Protein 4GIU (pdb70)

Secondary structure (DSSP, 8-state):
---HHHHHHHHHTT-PPPTTHHHHHHHHHHTT-S-HHHHHHHHHHHHHH---HHHHHHHHHHHHHHSPPPPTT-S-TT-EEEEE----SS-B--HHHHHHHHHHHTT--EEEEE---SSSSS-HHHHHHHTT------HHHHHHHHHHHSEEEEEHHHH-GGGGGGHHHHHHH-S--GGGGSGGG--TT--SEEEEE-S-GGGHHHHHHHHHHTT-EEEEEEETTS-SS--SSS-EEEEEEETTEEEEEEE-GGGGTPPP--GGGGB--SHHHHHHHHHHHHTT--SHHHHHHHHHHHHHHHHHHTTSTT--HHHHHHHHHHHHHHHHHTSHHHHHHHHHHHHHH-/---HHHHHHHHHTT-PPPTTHHHHHHHHHHTT-S-HHHHHHHHHHHHHH---HHHHHHHHHHHHHHSPPPPTT-S-TT-EEEEE----SS-B--HHHHHHHHHHHTT--EEEEE---SSSSS-HHHHHHHHT------HHHHHHHHHHHSEEEEEHHHH-GGGHHHHHHHHHH-S--GGGGSGGG--TT--SEEEEE-S-GGGHHHHHHHHHHTT-EEEEEEETTS-SS--SSS-EEEEEEETTEEEEEEE-GGGGTPPP--GGGGB--SHHHHHHHHHHHHTT--SHHHHHHHHHHHHHHHHHHTTSTT--HHHHHHHHHHHHHHHHHTSHHHHHHHHHHHHHH-

Structure (mmCIF, N/CA/C/O backbone):
data_4GIU
#
_entry.id   4GIU
#
_cell.length_a   111.442
_cell.length_b   80.752
_cell.length_c   78.723
_cell.angle_alpha   90.00
_cell.angle_beta   90.00
_cell.angle_gamma   90.00
#
_symmetry.space_group_name_H-M   'P 21 21 2'
#
loop_
_entity.id
_entity.type
_entity.pdbx_description
1 polymer 'Anthranilate phosphoribosyltransferase'
2 non-polymer 1-O-pyrophosphono-5-O-phosphono-alpha-D-ribofuranose
3 non-polymer 'MAGNESIUM ION'
4 non-polymer '2-[(2-carboxy-5-methylphenyl)amino]-3-methylbenzoic acid'
5 non-polymer GLYCEROL
6 non-polymer 'DIMETHYL SULFOXIDE'
7 water water
#
loop_
_atom_site.group_PDB
_atom_site.id
_atom_site.type_symbol
_atom_site.label_atom_id
_atom_site.label_alt_id
_atom_site.label_comp_id
_atom_site.label_asym_id
_atom_site.label_entity_id
_atom_site.label_seq_id
_atom_site.pdbx_PDB_ins_code
_atom_site.Cartn_x
_atom_site.Cartn_y
_atom_site.Cartn_z
_atom_site.occupancy
_atom_site.B_iso_or_equiv
_atom_site.auth_seq_id
_atom_site.auth_comp_id
_atom_site.auth_asym_id
_atom_site.auth_atom_id
_atom_site.pdbx_PDB_model_num
ATOM 1 N N . VAL A 1 24 ? 0.086 -23.972 3.199 1.00 50.80 24 VAL A N 1
ATOM 2 C CA . VAL A 1 24 ? 0.176 -25.191 4.000 1.00 50.54 24 VAL A CA 1
ATOM 3 C C . VAL A 1 24 ? 1.299 -25.070 5.021 1.00 43.21 24 VAL A C 1
ATOM 4 O O . VAL A 1 24 ? 2.463 -24.897 4.651 1.00 44.11 24 VAL A O 1
ATOM 6 N N . PRO A 1 25 ? 0.956 -25.159 6.314 1.00 40.95 25 PRO A N 1
ATOM 7 C CA . PRO A 1 25 ? 1.974 -24.971 7.353 1.00 27.07 25 PRO A CA 1
ATOM 8 C C . PRO A 1 25 ? 3.035 -26.059 7.323 1.00 30.13 25 PRO A C 1
ATOM 9 O O . PRO A 1 25 ? 2.764 -27.204 6.950 1.00 28.67 25 PRO A O 1
ATOM 13 N N . SER A 1 26 ? 4.247 -25.685 7.713 1.00 26.51 26 SER A N 1
ATOM 14 C CA . SER A 1 26 ? 5.339 -26.634 7.858 1.00 22.55 26 SER A CA 1
ATOM 15 C C . SER A 1 26 ? 6.255 -26.092 8.935 1.00 16.24 26 SER A C 1
ATOM 16 O O . SER A 1 26 ? 6.213 -24.900 9.246 1.00 19.30 26 SER A O 1
ATOM 19 N N . TRP A 1 27 ? 7.081 -26.949 9.517 1.00 17.91 27 TRP A N 1
ATOM 20 C CA . TRP A 1 27 ? 8.039 -26.456 10.505 1.00 17.02 27 TRP A CA 1
ATOM 21 C C . TRP A 1 27 ? 8.988 -25.396 9.933 1.00 17.69 27 TRP A C 1
ATOM 22 O O . TRP A 1 27 ? 9.211 -24.362 10.570 1.00 18.48 27 TRP A O 1
ATOM 33 N N . PRO A 1 28 ? 9.526 -25.615 8.713 1.00 22.21 28 PRO A N 1
ATOM 34 C CA . PRO A 1 28 ? 10.406 -24.556 8.210 1.00 18.03 28 PRO A CA 1
ATOM 35 C C . PRO A 1 28 ? 9.708 -23.212 8.017 1.00 17.53 28 PRO A C 1
ATOM 36 O O . PRO A 1 28 ? 10.318 -22.171 8.261 1.00 17.90 28 PRO A O 1
ATOM 40 N N . GLN A 1 29 ? 8.446 -23.225 7.602 1.00 17.88 29 GLN A N 1
ATOM 41 C CA . GLN A 1 29 ? 7.722 -21.970 7.414 1.00 18.81 29 GLN A CA 1
ATOM 42 C C . GLN A 1 29 ? 7.540 -21.230 8.745 1.00 17.80 29 GLN A C 1
ATOM 43 O O . GLN A 1 29 ? 7.790 -20.022 8.862 1.00 17.44 29 GLN A O 1
ATOM 49 N N . ILE A 1 30 ? 7.123 -21.975 9.754 1.00 18.37 30 ILE A N 1
ATOM 50 C CA . ILE A 1 30 ? 6.844 -21.387 11.053 1.00 14.42 30 ILE A CA 1
ATOM 51 C C . ILE A 1 30 ? 8.122 -21.000 11.801 1.00 17.29 30 ILE A C 1
ATOM 52 O O . ILE A 1 30 ? 8.212 -19.901 12.357 1.00 14.21 30 ILE A O 1
ATOM 57 N N . LEU A 1 31 ? 9.117 -21.883 11.785 1.00 15.96 31 LEU A N 1
ATOM 58 C CA . LEU A 1 31 ? 10.366 -21.598 12.485 1.00 17.30 31 LEU A CA 1
ATOM 59 C C . LEU A 1 31 ? 11.094 -20.453 11.783 1.00 17.25 31 LEU A C 1
ATOM 60 O O . LEU A 1 31 ? 11.727 -19.618 12.427 1.00 18.72 31 LEU A O 1
ATOM 65 N N . GLY A 1 32 ? 10.970 -20.399 10.457 1.00 16.14 32 GLY A N 1
ATOM 66 C CA . GLY A 1 32 ? 11.587 -19.336 9.689 1.00 18.55 32 GLY A CA 1
ATOM 67 C C . GLY A 1 32 ? 10.967 -17.997 10.014 1.00 18.28 32 GLY A C 1
ATOM 68 O O . GLY A 1 32 ? 11.653 -16.986 10.143 1.00 18.26 32 GLY A O 1
ATOM 69 N N . ARG A 1 33 ? 9.648 -17.988 10.149 1.00 17.46 33 ARG A N 1
ATOM 70 C CA . ARG A 1 33 ? 8.937 -16.763 10.475 1.00 16.15 33 ARG A CA 1
ATOM 71 C C . ARG A 1 33 ? 9.326 -16.237 11.859 1.00 17.02 33 ARG A C 1
ATOM 72 O O . ARG A 1 33 ? 9.555 -15.034 12.043 1.00 20.14 33 ARG A O 1
ATOM 80 N N . LEU A 1 34 ? 9.399 -17.143 12.829 1.00 15.43 34 LEU A N 1
ATOM 81 C CA . LEU A 1 34 ? 9.789 -16.763 14.180 1.00 17.35 34 LEU A CA 1
ATOM 82 C C . LEU A 1 34 ? 11.234 -16.279 14.255 1.00 18.91 34 LEU A C 1
ATOM 83 O O . LEU A 1 34 ? 11.509 -15.268 14.900 1.00 19.27 34 LEU A O 1
ATOM 88 N N . THR A 1 35 ? 12.156 -16.994 13.611 1.00 19.83 35 THR A N 1
ATOM 89 C CA . THR A 1 35 ? 13.569 -16.616 13.705 1.00 20.23 35 THR A CA 1
ATOM 90 C C . THR A 1 35 ? 13.807 -15.301 12.970 1.00 22.07 35 THR A C 1
ATOM 91 O O . THR A 1 35 ? 14.829 -14.646 13.169 1.00 26.48 35 THR A O 1
ATOM 95 N N A ASP A 1 36 ? 12.850 -14.917 12.128 0.50 21.87 36 ASP A N 1
ATOM 96 N N B ASP A 1 36 ? 12.847 -14.922 12.130 0.50 21.87 36 ASP A N 1
ATOM 97 C CA A ASP A 1 36 ? 12.858 -13.605 11.486 0.50 22.11 36 ASP A CA 1
ATOM 98 C CA B ASP A 1 36 ? 12.860 -13.629 11.455 0.50 22.11 36 ASP A CA 1
ATOM 99 C C A ASP A 1 36 ? 12.240 -12.520 12.371 0.50 24.02 36 ASP A C 1
ATOM 100 C C B ASP A 1 36 ? 12.224 -12.540 12.322 0.50 24.00 36 ASP A C 1
ATOM 101 O O A ASP A 1 36 ? 12.027 -11.393 11.917 0.50 23.93 36 ASP A O 1
ATOM 102 O O B ASP A 1 36 ? 11.999 -11.420 11.854 0.50 23.95 36 ASP A O 1
ATOM 111 N N A ASN A 1 37 ? 11.960 -12.863 13.628 0.50 20.49 37 ASN A N 1
ATOM 112 N N B ASN A 1 37 ? 11.935 -12.874 13.580 0.50 20.51 37 ASN A N 1
ATOM 113 C CA A ASN A 1 37 ? 11.331 -11.941 14.578 0.50 22.04 37 ASN A CA 1
ATOM 114 C CA B ASN A 1 37 ? 11.364 -11.922 14.539 0.50 22.04 37 ASN A CA 1
ATOM 115 C C A ASN A 1 37 ? 9.975 -11.413 14.124 0.50 22.77 37 ASN A C 1
ATOM 116 C C B ASN A 1 37 ? 9.983 -11.412 14.122 0.50 22.77 37 ASN A C 1
ATOM 117 O O A ASN A 1 37 ? 9.644 -10.246 14.341 0.50 23.21 37 ASN A O 1
ATOM 118 O O B ASN A 1 37 ? 9.639 -10.254 14.365 0.50 23.21 37 ASN A O 1
ATOM 127 N N . ARG A 1 38 ? 9.194 -12.281 13.494 1.00 17.77 38 ARG A N 1
ATOM 128 C CA . ARG A 1 38 ? 7.852 -11.917 13.044 1.00 20.73 38 ARG A CA 1
ATOM 129 C C . ARG A 1 38 ? 6.796 -12.647 13.860 1.00 19.41 38 ARG A C 1
ATOM 130 O O . ARG A 1 38 ? 6.965 -13.825 14.194 1.00 16.33 38 ARG A O 1
ATOM 138 N N . ASP A 1 39 ? 5.699 -11.956 14.156 1.00 18.01 39 ASP A N 1
ATOM 139 C CA . ASP A 1 39 ? 4.529 -12.615 14.730 1.00 21.26 39 ASP A CA 1
ATOM 140 C C . ASP A 1 39 ? 4.015 -13.635 13.736 1.00 15.92 39 ASP A C 1
ATOM 141 O O . ASP A 1 39 ? 4.113 -13.427 12.527 1.00 18.95 39 ASP A O 1
ATOM 146 N N . LEU A 1 40 ? 3.470 -14.738 14.236 1.00 18.51 40 LEU A N 1
ATOM 147 C CA . LEU A 1 40 ? 2.921 -15.772 13.362 1.00 15.17 40 LEU A CA 1
ATOM 148 C C . LEU A 1 40 ? 1.608 -15.324 12.730 1.00 18.78 40 LEU A C 1
ATOM 149 O O . LEU A 1 40 ? 0.944 -14.433 13.248 1.00 23.02 40 LEU A O 1
ATOM 154 N N . ALA A 1 41 ? 1.247 -15.942 11.608 1.00 20.44 41 ALA A N 1
ATOM 155 C CA . ALA A 1 41 ? -0.090 -15.770 11.036 1.00 19.07 41 ALA A CA 1
ATOM 156 C C . ALA A 1 41 ? -1.069 -16.514 11.931 1.00 19.71 41 ALA A C 1
ATOM 157 O O . ALA A 1 41 ? -0.680 -17.476 12.609 1.00 16.46 41 ALA A O 1
ATOM 159 N N A ARG A 1 42 ? -2.338 -16.100 11.909 0.50 17.54 42 ARG A N 1
ATOM 160 N N B ARG A 1 42 ? -2.323 -16.078 11.985 0.50 17.56 42 ARG A N 1
ATOM 161 C CA A ARG A 1 42 ? -3.390 -16.783 12.668 0.50 16.90 42 ARG A CA 1
ATOM 162 C CA B ARG A 1 42 ? -3.243 -16.807 12.847 0.50 16.89 42 ARG A CA 1
ATOM 163 C C A ARG A 1 42 ? -3.411 -18.272 12.312 0.50 17.71 42 ARG A C 1
ATOM 164 C C B ARG A 1 42 ? -3.393 -18.237 12.358 0.50 17.70 42 ARG A C 1
ATOM 165 O O A ARG A 1 42 ? -3.289 -18.631 11.136 0.50 16.55 42 ARG A O 1
ATOM 166 O O B ARG A 1 42 ? -3.329 -18.516 11.156 0.50 16.57 42 ARG A O 1
ATOM 181 N N . GLY A 1 43 ? -3.523 -19.137 13.321 1.00 17.09 43 GLY A N 1
ATOM 182 C CA . GLY A 1 43 ? -3.588 -20.567 13.081 1.00 18.82 43 GLY A CA 1
ATOM 183 C C . GLY A 1 43 ? -2.248 -21.286 13.128 1.00 16.30 43 GLY A C 1
ATOM 184 O O . GLY A 1 43 ? -2.217 -22.497 13.355 1.00 16.80 43 GLY A O 1
ATOM 185 N N . GLN A 1 44 ? -1.148 -20.560 12.916 1.00 16.50 44 GLN A N 1
ATOM 186 C CA . GLN A 1 44 ? 0.174 -21.202 12.831 1.00 16.02 44 GLN A CA 1
ATOM 187 C C . GLN A 1 44 ? 0.647 -21.762 14.171 1.00 15.05 44 GLN A C 1
ATOM 188 O O . GLN A 1 44 ? 1.124 -22.902 14.245 1.00 13.87 44 GLN A O 1
ATOM 194 N N . ALA A 1 45 ? 0.527 -20.967 15.227 1.00 15.69 45 ALA A N 1
ATOM 195 C CA . ALA A 1 45 ? 0.850 -21.473 16.556 1.00 15.07 45 ALA A CA 1
ATOM 196 C C . ALA A 1 45 ? -0.005 -22.702 16.882 1.00 13.23 45 ALA A C 1
ATOM 197 O O . ALA A 1 45 ? 0.494 -23.688 17.410 1.00 16.64 45 ALA A O 1
ATOM 199 N N . ALA A 1 46 ? -1.295 -22.645 16.545 1.00 14.10 46 ALA A N 1
ATOM 200 C CA . ALA A 1 46 ? -2.186 -23.773 16.786 1.00 13.71 46 ALA A CA 1
ATOM 201 C C . ALA A 1 46 ? -1.739 -25.007 16.005 1.00 12.86 46 ALA A C 1
ATOM 202 O O . ALA A 1 46 ? -1.755 -26.126 16.524 1.00 15.40 46 ALA A O 1
ATOM 204 N N . TRP A 1 47 ? -1.338 -24.801 14.754 1.00 15.96 47 TRP A N 1
ATOM 205 C CA . TRP A 1 47 ? -0.872 -25.922 13.935 1.00 14.97 47 TRP A CA 1
ATOM 206 C C . TRP A 1 47 ? 0.330 -26.565 14.600 1.00 15.96 47 TRP A C 1
ATOM 207 O O . TRP A 1 47 ? 0.399 -27.792 14.743 1.00 14.52 47 TRP A O 1
ATOM 218 N N . ALA A 1 48 ? 1.278 -25.724 15.002 1.00 12.76 48 ALA A N 1
ATOM 219 C CA . ALA A 1 48 ? 2.484 -26.201 15.683 1.00 14.75 48 ALA A CA 1
ATOM 220 C C . ALA A 1 48 ? 2.146 -26.996 16.952 1.00 16.08 48 ALA A C 1
ATOM 221 O O . ALA A 1 48 ? 2.649 -28.101 17.171 1.00 13.58 48 ALA A O 1
ATOM 223 N N . MET A 1 49 ? 1.287 -26.437 17.796 1.00 13.89 49 MET A N 1
ATOM 224 C CA . MET A 1 49 ? 0.942 -27.113 19.040 1.00 14.62 49 MET A CA 1
ATOM 225 C C . MET A 1 49 ? 0.215 -28.432 18.777 1.00 11.46 49 MET A C 1
ATOM 226 O O . MET A 1 49 ? 0.427 -29.429 19.477 1.00 14.27 49 MET A O 1
ATOM 231 N N . ASP A 1 50 ? -0.625 -28.457 17.753 1.00 13.95 50 ASP A N 1
ATOM 232 C CA . ASP A 1 50 ? -1.325 -29.695 17.438 1.00 15.75 50 ASP A CA 1
ATOM 233 C C . ASP A 1 50 ? -0.365 -30.786 16.941 1.00 16.16 50 ASP A C 1
ATOM 234 O O . ASP A 1 50 ? -0.529 -31.965 17.275 1.00 16.01 50 ASP A O 1
ATOM 239 N N . GLN A 1 51 ? 0.649 -30.391 16.173 1.00 15.33 51 GLN A N 1
ATOM 240 C CA . GLN A 1 51 ? 1.670 -31.345 15.737 1.00 16.88 51 GLN A CA 1
ATOM 241 C C . GLN A 1 51 ? 2.380 -31.924 16.947 1.00 17.63 51 GLN A C 1
ATOM 242 O O . GLN A 1 51 ? 2.657 -33.118 17.011 1.00 18.03 51 GLN A O 1
ATOM 248 N N . ILE A 1 52 ? 2.683 -31.065 17.913 1.00 14.66 52 ILE A N 1
ATOM 249 C CA . ILE A 1 52 ? 3.333 -31.523 19.137 1.00 17.86 52 ILE A CA 1
ATOM 250 C C . ILE A 1 52 ? 2.449 -32.501 19.916 1.00 17.88 52 ILE A C 1
ATOM 251 O O . ILE A 1 52 ? 2.911 -33.563 20.336 1.00 19.96 52 ILE A O 1
ATOM 256 N N . MET A 1 53 ? 1.173 -32.154 20.084 1.00 16.76 53 MET A N 1
ATOM 257 C CA . MET A 1 53 ? 0.268 -32.938 20.928 1.00 20.52 53 MET A CA 1
ATOM 258 C C . MET A 1 53 ? -0.106 -34.300 20.328 1.00 19.95 53 MET A C 1
ATOM 259 O O . MET A 1 53 ? -0.550 -35.195 21.043 1.00 20.76 53 MET A O 1
ATOM 264 N N . THR A 1 54 ? 0.038 -34.447 19.015 1.00 16.33 54 THR A N 1
ATOM 265 C CA . THR A 1 54 ? -0.334 -35.698 18.357 1.00 19.94 54 THR A CA 1
ATOM 266 C C . THR A 1 54 ? 0.862 -36.630 18.215 1.00 23.35 54 THR A C 1
ATOM 267 O O . THR A 1 54 ? 0.759 -37.709 17.628 1.00 25.18 54 THR A O 1
ATOM 271 N N . GLY A 1 55 ? 1.997 -36.212 18.759 1.00 18.16 55 GLY A N 1
ATOM 272 C CA . GLY A 1 55 ? 3.205 -37.015 18.708 1.00 19.23 55 GLY A CA 1
ATOM 273 C C . GLY A 1 55 ? 3.927 -36.948 17.372 1.00 22.26 55 GLY A C 1
ATOM 274 O O . GLY A 1 55 ? 4.802 -37.774 17.091 1.00 27.32 55 GLY A O 1
ATOM 275 N N . ASN A 1 56 ? 3.573 -35.958 16.555 1.00 18.58 56 ASN A N 1
ATOM 276 C CA . ASN A 1 56 ? 4.120 -35.826 15.205 1.00 24.39 56 ASN A CA 1
A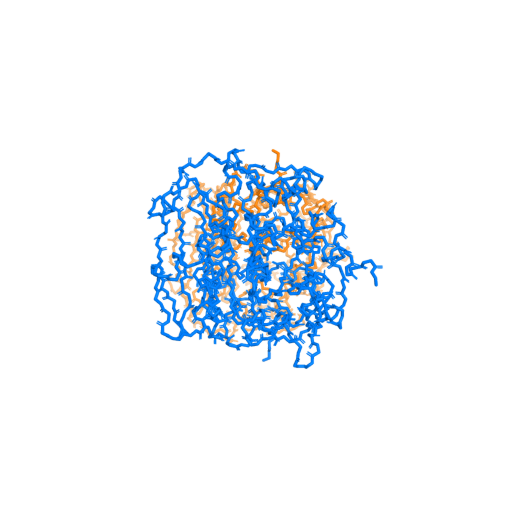TOM 277 C C . ASN A 1 56 ? 5.348 -34.926 15.055 1.00 19.51 56 ASN A C 1
ATOM 278 O O . ASN A 1 56 ? 5.895 -34.811 13.960 1.00 22.47 56 ASN A O 1
ATOM 283 N N . ALA A 1 57 ? 5.770 -34.277 16.133 1.00 17.19 57 ALA A N 1
ATOM 284 C CA . ALA A 1 57 ? 6.898 -33.358 16.047 1.00 17.23 57 ALA A CA 1
ATOM 285 C C . ALA A 1 57 ? 8.160 -34.025 16.566 1.00 20.04 57 ALA A C 1
ATOM 286 O O . ALA A 1 57 ? 8.115 -34.780 17.538 1.00 21.11 57 ALA A O 1
ATOM 288 N N . ARG A 1 58 ? 9.283 -33.749 15.903 1.00 17.98 58 ARG A N 1
ATOM 289 C CA . ARG A 1 58 ? 10.582 -34.206 16.367 1.00 19.53 58 ARG A CA 1
ATOM 290 C C . ARG A 1 58 ? 10.960 -33.377 17.575 1.00 18.61 58 ARG A C 1
ATOM 291 O O . ARG A 1 58 ? 10.599 -32.201 17.651 1.00 17.22 58 ARG A O 1
ATOM 299 N N . PRO A 1 59 ? 11.689 -33.978 18.524 1.00 18.54 59 PRO A N 1
ATOM 300 C CA . PRO A 1 59 ? 12.171 -33.238 19.694 1.00 19.81 59 PRO A CA 1
ATOM 301 C C . PRO A 1 59 ? 12.846 -31.928 19.295 1.00 18.16 59 PRO A C 1
ATOM 302 O O . PRO A 1 59 ? 12.613 -30.917 19.955 1.00 16.08 59 PRO A O 1
ATOM 306 N N . ALA A 1 60 ? 13.638 -31.948 18.224 1.00 17.82 60 ALA A N 1
ATOM 307 C CA . ALA A 1 60 ? 14.308 -30.745 17.724 1.00 17.90 60 ALA A CA 1
ATOM 308 C C . ALA A 1 60 ? 13.326 -29.655 17.311 1.00 16.12 60 ALA A C 1
ATOM 309 O O . ALA A 1 60 ? 13.584 -28.463 17.512 1.00 14.80 60 ALA A O 1
ATOM 311 N N . GLN A 1 61 ? 12.215 -30.055 16.697 1.00 14.28 61 GLN A N 1
ATOM 312 C CA . GLN A 1 61 ? 11.216 -29.086 16.260 1.00 13.21 61 GLN A CA 1
ATOM 313 C C . GLN A 1 61 ? 10.475 -28.492 17.455 1.00 11.66 61 GLN A C 1
ATOM 314 O O . GLN A 1 61 ? 10.166 -27.290 17.484 1.00 13.33 61 GLN A O 1
ATOM 320 N N . ILE A 1 62 ? 10.185 -29.338 18.440 1.00 12.52 62 ILE A N 1
ATOM 321 C CA . ILE A 1 62 ? 9.537 -28.872 19.663 1.00 12.27 62 ILE A CA 1
ATOM 322 C C . ILE A 1 62 ? 10.421 -27.826 20.340 1.00 16.53 62 ILE A C 1
ATOM 323 O O . ILE A 1 62 ? 9.947 -26.747 20.717 1.00 14.37 62 ILE A O 1
ATOM 328 N N . ALA A 1 63 ? 11.712 -28.143 20.465 1.00 15.24 63 ALA A N 1
ATOM 329 C CA . ALA A 1 63 ? 12.659 -27.265 21.158 1.00 15.63 63 ALA A CA 1
ATOM 330 C C . ALA A 1 63 ? 12.859 -25.966 20.394 1.00 12.12 63 ALA A C 1
ATOM 331 O O . ALA A 1 63 ? 12.911 -24.891 20.987 1.00 12.66 63 ALA A O 1
ATOM 333 N N . ALA A 1 64 ? 12.991 -26.074 19.074 1.00 10.90 64 ALA A N 1
ATOM 334 C CA . ALA A 1 64 ? 13.201 -24.899 18.241 1.00 12.13 64 ALA A CA 1
ATOM 335 C C . ALA A 1 64 ? 12.005 -23.957 18.324 1.00 12.65 64 ALA A C 1
ATOM 336 O O . ALA A 1 64 ? 12.159 -22.732 18.353 1.00 13.11 64 ALA A O 1
ATOM 338 N N . PHE A 1 65 ? 10.809 -24.534 18.333 1.00 13.55 65 PHE A N 1
ATOM 339 C CA . PHE A 1 65 ? 9.592 -23.746 18.386 1.00 13.73 65 PHE A CA 1
ATOM 340 C C . PHE A 1 65 ? 9.485 -23.058 19.744 1.00 12.07 65 PHE A C 1
ATOM 341 O O . PHE A 1 65 ? 9.205 -21.862 19.829 1.00 13.28 65 PHE A O 1
ATOM 349 N N . ALA A 1 66 ? 9.730 -23.814 20.805 1.00 12.31 66 ALA A N 1
ATOM 350 C CA . ALA A 1 66 ? 9.661 -23.257 22.151 1.00 15.90 66 ALA A CA 1
ATOM 351 C C . ALA A 1 66 ? 10.613 -22.073 22.290 1.00 15.21 66 ALA A C 1
ATOM 352 O O . ALA A 1 66 ? 10.214 -21.018 22.769 1.00 13.03 66 ALA A O 1
ATOM 354 N N . VAL A 1 67 ? 11.857 -22.242 21.840 1.00 13.43 67 VAL A N 1
ATOM 355 C CA . VAL A 1 67 ? 12.868 -21.203 22.008 1.00 13.57 67 VAL A CA 1
ATOM 356 C C . VAL A 1 67 ? 12.595 -19.998 21.114 1.00 15.50 67 VAL A C 1
ATOM 357 O O . VAL A 1 67 ? 12.672 -18.849 21.564 1.00 13.92 67 VAL A O 1
ATOM 361 N N . ALA A 1 68 ? 12.279 -20.258 19.847 1.00 12.91 68 ALA A N 1
ATOM 362 C CA . ALA A 1 68 ? 12.040 -19.176 18.893 1.00 11.95 68 ALA A CA 1
ATOM 363 C C . ALA A 1 68 ? 10.861 -18.310 19.302 1.00 14.66 68 ALA A C 1
ATOM 364 O O . ALA A 1 68 ? 10.931 -17.076 19.247 1.00 17.06 68 ALA A O 1
ATOM 366 N N . MET A 1 69 ? 9.778 -18.954 19.721 1.00 15.72 69 MET A N 1
ATOM 367 C CA . MET A 1 69 ? 8.607 -18.228 20.203 1.00 17.73 69 MET A CA 1
ATOM 368 C C . MET A 1 69 ? 8.971 -17.359 21.417 1.00 17.10 69 MET A C 1
ATOM 369 O O . MET A 1 69 ? 8.570 -16.194 21.517 1.00 21.01 69 MET A O 1
ATOM 374 N N . THR A 1 70 ? 9.752 -17.919 22.333 1.00 13.87 70 THR A N 1
ATOM 375 C CA . THR A 1 70 ? 10.173 -17.178 23.516 1.00 13.33 70 THR A CA 1
ATOM 376 C C . THR A 1 70 ? 10.968 -15.919 23.168 1.00 18.61 70 THR A C 1
ATOM 377 O O . THR A 1 70 ? 10.731 -14.841 23.723 1.00 17.31 70 THR A O 1
ATOM 381 N N . MET A 1 71 ? 11.916 -16.049 22.247 1.00 13.94 71 MET A N 1
ATOM 382 C CA . MET A 1 71 ? 12.791 -14.919 21.950 1.00 14.72 71 MET A CA 1
ATOM 383 C C . MET A 1 71 ? 12.150 -13.892 21.028 1.00 16.01 71 MET A C 1
ATOM 384 O O . MET A 1 71 ? 12.484 -12.708 21.080 1.00 17.95 71 MET A O 1
ATOM 389 N N . LYS A 1 72 ? 11.220 -14.339 20.195 1.00 14.87 72 LYS A N 1
ATOM 390 C CA . LYS A 1 72 ? 10.455 -13.410 19.372 1.00 17.40 72 LYS A CA 1
ATOM 391 C C . LYS A 1 72 ? 9.618 -12.467 20.245 1.00 24.16 72 LYS A C 1
ATOM 392 O O . LYS A 1 72 ? 9.415 -11.310 19.879 1.00 33.02 72 LYS A O 1
ATOM 398 N N . ALA A 1 73 ? 9.190 -12.977 21.402 1.00 25.22 73 ALA A N 1
ATOM 399 C CA . ALA A 1 73 ? 8.189 -12.374 22.305 1.00 24.84 73 ALA A CA 1
ATOM 400 C C . ALA A 1 73 ? 6.792 -12.772 21.854 1.00 19.24 73 ALA A C 1
ATOM 401 O O . ALA A 1 73 ? 6.262 -12.217 20.892 1.00 18.34 73 ALA A O 1
ATOM 403 N N . PRO A 1 74 ? 6.201 -13.755 22.547 1.00 19.21 74 PRO A N 1
ATOM 404 C CA . PRO A 1 74 ? 4.894 -14.288 22.142 1.00 18.23 74 PRO A CA 1
ATOM 405 C C . PRO A 1 74 ? 3.789 -13.270 22.361 1.00 17.49 74 PRO A C 1
ATOM 406 O O . PRO A 1 74 ? 3.891 -12.453 23.270 1.00 18.84 74 PRO A O 1
ATOM 410 N N . THR A 1 75 ? 2.761 -13.308 21.519 1.00 13.51 75 THR A N 1
ATOM 411 C CA . THR A 1 75 ? 1.617 -12.423 21.681 1.00 13.23 75 THR A CA 1
ATOM 412 C C . THR A 1 75 ? 0.507 -13.176 22.394 1.00 14.19 75 THR A C 1
ATOM 413 O O . THR A 1 75 ? 0.528 -14.404 22.473 1.00 13.13 75 THR A O 1
ATOM 417 N N . ALA A 1 76 ? -0.467 -12.437 22.908 1.00 14.45 76 ALA A N 1
ATOM 418 C CA . ALA A 1 76 ? -1.617 -13.071 23.544 1.00 14.40 76 ALA A CA 1
ATOM 419 C C . ALA A 1 76 ? -2.385 -13.975 22.567 1.00 12.99 76 ALA A C 1
ATOM 420 O O . ALA A 1 76 ? -2.864 -15.043 22.965 1.00 15.53 76 ALA A O 1
ATOM 422 N N . ASP A 1 77 ? -2.519 -13.550 21.309 1.00 13.87 77 ASP A N 1
ATOM 423 C CA . ASP A 1 77 ? -3.145 -14.388 20.281 1.00 15.39 77 ASP A CA 1
ATOM 424 C C . ASP A 1 77 ? -2.423 -15.732 20.177 1.00 16.09 77 ASP A C 1
ATOM 425 O O . ASP A 1 77 ? -3.064 -16.791 20.153 1.00 15.67 77 ASP A O 1
ATOM 430 N N . GLU A 1 78 ? -1.089 -15.680 20.122 1.00 13.55 78 GLU A N 1
ATOM 431 C CA . GLU A 1 78 ? -0.270 -16.891 19.987 1.00 13.01 78 GLU A CA 1
ATOM 432 C C . GLU A 1 78 ? -0.376 -17.829 21.185 1.00 14.11 78 GLU A C 1
ATOM 433 O O . GLU A 1 78 ? -0.600 -19.048 21.037 1.00 13.69 78 GLU A O 1
ATOM 439 N N . VAL A 1 79 ? -0.225 -17.270 22.378 1.00 11.04 79 VAL A N 1
ATOM 440 C CA . VAL A 1 79 ? -0.297 -18.089 23.574 1.00 11.76 79 VAL A CA 1
ATOM 441 C C . VAL A 1 79 ? -1.699 -18.683 23.702 1.00 12.74 79 VAL A C 1
ATOM 442 O O . VAL A 1 79 ? -1.859 -19.846 24.093 1.00 13.43 79 VAL A O 1
ATOM 446 N N . GLY A 1 80 ? -2.706 -17.902 23.316 1.00 12.71 80 GLY A N 1
ATOM 447 C CA . GLY A 1 80 ? -4.079 -18.378 23.340 1.00 15.03 80 GLY A CA 1
ATOM 448 C C . GLY A 1 80 ? -4.286 -19.557 22.393 1.00 13.27 80 GLY A C 1
ATOM 449 O O . GLY A 1 80 ? -5.050 -20.483 22.702 1.00 13.32 80 GLY A O 1
ATOM 450 N N . GLU A 1 81 ? -3.610 -19.530 21.242 1.00 13.01 81 GLU A N 1
ATOM 451 C CA . GLU A 1 81 ? -3.687 -20.660 20.314 1.00 13.57 81 GLU A CA 1
ATOM 452 C C . GLU A 1 81 ? -3.077 -21.912 20.917 1.00 14.58 81 GLU A C 1
ATOM 453 O O . GLU A 1 81 ? -3.646 -23.005 20.783 1.00 12.96 81 GLU A O 1
ATOM 459 N N . LEU A 1 82 ? -1.929 -21.757 21.577 1.00 13.56 82 LEU A N 1
ATOM 460 C CA . LEU A 1 82 ? -1.269 -22.907 22.185 1.00 10.56 82 LEU A CA 1
ATOM 461 C C . LEU A 1 82 ? -2.175 -23.513 23.248 1.00 12.82 82 LEU A C 1
ATOM 462 O O . LEU A 1 82 ? -2.372 -24.729 23.297 1.00 12.68 82 LEU A O 1
ATOM 467 N N . ALA A 1 83 ? -2.716 -22.664 24.115 1.00 11.82 83 ALA A N 1
ATOM 468 C CA . ALA A 1 83 ? -3.534 -23.155 25.220 1.00 11.42 83 ALA A CA 1
ATOM 469 C C . ALA A 1 83 ? -4.823 -23.762 24.675 1.00 14.04 83 ALA A C 1
ATOM 470 O O . ALA A 1 83 ? -5.313 -24.767 25.193 1.00 13.66 83 ALA A O 1
ATOM 472 N N . GLY A 1 84 ? -5.362 -23.151 23.624 1.00 9.88 84 GLY A N 1
ATOM 473 C CA . GLY A 1 84 ? -6.562 -23.662 22.969 1.00 12.23 84 GLY A CA 1
ATOM 474 C C . GLY A 1 84 ? -6.394 -25.082 22.451 1.00 15.17 84 GLY A C 1
ATOM 475 O O . GLY A 1 84 ? -7.288 -25.921 22.602 1.00 13.38 84 GLY A O 1
ATOM 476 N N . VAL A 1 85 ? -5.250 -25.359 21.834 1.00 14.77 85 VAL A N 1
ATOM 477 C CA . VAL A 1 85 ? -4.983 -26.697 21.331 1.00 13.93 85 VAL A CA 1
ATOM 478 C C . VAL A 1 85 ? -4.866 -27.698 22.482 1.00 14.31 85 VAL A C 1
ATOM 479 O O . VAL A 1 85 ? -5.407 -28.806 22.411 1.00 14.39 85 VAL A O 1
ATOM 483 N N . MET A 1 86 ? -4.163 -27.326 23.549 1.00 12.25 86 MET A N 1
ATOM 484 C CA . MET A 1 86 ? -4.077 -28.221 24.702 1.00 15.64 86 MET A CA 1
ATOM 485 C C . MET A 1 86 ? -5.458 -28.574 25.244 1.00 12.94 86 MET A C 1
ATOM 486 O O . MET A 1 86 ? -5.749 -29.740 25.539 1.00 15.60 86 MET A O 1
ATOM 491 N N . LEU A 1 87 ? -6.314 -27.568 25.360 1.00 15.17 87 LEU A N 1
ATOM 492 C CA . LEU A 1 87 ? -7.658 -27.798 25.876 1.00 15.69 87 LEU A CA 1
ATOM 493 C C . LEU A 1 87 ? -8.476 -28.678 24.928 1.00 17.19 87 LEU A C 1
ATOM 494 O O . LEU A 1 87 ? -9.345 -29.431 25.376 1.00 19.21 87 LEU A O 1
ATOM 499 N N . SER A 1 88 ? -8.187 -28.617 23.628 1.00 16.73 88 SER A N 1
ATOM 500 C CA . SER A 1 88 ? -8.897 -29.482 22.679 1.00 15.81 88 SER A CA 1
ATOM 501 C C . SER A 1 88 ? -8.551 -30.934 22.922 1.00 17.21 88 SER A C 1
ATOM 502 O O . SER A 1 88 ? -9.391 -31.820 22.739 1.00 20.99 88 SER A O 1
ATOM 505 N N . HIS A 1 89 ? -7.308 -31.175 23.329 1.00 13.23 89 HIS A N 1
ATOM 506 C CA . HIS A 1 89 ? -6.803 -32.529 23.504 1.00 16.49 89 HIS A CA 1
ATOM 507 C C . HIS A 1 89 ? -6.975 -33.051 24.927 1.00 16.61 89 HIS A C 1
ATOM 508 O O . HIS A 1 89 ? -6.725 -34.223 25.185 1.00 18.33 89 HIS A O 1
ATOM 515 N N . ALA A 1 90 ? -7.368 -32.176 25.852 1.00 17.43 90 ALA A N 1
ATOM 516 C CA . ALA A 1 90 ? -7.492 -32.548 27.261 1.00 16.83 90 ALA A CA 1
ATOM 517 C C . ALA A 1 90 ? -8.736 -33.387 27.516 1.00 14.45 90 ALA A C 1
ATOM 518 O O . ALA A 1 90 ? -9.729 -33.275 26.796 1.00 18.63 90 ALA A O 1
ATOM 520 N N . HIS A 1 91 ? -8.692 -34.210 28.559 1.00 17.27 91 HIS A N 1
ATOM 521 C CA . HIS A 1 91 ? -9.907 -34.857 29.047 1.00 15.13 91 HIS A CA 1
ATOM 522 C C . HIS A 1 91 ? -10.792 -33.776 29.655 1.00 16.56 91 HIS A C 1
ATOM 523 O O . HIS A 1 91 ? -10.345 -33.039 30.534 1.00 16.65 91 HIS A O 1
ATOM 530 N N . PRO A 1 92 ? -12.047 -33.666 29.199 1.00 17.50 92 PRO A N 1
ATOM 531 C CA . PRO A 1 92 ? -12.937 -32.650 29.780 1.00 20.90 92 PRO A CA 1
ATOM 532 C C . PRO A 1 92 ? -13.692 -33.191 30.991 1.00 21.96 92 PRO A C 1
ATOM 533 O O . PRO A 1 92 ? -13.769 -34.405 31.172 1.00 17.33 92 PRO A O 1
ATOM 537 N N . LEU A 1 93 ? -14.244 -32.310 31.818 1.00 19.31 93 LEU A N 1
ATOM 538 C CA . LEU A 1 93 ? -15.143 -32.770 32.872 1.00 19.93 93 LEU A CA 1
ATOM 539 C C . LEU A 1 93 ? -16.501 -33.068 32.231 1.00 20.70 93 LEU A C 1
ATOM 540 O O . LEU A 1 93 ? -16.813 -32.530 31.169 1.00 20.82 93 LEU A O 1
ATOM 545 N N . PRO A 1 94 ? -17.310 -33.936 32.862 1.00 20.38 94 PRO A N 1
ATOM 546 C CA . PRO A 1 94 ? -18.619 -34.260 32.274 1.00 26.16 94 PRO A CA 1
ATOM 547 C C . PRO A 1 94 ? -19.501 -33.021 32.122 1.00 24.13 94 PRO A C 1
ATOM 548 O O . PRO A 1 94 ? -19.304 -32.033 32.832 1.00 23.30 94 PRO A O 1
ATOM 552 N N . ALA A 1 95 ? -20.464 -33.072 31.210 1.00 23.44 95 ALA A N 1
ATOM 553 C CA . ALA A 1 95 ? -21.373 -31.942 30.994 1.00 24.77 95 ALA A CA 1
ATOM 554 C C . ALA A 1 95 ? -22.103 -31.502 32.270 1.00 25.14 95 ALA A C 1
ATOM 555 O O . ALA A 1 95 ? -22.479 -32.331 33.096 1.00 24.80 95 ALA A O 1
ATOM 557 N N . ASP A 1 96 ? -22.283 -30.191 32.422 1.00 25.99 96 ASP A N 1
ATOM 558 C CA . ASP A 1 96 ? -23.017 -29.622 33.550 1.00 31.10 96 ASP A CA 1
ATOM 559 C C . ASP A 1 96 ? -22.530 -30.086 34.930 1.00 30.01 96 ASP A C 1
ATOM 560 O O . ASP A 1 96 ? -23.340 -30.348 35.815 1.00 31.84 96 ASP A O 1
ATOM 565 N N . THR A 1 97 ? -21.216 -30.190 35.111 1.00 21.89 97 THR A N 1
ATOM 566 C CA . THR A 1 97 ? -20.659 -30.562 36.413 1.00 19.24 97 THR A CA 1
ATOM 567 C C . THR A 1 97 ? -19.781 -29.474 37.041 1.00 19.00 97 THR A C 1
ATOM 568 O O . THR A 1 97 ? -19.420 -29.563 38.220 1.00 22.47 97 THR A O 1
ATOM 572 N N . VAL A 1 98 ? -19.435 -28.462 36.256 1.00 19.04 98 VAL A N 1
ATOM 573 C CA . VAL A 1 98 ? -18.669 -27.326 36.764 1.00 18.58 98 VAL A CA 1
ATOM 574 C C . VAL A 1 98 ? -19.573 -26.107 36.888 1.00 18.77 98 VAL A C 1
ATOM 575 O O . VAL A 1 98 ? -20.172 -25.676 35.904 1.00 22.55 98 VAL A O 1
ATOM 579 N N . PRO A 1 99 ? -19.698 -25.558 38.109 1.00 21.71 99 PRO A N 1
ATOM 580 C CA . PRO A 1 99 ? -20.520 -24.364 38.331 1.00 24.07 99 PRO A CA 1
ATOM 581 C C . PRO A 1 99 ? -20.010 -23.208 37.487 1.00 24.10 99 PRO A C 1
ATOM 582 O O . PRO A 1 99 ? -18.799 -23.101 37.284 1.00 21.02 99 PRO A O 1
ATOM 586 N N . ASP A 1 100 ? -20.913 -22.356 37.014 1.00 19.55 100 ASP A N 1
ATOM 587 C CA . ASP A 1 100 ? -20.548 -21.229 36.161 1.00 20.78 100 ASP A CA 1
ATOM 588 C C . ASP A 1 100 ? -19.560 -20.278 36.840 1.00 20.83 100 ASP A C 1
ATOM 589 O O . ASP A 1 100 ? -18.863 -19.511 36.164 1.00 24.34 100 ASP A O 1
ATOM 591 N N . ASP A 1 101 ? -19.508 -20.325 38.168 1.00 22.16 101 ASP A N 1
ATOM 592 C CA . ASP A 1 101 ? -18.675 -19.400 38.933 1.00 19.46 101 ASP A CA 1
ATOM 593 C C . ASP A 1 101 ? -17.501 -20.089 39.631 1.00 16.95 101 ASP A C 1
ATOM 594 O O . ASP A 1 101 ? -16.964 -19.571 40.608 1.00 17.78 101 ASP A O 1
ATOM 599 N N . ALA A 1 102 ? -17.100 -21.255 39.137 1.00 17.09 102 ALA A N 1
ATOM 600 C CA . ALA A 1 102 ? -15.948 -21.938 39.721 1.00 17.27 102 ALA A CA 1
ATOM 601 C C . ALA A 1 102 ? -14.668 -21.130 39.501 1.00 15.77 102 ALA A C 1
ATOM 602 O O . ALA A 1 102 ? -14.513 -20.438 38.476 1.00 15.63 102 ALA A O 1
ATOM 604 N N . VAL A 1 103 ? -13.740 -21.246 40.445 1.00 13.35 103 VAL A N 1
ATOM 605 C CA . VAL A 1 103 ? -12.489 -20.495 40.371 1.00 12.52 103 VAL A CA 1
ATOM 606 C C . VAL A 1 103 ? -11.293 -21.426 40.434 1.00 13.64 103 VAL A C 1
ATOM 607 O O . VAL A 1 103 ? -11.375 -22.514 41.022 1.00 14.31 103 VAL A O 1
ATOM 611 N N . ASP A 1 104 ? -10.190 -20.976 39.833 1.00 10.73 104 ASP A N 1
ATOM 612 C CA . ASP A 1 104 ? -8.894 -21.646 39.926 1.00 10.01 104 ASP A CA 1
ATOM 613 C C . ASP A 1 104 ? -7.960 -20.793 40.780 1.00 11.44 104 ASP A C 1
ATOM 614 O O . ASP A 1 104 ? -8.115 -19.567 40.860 1.00 13.71 104 ASP A O 1
ATOM 619 N N . VAL A 1 105 ? -7.019 -21.443 41.458 1.00 10.48 105 VAL A N 1
ATOM 620 C CA . VAL A 1 105 ? -5.945 -20.736 42.153 1.00 9.24 105 VAL A CA 1
ATOM 621 C C . VAL A 1 105 ? -4.677 -21.509 41.808 1.00 12.20 105 VAL A C 1
ATOM 622 O O . VAL A 1 105 ? -4.466 -22.616 42.324 1.00 11.03 105 VAL A O 1
ATOM 626 N N . VAL A 1 106 ? -3.851 -20.954 40.917 1.00 9.13 106 VAL A N 1
ATOM 627 C CA . VAL A 1 106 ? -2.673 -21.675 40.432 1.00 12.70 106 VAL A CA 1
ATOM 628 C C . VAL A 1 106 ? -1.704 -20.697 39.783 1.00 9.51 106 VAL A C 1
ATOM 629 O O . VAL A 1 106 ? -2.119 -19.649 39.278 1.00 12.54 106 VAL A O 1
ATOM 633 N N . GLY A 1 107 ? -0.417 -21.028 39.801 1.00 10.58 107 GLY A N 1
ATOM 634 C CA . GLY A 1 107 ? 0.586 -20.192 39.169 1.00 9.32 107 GLY A CA 1
ATOM 635 C C . GLY A 1 107 ? 1.455 -20.995 38.215 1.00 12.12 107 GLY A C 1
ATOM 636 O O . GLY A 1 107 ? 1.373 -22.233 38.161 1.00 11.60 107 GLY A O 1
ATOM 637 N N . THR A 1 108 ? 2.296 -20.287 37.475 1.00 10.35 108 THR A N 1
ATOM 638 C CA . THR A 1 108 ? 3.255 -20.904 36.563 1.00 11.50 108 THR A CA 1
ATOM 639 C C . THR A 1 108 ? 4.333 -21.690 37.299 1.00 13.40 108 THR A C 1
ATOM 640 O O . THR A 1 108 ? 4.969 -22.572 36.729 1.00 13.20 108 THR A O 1
ATOM 644 N N . GLY A 1 109 ? 4.558 -21.359 38.560 1.00 12.70 109 GLY A N 1
ATOM 645 C CA . GLY A 1 109 ? 5.749 -21.829 39.244 1.00 12.99 109 GLY A CA 1
ATOM 646 C C . GLY A 1 109 ? 6.954 -21.172 38.602 1.00 15.93 109 GLY A C 1
ATOM 647 O O . GLY A 1 109 ? 6.816 -20.213 37.839 1.00 13.95 109 GLY A O 1
ATOM 648 N N . GLY A 1 110 ? 8.143 -21.668 38.925 1.00 17.30 110 GLY A N 1
ATOM 649 C CA . GLY A 1 110 ? 9.361 -21.135 38.350 1.00 17.81 110 GLY A CA 1
ATOM 650 C C . GLY A 1 110 ? 9.860 -19.834 38.950 1.00 17.71 110 GLY A C 1
ATOM 651 O O . GLY A 1 110 ? 10.670 -19.148 38.319 1.00 20.09 110 GLY A O 1
ATOM 652 N N . ASP A 1 111 ? 9.407 -19.477 40.151 1.00 15.97 111 ASP A N 1
ATOM 653 C CA . ASP A 1 111 ? 9.881 -18.228 40.756 1.00 19.28 111 ASP A CA 1
ATOM 654 C C . ASP A 1 111 ? 11.224 -18.406 41.478 1.00 22.25 111 ASP A C 1
ATOM 655 O O . ASP A 1 111 ? 11.846 -17.432 41.915 1.00 25.14 111 ASP A O 1
ATOM 660 N N . GLY A 1 112 ? 11.665 -19.657 41.585 1.00 21.71 112 GLY A N 1
ATOM 661 C CA . GLY A 1 112 ? 12.956 -19.984 42.179 1.00 25.37 112 GLY A CA 1
ATOM 662 C C . GLY A 1 112 ? 13.145 -19.622 43.646 1.00 26.82 112 GLY A C 1
ATOM 663 O O . GLY A 1 112 ? 14.278 -19.545 44.121 1.00 27.26 112 GLY A O 1
ATOM 664 N N . VAL A 1 113 ? 12.047 -19.403 44.367 1.00 24.79 113 VAL A N 1
ATOM 665 C CA . VAL A 1 113 ? 12.123 -18.972 45.767 1.00 26.79 113 VAL A CA 1
ATOM 666 C C . VAL A 1 113 ? 11.842 -20.121 46.742 1.00 30.32 113 VAL A C 1
ATOM 667 O O . VAL A 1 113 ? 12.268 -20.091 47.902 1.00 37.31 113 VAL A O 1
ATOM 671 N N . ASN A 1 114 ? 11.135 -21.143 46.269 1.00 26.85 114 ASN A N 1
ATOM 672 C CA . ASN A 1 114 ? 10.809 -22.290 47.121 1.00 33.61 114 ASN A CA 1
ATOM 673 C C . ASN A 1 114 ? 10.044 -21.889 48.398 1.00 28.85 114 ASN A C 1
ATOM 674 O O . ASN A 1 114 ? 10.574 -21.940 49.508 1.00 28.94 114 ASN A O 1
ATOM 679 N N . THR A 1 115 ? 8.796 -21.480 48.222 1.00 20.16 115 THR A N 1
ATOM 680 C CA . THR A 1 115 ? 7.941 -21.080 49.334 1.00 19.62 115 THR A CA 1
ATOM 681 C C . THR A 1 115 ? 7.051 -22.232 49.796 1.00 19.90 115 THR A C 1
ATOM 682 O O . THR A 1 115 ? 6.989 -23.273 49.149 1.00 17.79 115 THR A O 1
ATOM 686 N N . VAL A 1 116 ? 6.353 -22.032 50.914 1.00 14.71 116 VAL A N 1
ATOM 687 C CA . VAL A 1 116 ? 5.214 -22.889 51.265 1.00 15.94 116 VAL A CA 1
ATOM 688 C C . VAL A 1 116 ? 4.194 -22.815 50.124 1.00 16.20 116 VAL A C 1
ATOM 689 O O . VAL A 1 116 ? 4.289 -21.940 49.256 1.00 13.85 116 VAL A O 1
ATOM 693 N N . ASN A 1 117 ? 3.214 -23.716 50.118 1.00 12.63 117 ASN A N 1
ATOM 694 C CA . ASN A 1 117 ? 2.322 -23.816 48.961 1.00 11.14 117 ASN A CA 1
ATOM 695 C C . ASN A 1 117 ? 1.133 -22.873 49.078 1.00 11.64 117 ASN A C 1
ATOM 696 O O . ASN A 1 117 ? 0.038 -23.254 49.485 1.00 12.77 117 ASN A O 1
ATOM 701 N N . LEU A 1 118 ? 1.377 -21.619 48.737 1.00 10.79 118 LEU A N 1
ATOM 702 C CA . LEU A 1 118 ? 0.380 -20.583 48.965 1.00 11.08 118 LEU A CA 1
ATOM 703 C C . LEU A 1 118 ? -0.899 -20.742 48.137 1.00 8.50 118 LEU A C 1
ATOM 704 O O . LEU A 1 118 ? -1.991 -20.498 48.647 1.00 11.15 118 LEU A O 1
ATOM 709 N N . SER A 1 119 ? -0.782 -21.122 46.866 1.00 10.23 119 SER A N 1
ATOM 710 C CA . SER A 1 119 ? -1.984 -21.285 46.042 1.00 10.62 119 SER A CA 1
ATOM 711 C C . SER A 1 119 ? -2.858 -22.412 46.574 1.00 11.68 119 SER A C 1
ATOM 712 O O . SER A 1 119 ? -4.088 -22.285 46.641 1.00 12.12 119 SER A O 1
ATOM 715 N N . THR A 1 120 ? -2.218 -23.526 46.911 1.00 12.89 120 THR A N 1
ATOM 716 C CA . THR A 1 120 ? -2.938 -24.691 47.410 1.00 10.78 120 THR A CA 1
ATOM 717 C C . THR A 1 120 ? -3.645 -24.392 48.734 1.00 9.77 120 THR A C 1
ATOM 718 O O . THR A 1 120 ? -4.812 -24.750 48.919 1.00 11.02 120 THR A O 1
ATOM 722 N N . MET A 1 121 ? -2.939 -23.742 49.655 1.00 10.45 121 MET A N 1
ATOM 723 C CA . MET A 1 121 ? -3.543 -23.345 50.926 1.00 9.88 121 MET A CA 1
ATOM 724 C C . MET A 1 121 ? -4.693 -22.372 50.705 1.00 12.36 121 MET A C 1
ATOM 725 O O . MET A 1 121 ? -5.778 -22.540 51.268 1.00 11.25 121 MET A O 1
ATOM 730 N N . ALA A 1 122 ? -4.467 -21.374 49.858 1.00 12.92 122 ALA A N 1
ATOM 731 C CA . ALA A 1 122 ? -5.531 -20.435 49.505 1.00 10.49 122 ALA A CA 1
ATOM 732 C C . ALA A 1 122 ? -6.758 -21.159 48.933 1.00 11.42 122 ALA A C 1
ATOM 733 O O . ALA A 1 122 ? -7.892 -20.851 49.307 1.00 10.13 122 ALA A O 1
ATOM 735 N N . ALA A 1 123 ? -6.537 -22.120 48.031 1.00 11.63 123 ALA A N 1
ATOM 736 C CA . ALA A 1 123 ? -7.644 -22.846 47.415 1.00 9.65 123 ALA A CA 1
ATOM 737 C C . ALA A 1 123 ? -8.533 -23.531 48.451 1.00 9.42 123 ALA A C 1
ATOM 738 O O . ALA A 1 123 ? -9.748 -23.532 48.311 1.00 10.92 123 ALA A O 1
ATOM 740 N N . ILE A 1 124 ? -7.920 -24.141 49.463 1.00 10.08 124 ILE A N 1
ATOM 741 C CA . ILE A 1 124 ? -8.674 -24.838 50.493 1.00 10.02 124 ILE A CA 1
ATOM 742 C C . ILE A 1 124 ? -9.519 -23.825 51.264 1.00 11.63 124 ILE A C 1
ATOM 743 O O . ILE A 1 124 ? -10.700 -24.055 51.509 1.00 10.12 124 ILE A O 1
ATOM 748 N N . VAL A 1 125 ? -8.919 -22.680 51.595 1.00 11.02 125 VAL A N 1
ATOM 749 C CA . VAL A 1 125 ? -9.635 -21.627 52.319 1.00 10.02 125 VAL A CA 1
ATOM 750 C C . VAL A 1 125 ? -10.790 -21.040 51.485 1.00 11.15 125 VAL A C 1
ATOM 751 O O . VAL A 1 125 ? -11.896 -20.817 51.990 1.00 9.88 125 VAL A O 1
ATOM 755 N N . VAL A 1 126 ? -10.531 -20.806 50.202 1.00 10.12 126 VAL A N 1
ATOM 756 C CA . VAL A 1 126 ? -11.542 -20.291 49.272 1.00 9.17 126 VAL A CA 1
ATOM 757 C C . VAL A 1 126 ? -12.740 -21.234 49.157 1.00 11.05 126 VAL A C 1
ATOM 758 O O . VAL A 1 126 ? -13.899 -20.805 49.235 1.00 10.97 126 VAL A O 1
ATOM 762 N N . ALA A 1 127 ? -12.466 -22.523 48.982 1.00 9.53 127 ALA A N 1
ATOM 763 C CA . ALA A 1 127 ? -13.529 -23.532 48.930 1.00 10.51 127 ALA A CA 1
ATOM 764 C C . ALA A 1 127 ? -14.332 -23.554 50.231 1.00 9.48 127 ALA A C 1
ATOM 765 O O . ALA A 1 127 ? -15.554 -23.671 50.221 1.00 11.24 127 ALA A O 1
ATOM 767 N N . ALA A 1 128 ? -13.629 -23.477 51.353 1.00 10.31 128 ALA A N 1
ATOM 768 C CA . ALA A 1 128 ? -14.278 -23.478 52.666 1.00 8.24 128 ALA A CA 1
ATOM 769 C C . ALA A 1 128 ? -15.157 -22.246 52.858 1.00 13.55 128 ALA A C 1
ATOM 770 O O . ALA A 1 128 ? -16.122 -22.277 53.627 1.00 14.92 128 ALA A O 1
ATOM 772 N N . ALA A 1 129 ? -14.816 -21.156 52.177 1.00 12.52 129 ALA A N 1
ATOM 773 C CA . ALA A 1 129 ? -15.623 -19.943 52.237 1.00 12.61 129 ALA A CA 1
ATOM 774 C C . ALA A 1 129 ? -16.901 -20.063 51.401 1.00 17.37 129 ALA A C 1
ATOM 775 O O . ALA A 1 129 ? -17.789 -19.203 51.469 1.00 15.03 129 ALA A O 1
ATOM 777 N N . GLY A 1 130 ? -16.999 -21.130 50.614 1.00 13.49 130 GLY A N 1
ATOM 778 C CA . GLY A 1 130 ? -18.193 -21.359 49.811 1.00 14.20 130 GLY A CA 1
ATOM 779 C C . GLY A 1 130 ? -18.043 -21.086 48.325 1.00 15.76 130 GLY A C 1
ATOM 780 O O . GLY A 1 130 ? -19.013 -21.210 47.572 1.00 17.71 130 GLY A O 1
ATOM 781 N N . VAL A 1 131 ? -16.844 -20.713 47.890 1.00 11.10 131 VAL A N 1
ATOM 782 C CA . VAL A 1 131 ? -16.609 -20.509 46.461 1.00 13.93 131 VAL A CA 1
ATOM 783 C C . VAL A 1 131 ? -16.161 -21.831 45.850 1.00 11.47 131 VAL A C 1
ATOM 784 O O . VAL A 1 131 ? -15.177 -22.407 46.296 1.00 15.03 131 VAL A O 1
ATOM 788 N N . PRO A 1 132 ? -16.878 -22.317 44.830 1.00 12.47 132 PRO A N 1
ATOM 789 C CA . PRO A 1 132 ? -16.466 -23.585 44.201 1.00 12.59 132 PRO A CA 1
ATOM 790 C C . PRO A 1 132 ? -15.074 -23.454 43.578 1.00 14.67 132 PRO A C 1
ATOM 791 O O . PRO A 1 132 ? -14.816 -22.516 42.813 1.00 15.38 132 PRO A O 1
ATOM 795 N N . VAL A 1 133 ? -14.181 -24.384 43.904 1.00 12.24 133 VAL A N 1
ATOM 796 C CA . VAL A 1 133 ? -12.808 -24.329 43.385 1.00 9.46 133 VAL A CA 1
ATOM 797 C C . VAL A 1 133 ? -12.536 -25.572 42.551 1.00 12.62 133 VAL A C 1
ATOM 798 O O . VAL A 1 133 ? -12.697 -26.691 43.035 1.00 12.81 133 VAL A O 1
ATOM 802 N N . VAL A 1 134 ? -12.148 -25.390 41.292 1.00 12.76 134 VAL A N 1
ATOM 803 C CA . VAL A 1 134 ? -11.601 -26.501 40.526 1.00 12.67 134 VAL A CA 1
ATOM 804 C C . VAL A 1 134 ? -10.172 -26.115 40.190 1.00 14.92 134 VAL A C 1
ATOM 805 O O . VAL A 1 134 ? -9.942 -25.294 39.306 1.00 13.66 134 VAL A O 1
ATOM 809 N N . LYS A 1 135 ? -9.220 -26.683 40.919 1.00 11.19 135 LYS A N 1
ATOM 810 C CA . LYS A 1 135 ? -7.843 -26.233 40.822 1.00 11.80 135 LYS A CA 1
ATOM 811 C C . LYS A 1 135 ? -7.042 -27.086 39.854 1.00 13.44 135 LYS A C 1
ATOM 812 O O . LYS A 1 135 ? -7.117 -28.312 39.891 1.00 16.24 135 LYS A O 1
ATOM 818 N N . HIS A 1 136 ? -6.292 -26.432 38.972 1.00 10.97 136 HIS A N 1
ATOM 819 C CA . HIS A 1 136 ? -5.324 -27.124 38.123 1.00 14.03 136 HIS A CA 1
ATOM 820 C C . HIS A 1 136 ? -4.040 -27.181 38.931 1.00 15.66 136 HIS A C 1
ATOM 821 O O . HIS A 1 136 ? -3.648 -26.191 39.548 1.00 15.42 136 HIS A O 1
ATOM 828 N N . GLY A 1 137 ? -3.377 -28.331 38.955 1.00 12.81 137 GLY A N 1
ATOM 829 C CA . GLY A 1 137 ? -2.169 -28.424 39.751 1.00 14.27 137 GLY A CA 1
ATOM 830 C C . GLY A 1 137 ? -1.189 -29.443 39.226 1.00 16.55 137 GLY A C 1
ATOM 831 O O . GLY A 1 137 ? -1.502 -30.222 38.332 1.00 13.63 137 GLY A O 1
ATOM 832 N N . ASN A 1 138 ? 0.007 -29.442 39.796 1.00 16.69 138 ASN A N 1
ATOM 833 C CA . ASN A 1 138 ? 1.067 -30.312 39.306 1.00 14.19 138 ASN A CA 1
ATOM 834 C C . ASN A 1 138 ? 2.121 -30.446 40.382 1.00 18.30 138 ASN A C 1
ATOM 835 O O . ASN A 1 138 ? 2.130 -29.687 41.346 1.00 15.80 138 ASN A O 1
ATOM 840 N N . ARG A 1 139 ? 3.014 -31.417 40.229 1.00 16.44 139 ARG A N 1
ATOM 841 C CA . ARG A 1 139 ? 4.141 -31.526 41.140 1.00 17.48 139 ARG A CA 1
ATOM 842 C C . ARG A 1 139 ? 5.138 -30.408 40.864 1.00 18.05 139 ARG A C 1
ATOM 843 O O . ARG A 1 139 ? 5.022 -29.679 39.872 1.00 18.66 139 ARG A O 1
ATOM 851 N N . ALA A 1 140 ? 6.114 -30.278 41.753 1.00 16.40 140 ALA A N 1
ATOM 852 C CA . ALA A 1 140 ? 7.201 -29.322 41.578 1.00 19.41 140 ALA A CA 1
ATOM 853 C C . ALA A 1 140 ? 7.984 -29.595 40.304 1.00 25.07 140 ALA A C 1
ATOM 854 O O . ALA A 1 140 ? 8.189 -30.752 39.913 1.00 20.94 140 ALA A O 1
ATOM 856 N N . ALA A 1 141 ? 8.435 -28.518 39.671 1.00 22.26 141 ALA A N 1
ATOM 857 C CA . ALA A 1 141 ? 9.348 -28.628 38.546 1.00 20.90 141 ALA A CA 1
ATOM 858 C C . ALA A 1 141 ? 10.754 -28.222 38.978 1.00 27.21 141 ALA A C 1
ATOM 859 O O . ALA A 1 141 ? 11.741 -28.736 38.456 1.00 30.73 141 ALA A O 1
ATOM 861 N N . SER A 1 142 ? 10.846 -27.298 39.932 1.00 22.58 142 SER A N 1
ATOM 862 C CA . SER A 1 142 ? 12.153 -26.899 40.459 1.00 28.51 142 SER A CA 1
ATOM 863 C C . SER A 1 142 ? 12.150 -26.605 41.962 1.00 30.60 142 SER A C 1
ATOM 864 O O . SER A 1 142 ? 13.205 -26.619 42.599 1.00 33.16 142 SER A O 1
ATOM 867 N N . SER A 1 143 ? 10.975 -26.348 42.536 1.00 25.29 143 SER A N 1
ATOM 868 C CA A SER A 1 143 ? 10.886 -26.173 43.985 0.50 25.71 143 SER A CA 1
ATOM 869 C CA B SER A 1 143 ? 10.841 -26.178 43.982 0.50 25.73 143 SER A CA 1
ATOM 870 C C . SER A 1 143 ? 10.956 -27.529 44.685 1.00 21.51 143 SER A C 1
ATOM 871 O O . SER A 1 143 ? 10.948 -28.577 44.035 1.00 28.47 143 SER A O 1
ATOM 876 N N . LEU A 1 144 ? 11.038 -27.510 46.009 1.00 23.21 144 LEU A N 1
ATOM 877 C CA . LEU A 1 144 ? 11.157 -28.746 46.768 1.00 24.35 144 LEU A CA 1
ATOM 878 C C . LEU A 1 144 ? 9.850 -29.543 46.807 1.00 27.18 144 LEU A C 1
ATOM 879 O O . LEU A 1 144 ? 9.855 -30.770 46.710 1.00 26.41 144 LEU A O 1
ATOM 884 N N . SER A 1 145 ? 8.730 -28.847 46.944 1.00 21.13 145 SER A N 1
ATOM 885 C CA . SER A 1 145 ? 7.434 -29.518 46.975 1.00 17.05 145 SER A CA 1
ATOM 886 C C . SER A 1 145 ? 6.376 -28.637 46.328 1.00 17.87 145 SER A C 1
ATOM 887 O O . SER A 1 145 ? 6.124 -27.519 46.785 1.00 21.95 145 SER A O 1
ATOM 890 N N . GLY A 1 146 ? 5.765 -29.133 45.260 1.00 15.03 146 GLY A N 1
ATOM 891 C CA . GLY A 1 146 ? 4.743 -28.371 44.558 1.00 16.32 146 GLY A CA 1
ATOM 892 C C . GLY A 1 146 ? 3.386 -28.593 45.193 1.00 15.13 146 GLY A C 1
ATOM 893 O O . GLY A 1 146 ? 3.272 -29.331 46.181 1.00 13.63 146 GLY A O 1
ATOM 894 N N . GLY A 1 147 ? 2.358 -27.964 44.630 1.00 12.13 147 GLY A N 1
ATOM 895 C CA . GLY A 1 147 ? 1.020 -28.065 45.183 1.00 14.52 147 GLY A CA 1
ATOM 896 C C . GLY A 1 147 ? 0.552 -29.503 45.257 1.00 12.09 147 GLY A C 1
ATOM 897 O O . GLY A 1 147 ? 0.023 -29.939 46.277 1.00 13.82 147 GLY A O 1
ATOM 898 N N . ALA A 1 148 ? 0.761 -30.242 44.180 1.00 12.82 148 ALA A N 1
ATOM 899 C CA . ALA A 1 148 ? 0.338 -31.634 44.127 1.00 14.37 148 ALA A CA 1
ATOM 900 C C . ALA A 1 148 ? 1.109 -32.499 45.120 1.00 16.79 148 ALA A C 1
ATOM 901 O O . ALA A 1 148 ? 0.520 -33.385 45.750 1.00 14.48 148 ALA A O 1
ATOM 903 N N . ASP A 1 149 ? 2.411 -32.254 45.264 1.00 14.37 149 ASP A N 1
ATOM 904 C CA . ASP A 1 149 ? 3.214 -33.023 46.214 1.00 14.94 149 ASP A CA 1
ATOM 905 C C . ASP A 1 149 ? 2.715 -32.838 47.644 1.00 14.68 149 ASP A C 1
ATOM 906 O O . ASP A 1 149 ? 2.628 -33.786 48.430 1.00 12.51 149 ASP A O 1
ATOM 911 N N . THR A 1 150 ? 2.390 -31.599 47.982 1.00 13.85 150 THR A N 1
ATOM 912 C CA . THR A 1 150 ? 1.929 -31.293 49.325 1.00 12.43 150 THR A CA 1
ATOM 913 C C . THR A 1 150 ? 0.533 -31.866 49.584 1.00 12.70 150 THR A C 1
ATOM 914 O O . THR A 1 150 ? 0.275 -32.388 50.669 1.00 14.01 150 THR A O 1
ATOM 918 N N . LEU A 1 151 ? -0.360 -31.783 48.600 1.00 12.80 151 LEU A N 1
ATOM 919 C CA . LEU A 1 151 ? -1.684 -32.389 48.754 1.00 12.77 151 LEU A CA 1
ATOM 920 C C . LEU A 1 151 ? -1.528 -33.886 48.984 1.00 16.23 151 LEU A C 1
ATOM 921 O O . LEU A 1 151 ? -2.213 -34.468 49.830 1.00 14.59 151 LEU A O 1
ATOM 926 N N . GLU A 1 152 ? -0.626 -34.500 48.223 1.00 14.43 152 GLU A N 1
ATOM 927 C CA . GLU A 1 152 ? -0.352 -35.935 48.360 1.00 15.15 152 GLU A CA 1
ATOM 928 C C . GLU A 1 152 ? 0.091 -36.254 49.790 1.00 16.05 152 GLU A C 1
ATOM 929 O O . GLU A 1 152 ? -0.396 -37.202 50.418 1.00 17.60 152 GLU A O 1
ATOM 935 N N . ALA A 1 153 ? 0.996 -35.441 50.320 1.00 15.90 153 ALA A N 1
ATOM 936 C CA . ALA A 1 153 ? 1.481 -35.623 51.691 1.00 17.77 153 ALA A CA 1
ATOM 937 C C . ALA A 1 153 ? 0.375 -35.451 52.738 1.00 18.09 153 ALA A C 1
ATOM 938 O O . ALA A 1 153 ? 0.460 -35.996 53.841 1.00 16.75 153 ALA A O 1
ATOM 940 N N . LEU A 1 154 ? -0.650 -34.676 52.391 1.00 14.49 154 LEU A N 1
ATOM 941 C CA . LEU A 1 154 ? -1.782 -34.449 53.282 1.00 14.61 154 LEU A CA 1
ATOM 942 C C . LEU A 1 154 ? -2.821 -35.560 53.170 1.00 12.95 154 LEU A C 1
ATOM 943 O O . LEU A 1 154 ? -3.815 -35.568 53.908 1.00 15.40 154 LEU A O 1
ATOM 948 N N . GLY A 1 155 ? -2.611 -36.493 52.249 1.00 14.39 155 GLY A N 1
ATOM 949 C CA . GLY A 1 155 ? -3.539 -37.610 52.116 1.00 13.96 155 GLY A CA 1
ATOM 950 C C . GLY A 1 155 ? -4.651 -37.388 51.107 1.00 17.58 155 GLY A C 1
ATOM 951 O O . GLY A 1 155 ? -5.591 -38.191 51.010 1.00 17.22 155 GLY A O 1
ATOM 952 N N . VAL A 1 156 ? -4.554 -36.303 50.340 1.00 12.22 156 VAL A N 1
ATOM 953 C CA . VAL A 1 156 ? -5.557 -36.026 49.318 1.00 12.12 156 VAL A CA 1
ATOM 954 C C . VAL A 1 156 ? -5.244 -36.837 48.057 1.00 14.70 156 VAL A C 1
ATOM 955 O O . VAL A 1 156 ? -4.078 -36.950 47.660 1.00 14.52 156 VAL A O 1
ATOM 959 N N . ARG A 1 157 ? -6.269 -37.419 47.432 1.00 15.63 157 ARG A N 1
ATOM 960 C CA . ARG A 1 157 ? -6.072 -38.085 46.140 1.00 15.47 157 ARG A CA 1
ATOM 961 C C . ARG A 1 157 ? -5.918 -37.033 45.045 1.00 17.51 157 ARG A C 1
ATOM 962 O O . ARG A 1 157 ? -6.868 -36.316 44.734 1.00 19.41 157 ARG A O 1
ATOM 970 N N . ILE A 1 158 ? -4.736 -36.945 44.443 1.00 15.74 158 ILE A N 1
ATOM 971 C CA . ILE A 1 158 ? -4.492 -35.880 43.484 1.00 16.93 158 ILE A CA 1
ATOM 972 C C . ILE A 1 158 ? -4.789 -36.268 42.045 1.00 20.28 158 ILE A C 1
ATOM 973 O O . ILE A 1 158 ? -4.925 -35.388 41.201 1.00 23.37 158 ILE A O 1
ATOM 978 N N . ASP A 1 159 ? -4.903 -37.567 41.756 1.00 19.03 159 ASP A N 1
ATOM 979 C CA . ASP A 1 159 ? -4.963 -38.014 40.358 1.00 19.72 159 ASP A CA 1
ATOM 980 C C . ASP A 1 159 ? -6.297 -38.614 39.911 1.00 19.70 159 ASP A C 1
ATOM 981 O O . ASP A 1 159 ? -6.333 -39.502 39.057 1.00 24.68 159 ASP A O 1
ATOM 986 N N . LEU A 1 160 ? -7.394 -38.123 40.465 1.00 16.00 160 LEU A N 1
ATOM 987 C CA . LEU A 1 160 ? -8.709 -38.598 40.050 1.00 16.25 160 LEU A CA 1
ATOM 988 C C . LEU A 1 160 ? -9.027 -38.194 38.604 1.00 16.11 160 LEU A C 1
ATOM 989 O O . LEU A 1 160 ? -8.581 -37.149 38.127 1.00 17.57 160 LEU A O 1
ATOM 994 N N . GLY A 1 161 ? -9.796 -39.030 37.912 1.00 19.90 161 GLY A N 1
ATOM 995 C CA . GLY A 1 161 ? -10.265 -38.708 36.574 1.00 18.82 161 GLY A CA 1
ATOM 996 C C . GLY A 1 161 ? -11.429 -37.731 36.589 1.00 18.34 161 GLY A C 1
ATOM 997 O O . GLY A 1 161 ? -11.884 -37.321 37.667 1.00 18.88 161 GLY A O 1
ATOM 998 N N . PRO A 1 162 ? -11.930 -37.364 35.394 1.00 15.38 162 PRO A N 1
ATOM 999 C CA . PRO A 1 162 ? -12.977 -36.349 35.194 1.00 13.84 162 PRO A CA 1
ATOM 1000 C C . PRO A 1 162 ? -14.231 -36.569 36.046 1.00 18.39 162 PRO A C 1
ATOM 1001 O O . PRO A 1 162 ? -14.718 -35.624 36.680 1.00 17.51 162 PRO A O 1
ATOM 1005 N N . ASP A 1 163 ? -14.751 -37.795 36.058 1.00 18.20 163 ASP A N 1
ATOM 1006 C CA . ASP A 1 163 ? -15.983 -38.079 36.789 1.00 19.90 163 ASP A CA 1
ATOM 1007 C C . ASP A 1 163 ? -15.812 -37.856 38.282 1.00 19.33 163 ASP A C 1
ATOM 1008 O O . ASP A 1 163 ? -16.690 -37.299 38.939 1.00 19.83 163 ASP A O 1
ATOM 1013 N N . LEU A 1 164 ? -14.681 -38.299 38.817 1.00 18.91 164 LEU A N 1
ATOM 1014 C CA . LEU A 1 164 ? -14.454 -38.202 40.253 1.00 14.65 164 LEU A CA 1
ATOM 1015 C C . LEU A 1 164 ? -14.068 -36.786 40.692 1.00 15.92 164 LEU A C 1
ATOM 1016 O O . LEU A 1 164 ? -14.400 -36.380 41.799 1.00 17.82 164 LEU A O 1
ATOM 1021 N N . VAL A 1 165 ? -13.394 -36.032 39.822 1.00 17.03 165 VAL A N 1
ATOM 1022 C CA . VAL A 1 165 ? -13.140 -34.613 40.103 1.00 18.00 165 VAL A CA 1
ATOM 1023 C C . VAL A 1 165 ? -14.464 -33.843 40.167 1.00 15.92 165 VAL A C 1
ATOM 1024 O O . VAL A 1 165 ? -14.684 -33.037 41.081 1.00 16.00 165 VAL A O 1
ATOM 1028 N N . ALA A 1 166 ? -15.351 -34.109 39.211 1.00 16.67 166 ALA A N 1
ATOM 1029 C CA . ALA A 1 166 ? -16.683 -33.510 39.219 1.00 16.84 166 ALA A CA 1
ATOM 1030 C C . ALA A 1 166 ? -17.397 -33.840 40.521 1.00 19.23 166 ALA A C 1
ATOM 1031 O O . ALA A 1 166 ? -18.042 -32.985 41.124 1.00 18.88 166 ALA A O 1
ATOM 1033 N N . ARG A 1 167 ? -17.278 -35.093 40.950 1.00 17.47 167 ARG A N 1
ATOM 1034 C CA . ARG A 1 167 ? -17.930 -35.537 42.173 1.00 20.53 167 ARG A CA 1
ATOM 1035 C C . ARG A 1 167 ? -17.341 -34.853 43.401 1.00 20.75 167 ARG A C 1
ATOM 1036 O O . ARG A 1 167 ? -18.079 -34.427 44.290 1.00 18.32 167 ARG A O 1
ATOM 1044 N N . SER A 1 168 ? -16.010 -34.763 43.449 1.00 15.27 168 SER A N 1
ATOM 1045 C CA . SER A 1 168 ? -15.315 -34.076 44.543 1.00 15.84 168 SER A CA 1
ATOM 1046 C C . SER A 1 168 ? -15.808 -32.640 44.653 1.00 16.56 168 SER A C 1
ATOM 1047 O O . SER A 1 168 ? -16.078 -32.132 45.741 1.00 16.44 168 SER A O 1
ATOM 1050 N N . LEU A 1 169 ? -15.918 -31.987 43.508 1.00 16.52 169 LEU A N 1
ATOM 1051 C CA . LEU A 1 169 ? -16.373 -30.605 43.476 1.00 18.27 169 LEU A CA 1
ATOM 1052 C C . LEU A 1 169 ? -17.788 -30.479 44.042 1.00 21.63 169 LEU A C 1
ATOM 1053 O O . LEU A 1 169 ? -18.073 -29.584 44.845 1.00 20.74 169 LEU A O 1
ATOM 1058 N N . ALA A 1 170 ? -18.669 -31.392 43.655 1.00 17.82 170 ALA A N 1
ATOM 1059 C CA . ALA A 1 170 ? -20.046 -31.331 44.131 1.00 19.60 170 ALA A CA 1
ATOM 1060 C C . ALA A 1 170 ? -20.143 -31.670 45.618 1.00 23.31 170 ALA A C 1
ATOM 1061 O O . ALA A 1 170 ? -20.891 -31.023 46.361 1.00 27.38 170 ALA A O 1
ATOM 1063 N N . GLU A 1 171 ? -19.380 -32.670 46.058 1.00 18.79 171 GLU A N 1
ATOM 1064 C CA . GLU A 1 171 ? -19.542 -33.197 47.412 1.00 21.62 171 GLU A CA 1
ATOM 1065 C C . GLU A 1 171 ? -18.666 -32.521 48.468 1.00 23.31 171 GLU A C 1
ATOM 1066 O O . GLU A 1 171 ? -19.062 -32.406 49.632 1.00 21.77 171 GLU A O 1
ATOM 1072 N N . VAL A 1 172 ? -17.481 -32.074 48.069 1.00 14.62 172 VAL A N 1
ATOM 1073 C CA . VAL A 1 172 ? -16.544 -31.461 49.010 1.00 16.45 172 VAL A CA 1
ATOM 1074 C C . VAL A 1 172 ? -16.482 -29.944 48.818 1.00 16.42 172 VAL A C 1
ATOM 1075 O O . VAL A 1 172 ? -16.221 -29.200 49.767 1.00 18.68 172 VAL A O 1
ATOM 1079 N N . GLY A 1 173 ? -16.714 -29.496 47.588 1.00 18.91 173 GLY A N 1
ATOM 1080 C CA . GLY A 1 173 ? -16.641 -28.073 47.279 1.00 17.59 173 GLY A CA 1
ATOM 1081 C C . GLY A 1 173 ? -15.355 -27.700 46.560 1.00 17.66 173 GLY A C 1
ATOM 1082 O O . GLY A 1 173 ? -15.159 -26.552 46.164 1.00 15.03 173 GLY A O 1
ATOM 1083 N N . ILE A 1 174 ? -14.477 -28.681 46.390 1.00 12.84 174 ILE A N 1
ATOM 1084 C CA . ILE A 1 174 ? -13.223 -28.464 45.685 1.00 10.67 174 ILE A CA 1
ATOM 1085 C C . ILE A 1 174 ? -12.873 -29.715 44.896 1.00 13.05 174 ILE A C 1
ATOM 1086 O O . ILE A 1 174 ? -13.126 -30.832 45.359 1.00 14.48 174 ILE A O 1
ATOM 1091 N N . GLY A 1 175 ? -12.317 -29.522 43.700 1.00 13.95 175 GLY A N 1
ATOM 1092 C CA . GLY A 1 175 ? -11.779 -30.617 42.913 1.00 12.67 175 GLY A CA 1
ATOM 1093 C C . GLY A 1 175 ? -10.375 -30.232 42.474 1.00 14.13 175 GLY A C 1
ATOM 1094 O O . GLY A 1 175 ? -10.082 -29.052 42.304 1.00 14.37 175 GLY A O 1
ATOM 1095 N N . PHE A 1 176 ? -9.507 -31.222 42.312 1.00 11.80 176 PHE A N 1
ATOM 1096 C CA . PHE A 1 176 ? -8.129 -30.978 41.891 1.00 12.42 176 PHE A CA 1
ATOM 1097 C C . PHE A 1 176 ? -7.855 -31.722 40.595 1.00 16.29 176 PHE A C 1
ATOM 1098 O O . PHE A 1 176 ? -7.922 -32.953 40.557 1.00 13.95 176 PHE A O 1
ATOM 1106 N N . CYS A 1 177 ? -7.560 -30.977 39.529 1.00 14.02 177 CYS A N 1
ATOM 1107 C CA . CYS A 1 177 ? -7.240 -31.585 38.240 1.00 13.89 177 CYS A CA 1
ATOM 1108 C C . CYS A 1 177 ? -5.732 -31.683 38.104 1.00 14.86 177 CYS A C 1
ATOM 1109 O O . CYS A 1 177 ? -5.057 -30.669 37.931 1.00 13.89 177 CYS A O 1
ATOM 1112 N N . PHE A 1 178 ? -5.202 -32.900 38.181 1.00 12.69 178 PHE A N 1
ATOM 1113 C CA . PHE A 1 178 ? -3.760 -33.118 38.112 1.00 15.16 178 PHE A CA 1
ATOM 1114 C C . PHE A 1 178 ? -3.349 -33.001 36.650 1.00 13.53 178 PHE A C 1
ATOM 1115 O O . PHE A 1 178 ? -3.883 -33.700 35.791 1.00 13.66 178 PHE A O 1
ATOM 1123 N N . ALA A 1 179 ? -2.442 -32.077 36.357 1.00 13.27 179 ALA A N 1
ATOM 1124 C CA . ALA A 1 179 ? -2.175 -31.737 34.960 1.00 12.53 179 ALA A CA 1
ATOM 1125 C C . ALA A 1 179 ? -1.812 -32.938 34.075 1.00 14.90 179 ALA A C 1
ATOM 1126 O O . ALA A 1 179 ? -2.388 -33.088 32.994 1.00 15.26 179 ALA A O 1
ATOM 1128 N N . PRO A 1 180 ? -0.891 -33.811 34.536 1.00 16.47 180 PRO A N 1
ATOM 1129 C CA . PRO A 1 180 ? -0.521 -34.947 33.677 1.00 16.45 180 PRO A CA 1
ATOM 1130 C C . PRO A 1 180 ? -1.673 -35.919 33.463 1.00 16.05 180 PRO A C 1
ATOM 1131 O O . PRO A 1 180 ? -1.681 -36.637 32.462 1.00 20.24 180 PRO A O 1
ATOM 1135 N N . ARG A 1 181 ? -2.628 -35.945 34.390 1.00 15.14 181 ARG A N 1
ATOM 1136 C CA . ARG A 1 181 ? -3.781 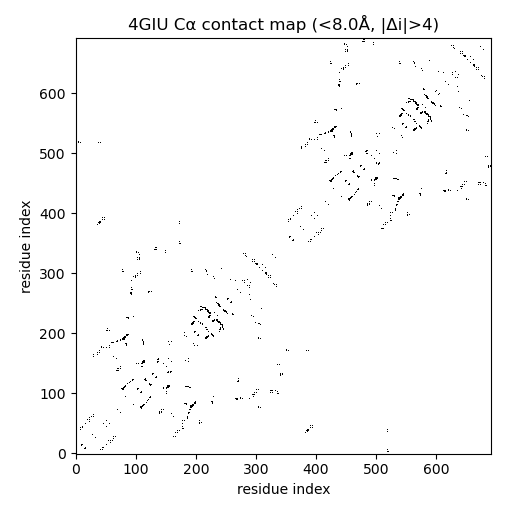-36.824 34.286 1.00 17.68 181 ARG A CA 1
ATOM 1137 C C . ARG A 1 181 ? -4.732 -36.311 33.216 1.00 19.47 181 ARG A C 1
ATOM 1138 O O . ARG A 1 181 ? -5.363 -37.085 32.501 1.00 16.48 181 ARG A O 1
ATOM 1146 N N . PHE A 1 182 ? -4.844 -34.992 33.105 1.00 14.32 182 PHE A N 1
ATOM 1147 C CA . PHE A 1 182 ? -5.796 -34.424 32.159 1.00 15.57 182 PHE A CA 1
ATOM 1148 C C . PHE A 1 182 ? -5.185 -34.054 30.821 1.00 14.11 182 PHE A C 1
ATOM 1149 O O . PHE A 1 182 ? -5.899 -33.872 29.845 1.00 14.61 182 PHE A O 1
ATOM 1157 N N . HIS A 1 183 ? -3.860 -33.946 30.780 1.00 14.41 183 HIS A N 1
ATOM 1158 C CA . HIS A 1 183 ? -3.184 -33.539 29.553 1.00 15.09 183 HIS A CA 1
ATOM 1159 C C . HIS A 1 183 ? -2.156 -34.579 29.133 1.00 16.77 183 HIS A C 1
ATOM 1160 O O . HIS A 1 183 ? -0.978 -34.253 28.972 1.00 14.05 183 HIS A O 1
ATOM 1167 N N . PRO A 1 184 ? -2.590 -35.832 28.928 1.00 13.90 184 PRO A N 1
ATOM 1168 C CA . PRO A 1 184 ? -1.570 -36.862 28.686 1.00 16.80 184 PRO A CA 1
ATOM 1169 C C . PRO A 1 184 ? -0.784 -36.657 27.391 1.00 17.02 184 PRO A C 1
ATOM 1170 O O . PRO A 1 184 ? 0.343 -37.143 27.302 1.00 17.79 184 PRO A O 1
ATOM 1174 N N . SER A 1 185 ? -1.350 -35.939 26.425 1.00 15.26 185 SER A N 1
ATOM 1175 C CA . SER A 1 185 ? -0.673 -35.736 25.141 1.00 18.50 185 SER A CA 1
ATOM 1176 C C . SER A 1 185 ? 0.435 -34.673 25.199 1.00 21.96 185 SER A C 1
ATOM 1177 O O . SER A 1 185 ? 1.215 -34.522 24.255 1.00 21.71 185 SER A O 1
ATOM 1180 N N . TYR A 1 186 ? 0.504 -33.945 26.312 1.00 18.91 186 TYR A N 1
ATOM 1181 C CA . TYR A 1 186 ? 1.512 -32.910 26.489 1.00 17.72 186 TYR A CA 1
ATOM 1182 C C . TYR A 1 186 ? 2.845 -33.548 26.848 1.00 17.55 186 TYR A C 1
ATOM 1183 O O . TYR A 1 186 ? 3.877 -32.874 26.905 1.00 16.62 186 TYR A O 1
ATOM 1192 N N . ARG A 1 187 ? 2.828 -34.860 27.080 1.00 17.67 187 ARG A N 1
ATOM 1193 C CA A ARG A 1 187 ? 4.031 -35.561 27.515 0.50 18.22 187 ARG A CA 1
ATOM 1194 C CA B ARG A 1 187 ? 4.026 -35.565 27.513 0.50 18.22 187 ARG A CA 1
ATOM 1195 C C . ARG A 1 187 ? 5.143 -35.513 26.477 1.00 18.49 187 ARG A C 1
ATOM 1196 O O . ARG A 1 187 ? 6.318 -35.568 26.826 1.00 22.52 187 ARG A O 1
ATOM 1211 N N . HIS A 1 188 ? 4.778 -35.396 25.203 1.00 24.90 188 HIS A N 1
ATOM 1212 C CA . HIS A 1 188 ? 5.791 -35.380 24.146 1.00 26.20 188 HIS A CA 1
ATOM 1213 C C . HIS A 1 188 ? 6.694 -34.152 24.314 1.00 32.67 188 HIS A C 1
ATOM 1214 O O . HIS A 1 188 ? 7.871 -34.175 23.952 1.00 36.78 188 HIS A O 1
ATOM 1221 N N . ALA A 1 189 ? 6.135 -33.082 24.877 1.00 17.37 189 ALA A N 1
ATOM 1222 C CA . ALA A 1 189 ? 6.898 -31.861 25.105 1.00 20.51 189 ALA A CA 1
ATOM 1223 C C . ALA A 1 189 ? 7.661 -31.914 26.435 1.00 29.80 189 ALA A C 1
ATOM 1224 O O . ALA A 1 189 ? 8.396 -30.981 26.768 1.00 23.28 189 ALA A O 1
ATOM 1226 N N . ALA A 1 190 ? 7.515 -33.016 27.176 1.00 28.30 190 ALA A N 1
ATOM 1227 C CA . ALA A 1 190 ? 8.056 -33.095 28.544 1.00 25.64 190 ALA A CA 1
ATOM 1228 C C . ALA A 1 190 ? 9.569 -33.194 28.637 1.00 27.66 190 ALA A C 1
ATOM 1229 O O . ALA A 1 190 ? 10.203 -32.365 29.292 1.00 29.40 190 ALA A O 1
ATOM 1231 N N . ALA A 1 191 ? 10.140 -34.222 28.021 1.00 26.25 191 ALA A N 1
ATOM 1232 C CA . ALA A 1 191 ? 11.587 -34.393 28.050 1.00 35.54 191 ALA A CA 1
ATOM 1233 C C . ALA A 1 191 ? 12.257 -33.166 27.457 1.00 26.27 191 ALA A C 1
ATOM 1234 O O . ALA A 1 191 ? 13.238 -32.670 28.004 1.00 28.93 191 ALA A O 1
ATOM 1236 N N . VAL A 1 192 ? 11.713 -32.678 26.341 1.00 27.09 192 VAL A N 1
ATOM 1237 C CA . VAL A 1 192 ? 12.267 -31.509 25.660 1.00 20.13 192 VAL A CA 1
ATOM 1238 C C . VAL A 1 192 ? 12.402 -30.328 26.617 1.00 17.95 192 VAL A C 1
ATOM 1239 O O . VAL A 1 192 ? 13.481 -29.741 26.745 1.00 16.94 192 VAL A O 1
ATOM 1243 N N . ARG A 1 193 ? 11.323 -30.004 27.327 1.00 16.03 193 ARG A N 1
ATOM 1244 C CA . ARG A 1 193 ? 11.363 -28.863 28.234 1.00 16.36 193 ARG A CA 1
ATOM 1245 C C . ARG A 1 193 ? 12.345 -29.102 29.381 1.00 18.81 193 ARG A C 1
ATOM 1246 O O . ARG A 1 193 ? 12.993 -28.168 29.850 1.00 17.28 193 ARG A O 1
ATOM 1254 N N . ARG A 1 194 ? 12.457 -30.355 29.826 1.00 19.24 194 ARG A N 1
ATOM 1255 C CA . ARG A 1 194 ? 13.437 -30.709 30.863 1.00 20.89 194 ARG A CA 1
ATOM 1256 C C . ARG A 1 194 ? 14.858 -30.631 30.335 1.00 19.13 194 ARG A C 1
ATOM 1257 O O . ARG A 1 194 ? 15.761 -30.177 31.028 1.00 23.35 194 ARG A O 1
ATOM 1265 N N . GLU A 1 195 ? 15.055 -31.103 29.110 1.00 19.88 195 GLU A N 1
ATOM 1266 C CA . GLU A 1 195 ? 16.382 -31.091 28.498 1.00 20.68 195 GLU A CA 1
ATOM 1267 C C . GLU A 1 195 ? 16.901 -29.670 28.243 1.00 20.08 195 GLU A C 1
ATOM 1268 O O . GLU A 1 195 ? 18.091 -29.402 28.393 1.00 21.28 195 GLU A O 1
ATOM 1274 N N . ILE A 1 196 ? 16.004 -28.774 27.845 1.00 17.46 196 ILE A N 1
ATOM 1275 C CA . ILE A 1 196 ? 16.345 -27.372 27.636 1.00 15.77 196 ILE A CA 1
ATOM 1276 C C . ILE A 1 196 ? 16.677 -26.742 28.977 1.00 16.20 196 ILE A C 1
ATOM 1277 O O . ILE A 1 196 ? 17.661 -26.019 29.112 1.00 18.90 196 ILE A O 1
ATOM 1282 N N . GLY A 1 197 ? 15.831 -27.006 29.971 1.00 16.69 197 GLY A N 1
ATOM 1283 C CA . GLY A 1 197 ? 16.139 -26.642 31.341 1.00 19.55 197 GLY A CA 1
ATOM 1284 C C . GLY A 1 197 ? 16.005 -25.175 31.682 1.00 25.16 197 GLY A C 1
ATOM 1285 O O . GLY A 1 197 ? 16.377 -24.758 32.789 1.00 28.34 197 GLY A O 1
ATOM 1286 N N . VAL A 1 198 ? 15.512 -24.380 30.737 1.00 17.15 198 VAL A N 1
ATOM 1287 C CA . VAL A 1 198 ? 15.167 -22.989 31.038 1.00 24.56 198 VAL A CA 1
ATOM 1288 C C . VAL A 1 198 ? 13.729 -22.710 30.627 1.00 18.59 198 VAL A C 1
ATOM 1289 O O . VAL A 1 198 ? 13.190 -23.398 29.759 1.00 18.02 198 VAL A O 1
ATOM 1293 N N . PRO A 1 199 ? 13.101 -21.704 31.257 1.00 20.94 199 PRO A N 1
ATOM 1294 C CA . PRO A 1 199 ? 11.706 -21.409 30.913 1.00 18.40 199 PRO A CA 1
ATOM 1295 C C . PRO A 1 199 ? 11.549 -20.909 29.489 1.00 18.70 199 PRO A C 1
ATOM 1296 O O . PRO A 1 199 ? 12.433 -20.233 28.957 1.00 17.69 199 PRO A O 1
ATOM 1300 N N . THR A 1 200 ? 10.418 -21.267 28.887 1.00 14.89 200 THR A N 1
ATOM 1301 C CA . THR A 1 200 ? 10.045 -20.823 27.551 1.00 12.24 200 THR A CA 1
ATOM 1302 C C . THR A 1 200 ? 8.584 -20.400 27.619 1.00 14.57 200 THR A C 1
ATOM 1303 O O . THR A 1 200 ? 7.965 -20.450 28.698 1.00 12.83 200 THR A O 1
ATOM 1307 N N . VAL A 1 201 ? 8.021 -20.013 26.476 1.00 12.70 201 VAL A N 1
ATOM 1308 C CA . VAL A 1 201 ? 6.594 -19.705 26.382 1.00 13.11 201 VAL A CA 1
ATOM 1309 C C . VAL A 1 201 ? 5.721 -20.826 26.961 1.00 14.28 201 VAL A C 1
ATOM 1310 O O . VAL A 1 201 ? 4.638 -20.568 27.500 1.00 12.51 201 VAL A O 1
ATOM 1314 N N . PHE A 1 202 ? 6.206 -22.065 26.905 1.00 14.23 202 PHE A N 1
ATOM 1315 C CA . PHE A 1 202 ? 5.437 -23.187 27.432 1.00 12.91 202 PHE A CA 1
ATOM 1316 C C . PHE A 1 202 ? 5.192 -23.077 28.938 1.00 14.00 202 PHE A C 1
ATOM 1317 O O . PHE A 1 202 ? 4.234 -23.660 29.468 1.00 15.00 202 PHE A O 1
ATOM 1325 N N . ASN A 1 203 ? 6.030 -22.296 29.620 1.00 10.95 203 ASN A N 1
ATOM 1326 C CA . ASN A 1 203 ? 5.879 -22.108 31.066 1.00 12.89 203 ASN A CA 1
ATOM 1327 C C . ASN A 1 203 ? 4.752 -21.156 31.427 1.00 11.90 203 ASN A C 1
ATOM 1328 O O . ASN A 1 203 ? 4.486 -20.917 32.608 1.00 14.14 203 ASN A O 1
ATOM 1333 N N . LEU A 1 204 ? 4.075 -20.625 30.416 1.00 11.38 204 LEU A N 1
ATOM 1334 C CA . LEU A 1 204 ? 2.884 -19.808 30.665 1.00 14.10 204 LEU A CA 1
ATOM 1335 C C . LEU A 1 204 ? 1.618 -20.639 30.632 1.00 15.33 204 LEU A C 1
ATOM 1336 O O . LEU A 1 204 ? 0.529 -20.156 30.985 1.00 15.11 204 LEU A O 1
ATOM 1341 N N . LEU A 1 205 ? 1.737 -21.887 30.191 1.00 11.98 205 LEU A N 1
ATOM 1342 C CA . LEU A 1 205 ? 0.543 -22.639 29.797 1.00 11.80 205 LEU A CA 1
ATOM 1343 C C . LEU A 1 205 ? -0.219 -23.337 30.930 1.00 13.98 205 LEU A C 1
ATOM 1344 O O . LEU A 1 205 ? -1.412 -23.612 30.789 1.00 13.14 205 LEU A O 1
ATOM 1349 N N . GLY A 1 206 ? 0.455 -23.638 32.036 1.00 13.94 206 GLY A N 1
ATOM 1350 C CA . GLY A 1 206 ? -0.200 -24.333 33.139 1.00 16.09 206 GLY A CA 1
ATOM 1351 C C . GLY A 1 206 ? -1.492 -23.681 33.606 1.00 12.99 206 GLY A C 1
ATOM 1352 O O . GLY A 1 206 ? -2.550 -24.327 33.653 1.00 13.39 206 GLY A O 1
ATOM 1353 N N . PRO A 1 207 ? -1.424 -22.391 33.966 1.00 11.79 207 PRO A N 1
ATOM 1354 C CA . PRO A 1 207 ? -2.644 -21.741 34.453 1.00 10.21 207 PRO A CA 1
ATOM 1355 C C . PRO A 1 207 ? -3.668 -21.460 33.361 1.00 12.33 207 PRO A C 1
ATOM 1356 O O . PRO A 1 207 ? -4.809 -21.120 33.671 1.00 12.44 207 PRO A O 1
ATOM 1360 N N . LEU A 1 208 ? -3.265 -21.575 32.100 1.00 10.62 208 LEU A N 1
ATOM 1361 C CA . LEU A 1 208 ? -4.155 -21.250 30.996 1.00 10.47 208 LEU A CA 1
ATOM 1362 C C . LEU A 1 208 ? -4.884 -22.487 30.486 1.00 10.46 208 LEU A C 1
ATOM 1363 O O . LEU A 1 208 ? -5.671 -22.391 29.564 1.00 12.70 208 LEU A O 1
ATOM 1368 N N . THR A 1 209 ? -4.614 -23.652 31.070 1.00 11.68 209 THR A N 1
ATOM 1369 C CA . THR A 1 209 ? -5.137 -24.896 30.494 1.00 11.60 209 THR A CA 1
ATOM 1370 C C . THR A 1 209 ? -5.879 -25.783 31.494 1.00 11.30 209 THR A C 1
ATOM 1371 O O . THR A 1 209 ? -5.873 -27.017 31.385 1.00 13.25 209 THR A O 1
ATOM 1375 N N . ASN A 1 210 ? -6.528 -25.158 32.465 1.00 13.52 210 ASN A N 1
ATOM 1376 C CA . ASN A 1 210 ? -7.364 -25.913 33.382 1.00 10.26 210 ASN A CA 1
ATOM 1377 C C . ASN A 1 210 ? -8.466 -26.576 32.561 1.00 8.30 210 ASN A C 1
ATOM 1378 O O . ASN A 1 210 ? -9.244 -25.899 31.892 1.00 11.97 210 ASN A O 1
ATOM 1383 N N . PRO A 1 211 ? -8.547 -27.920 32.611 1.00 11.55 211 PRO A N 1
ATOM 1384 C CA . PRO A 1 211 ? -9.471 -28.638 31.725 1.00 13.86 211 PRO A CA 1
ATOM 1385 C C . PRO A 1 211 ? -10.951 -28.435 32.068 1.00 14.50 211 PRO A C 1
ATOM 1386 O O . PRO A 1 211 ? -11.814 -28.718 31.234 1.00 17.71 211 PRO A O 1
ATOM 1390 N N . ALA A 1 212 ? -11.244 -27.960 33.277 1.00 12.04 212 ALA A N 1
ATOM 1391 C CA . ALA A 1 212 ? -12.623 -27.655 33.664 1.00 14.28 212 ALA A CA 1
ATOM 1392 C C . ALA A 1 212 ? -13.055 -26.285 33.161 1.00 15.30 212 ALA A C 1
ATOM 1393 O O . ALA A 1 212 ? -14.226 -25.903 33.300 1.00 16.39 212 ALA A O 1
ATOM 1395 N N . ARG A 1 213 ? -12.097 -25.542 32.605 1.00 14.05 213 ARG A N 1
ATOM 1396 C CA . ARG A 1 213 ? -12.333 -24.200 32.051 1.00 15.10 213 ARG A CA 1
ATOM 1397 C C . ARG A 1 213 ? -13.106 -23.230 32.971 1.00 16.95 213 ARG A C 1
ATOM 1398 O O . ARG A 1 213 ? -14.070 -22.591 32.535 1.00 16.37 213 ARG A O 1
ATOM 1406 N N . PRO A 1 214 ? -12.674 -23.098 34.234 1.00 14.15 214 PRO A N 1
ATOM 1407 C CA . PRO A 1 214 ? -13.350 -22.131 35.107 1.00 16.17 214 PRO A CA 1
ATOM 1408 C C . PRO A 1 214 ? -13.211 -20.716 34.549 1.00 17.34 214 PRO A C 1
ATOM 1409 O O . PRO A 1 214 ? -12.248 -20.446 33.832 1.00 18.13 214 PRO A O 1
ATOM 1413 N N . ARG A 1 215 ? -14.166 -19.840 34.853 1.00 17.03 215 ARG A N 1
ATOM 1414 C CA . ARG A 1 215 ? -14.174 -18.499 34.277 1.00 16.44 215 ARG A CA 1
ATOM 1415 C C . ARG A 1 215 ? -13.511 -17.476 35.179 1.00 14.09 215 ARG A C 1
ATOM 1416 O O . ARG A 1 215 ? -13.394 -16.308 34.818 1.00 13.09 215 ARG A O 1
ATOM 1424 N N . ALA A 1 216 ? -13.096 -17.902 36.367 1.00 15.92 216 ALA A N 1
ATOM 1425 C CA . ALA A 1 216 ? -12.453 -16.981 37.294 1.00 12.93 216 ALA A CA 1
ATOM 1426 C C . ALA A 1 216 ? -11.196 -17.590 37.867 1.00 11.84 216 ALA A C 1
ATOM 1427 O O . ALA A 1 216 ? -11.017 -18.812 37.855 1.00 12.07 216 ALA A O 1
ATOM 1429 N N . GLY A 1 217 ? -10.304 -16.747 38.354 1.00 11.39 217 GLY A N 1
ATOM 1430 C CA . GLY A 1 217 ? -9.085 -17.286 38.914 1.00 11.09 217 GLY A CA 1
ATOM 1431 C C . GLY A 1 217 ? -8.147 -16.269 39.511 1.00 12.86 217 GLY A C 1
ATOM 1432 O O . GLY A 1 217 ? -8.148 -15.105 39.119 1.00 10.64 217 GLY A O 1
ATOM 1433 N N . LEU A 1 218 ? -7.357 -16.717 40.484 1.00 9.48 218 LEU A N 1
ATOM 1434 C CA . LEU A 1 218 ? -6.190 -15.971 40.924 1.00 8.71 218 LEU A CA 1
ATOM 1435 C C . LEU A 1 218 ? -4.994 -16.708 40.358 1.00 11.88 218 LEU A C 1
ATOM 1436 O O . LEU A 1 218 ? -4.724 -17.856 40.727 1.00 12.46 218 LEU A O 1
ATOM 1441 N N . ILE A 1 219 ? -4.286 -16.049 39.451 1.00 11.08 219 ILE A N 1
ATOM 1442 C CA . ILE A 1 219 ? -3.316 -16.724 38.598 1.00 12.40 219 ILE A CA 1
ATOM 1443 C C . ILE A 1 219 ? -1.944 -16.115 38.803 1.00 12.12 219 ILE A C 1
ATOM 1444 O O . ILE A 1 219 ? -1.736 -14.916 38.555 1.00 11.05 219 ILE A O 1
ATOM 1449 N N . GLY A 1 220 ? -1.006 -16.937 39.267 1.00 11.80 220 GLY A N 1
ATOM 1450 C CA . GLY A 1 220 ? 0.336 -16.450 39.544 1.00 12.30 220 GLY A CA 1
ATOM 1451 C C . GLY A 1 220 ? 1.202 -16.547 38.309 1.00 10.80 220 GLY A C 1
ATOM 1452 O O . GLY A 1 220 ? 1.093 -17.501 37.539 1.00 12.27 220 GLY A O 1
ATOM 1453 N N . CYS A 1 221 ? 2.065 -15.558 38.108 1.00 9.47 221 CYS A N 1
ATOM 1454 C CA . CYS A 1 221 ? 2.998 -15.612 36.991 1.00 11.23 221 CYS A CA 1
ATOM 1455 C C . CYS A 1 221 ? 4.367 -15.192 37.492 1.00 14.74 221 CYS A C 1
ATOM 1456 O O . CYS A 1 221 ? 4.530 -14.092 38.023 1.00 16.81 221 CYS A O 1
ATOM 1459 N N . ALA A 1 222 ? 5.353 -16.071 37.325 1.00 10.82 222 ALA A N 1
ATOM 1460 C CA . ALA A 1 222 ? 6.695 -15.815 37.836 1.00 10.85 222 ALA A CA 1
ATOM 1461 C C . ALA A 1 222 ? 7.473 -14.861 36.952 1.00 13.62 222 ALA A C 1
ATOM 1462 O O . ALA A 1 222 ? 8.535 -14.380 37.334 1.00 15.88 222 ALA A O 1
ATOM 1464 N N . PHE A 1 223 ? 6.956 -14.617 35.758 1.00 13.04 223 PHE A N 1
ATOM 1465 C CA . PHE A 1 223 ? 7.692 -13.886 34.746 1.00 12.32 223 PHE A CA 1
ATOM 1466 C C . PHE A 1 223 ? 7.041 -12.525 34.528 1.00 14.20 223 PHE A C 1
ATOM 1467 O O . PHE A 1 223 ? 6.025 -12.411 33.841 1.00 15.55 223 PHE A O 1
ATOM 1475 N N . ALA A 1 224 ? 7.637 -11.496 35.127 1.00 15.67 224 ALA A N 1
ATOM 1476 C CA . ALA A 1 224 ? 7.043 -10.159 35.154 1.00 20.16 224 ALA A CA 1
ATOM 1477 C C . ALA A 1 224 ? 6.646 -9.667 33.767 1.00 19.69 224 ALA A C 1
ATOM 1478 O O . ALA A 1 224 ? 5.582 -9.061 33.584 1.00 20.59 224 ALA A O 1
ATOM 1480 N N . ASP A 1 225 ? 7.503 -9.946 32.791 1.00 19.07 225 ASP A N 1
ATOM 1481 C CA . ASP A 1 225 ? 7.342 -9.387 31.455 1.00 20.13 225 ASP A CA 1
ATOM 1482 C C . ASP A 1 225 ? 6.376 -10.175 30.576 1.00 20.73 225 ASP A C 1
ATOM 1483 O O . ASP A 1 225 ? 6.068 -9.755 29.463 1.00 21.38 225 ASP A O 1
ATOM 1488 N N . LEU A 1 226 ? 5.894 -11.314 31.069 1.00 17.29 226 LEU A N 1
ATOM 1489 C CA . LEU A 1 226 ? 4.906 -12.088 30.321 1.00 14.91 226 LEU A CA 1
ATOM 1490 C C . LEU A 1 226 ? 3.537 -12.121 30.99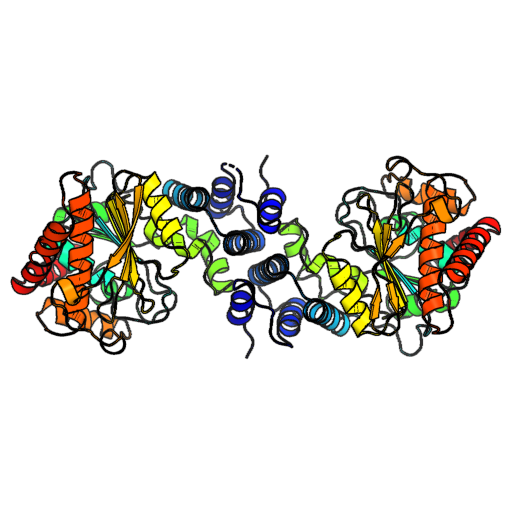5 1.00 14.81 226 LEU A C 1
ATOM 1491 O O . LEU A 1 226 ? 2.586 -12.677 30.448 1.00 15.49 226 LEU A O 1
ATOM 1496 N N . ALA A 1 227 ? 3.429 -11.541 32.184 1.00 13.20 227 ALA A N 1
ATOM 1497 C CA . ALA A 1 227 ? 2.154 -11.583 32.892 1.00 13.33 227 ALA A CA 1
ATOM 1498 C C . ALA A 1 227 ? 1.054 -10.866 32.104 1.00 13.62 227 ALA A C 1
ATOM 1499 O O . ALA A 1 227 ? -0.101 -11.301 32.075 1.00 11.93 227 ALA A O 1
ATOM 1501 N N . GLU A 1 228 ? 1.398 -9.763 31.455 1.00 15.33 228 GLU A N 1
ATOM 1502 C CA . GLU A 1 228 ? 0.401 -9.055 30.666 1.00 16.34 228 GLU A CA 1
ATOM 1503 C C . GLU A 1 228 ? -0.079 -9.913 29.494 1.00 14.84 228 GLU A C 1
ATOM 1504 O O . GLU A 1 228 ? -1.237 -9.829 29.089 1.00 14.27 228 GLU A O 1
ATOM 1510 N N . VAL A 1 229 ? 0.804 -10.740 28.952 1.00 13.53 229 VAL A N 1
ATOM 1511 C CA . VAL A 1 229 ? 0.411 -11.624 27.862 1.00 13.55 229 VAL A CA 1
ATOM 1512 C C . VAL A 1 229 ? -0.568 -12.684 28.375 1.00 14.54 229 VAL A C 1
ATOM 1513 O O . VAL A 1 229 ? -1.606 -12.938 27.743 1.00 14.01 229 VAL A O 1
ATOM 1517 N N . MET A 1 230 ? -0.265 -13.283 29.526 1.00 14.07 230 MET A N 1
ATOM 1518 C CA . MET A 1 230 ? -1.212 -14.227 30.138 1.00 11.41 230 MET A CA 1
ATOM 1519 C C . MET A 1 230 ? -2.562 -13.545 30.384 1.00 13.08 230 MET A C 1
ATOM 1520 O O . MET A 1 230 ? -3.618 -14.124 30.137 1.00 12.51 230 MET A O 1
ATOM 1525 N N . ALA A 1 231 ? -2.527 -12.309 30.879 1.00 13.09 231 ALA A N 1
ATOM 1526 C CA . ALA A 1 231 ? -3.763 -11.578 31.148 1.00 11.49 231 ALA A CA 1
ATOM 1527 C C . ALA A 1 231 ? -4.563 -11.386 29.860 1.00 11.91 231 ALA A C 1
ATOM 1528 O O . ALA A 1 231 ? -5.798 -11.487 29.859 1.00 13.74 231 ALA A O 1
ATOM 1530 N N . GLY A 1 232 ? -3.859 -11.118 28.764 1.00 12.60 232 GLY A N 1
ATOM 1531 C CA . GLY A 1 232 ? -4.510 -10.926 27.480 1.00 13.32 232 GLY A CA 1
ATOM 1532 C C . GLY A 1 232 ? -5.245 -12.171 27.021 1.00 12.84 232 GLY A C 1
ATOM 1533 O O . GLY A 1 232 ? -6.292 -12.074 26.391 1.00 14.41 232 GLY A O 1
ATOM 1534 N N . VAL A 1 233 ? -4.690 -13.344 27.321 1.00 12.04 233 VAL A N 1
ATOM 1535 C CA . VAL A 1 233 ? -5.335 -14.603 26.962 1.00 12.29 233 VAL A CA 1
ATOM 1536 C C . VAL A 1 233 ? -6.631 -14.769 27.752 1.00 13.75 233 VAL A C 1
ATOM 1537 O O . VAL A 1 233 ? -7.661 -15.152 27.199 1.00 14.74 233 VAL A O 1
ATOM 1541 N N . PHE A 1 234 ? -6.591 -14.464 29.048 1.00 11.92 234 PHE A N 1
ATOM 1542 C CA . PHE A 1 234 ? -7.801 -14.560 29.853 1.00 11.36 234 PHE A CA 1
ATOM 1543 C C . PHE A 1 234 ? -8.839 -13.534 29.411 1.00 13.73 234 PHE A C 1
ATOM 1544 O O . PHE A 1 234 ? -10.040 -13.794 29.463 1.00 14.66 234 PHE A O 1
ATOM 1552 N N . ALA A 1 235 ? -8.378 -12.365 28.982 1.00 12.44 235 ALA A N 1
ATOM 1553 C CA . ALA A 1 235 ? -9.287 -11.332 28.496 1.00 13.02 235 ALA A CA 1
ATOM 1554 C C . ALA A 1 235 ? -10.031 -11.786 27.242 1.00 15.31 235 ALA A C 1
ATOM 1555 O O . ALA A 1 235 ? -11.222 -11.503 27.077 1.00 17.41 235 ALA A O 1
ATOM 1557 N N . ALA A 1 236 ? -9.326 -12.495 26.360 1.00 14.58 236 ALA A N 1
ATOM 1558 C CA . ALA A 1 236 ? -9.947 -13.028 25.148 1.00 16.58 236 ALA A CA 1
ATOM 1559 C C . ALA A 1 236 ? -11.107 -13.979 25.469 1.00 15.47 236 ALA A C 1
ATOM 1560 O O . ALA A 1 236 ? -12.097 -14.022 24.736 1.00 15.04 236 ALA A O 1
ATOM 1562 N N . ARG A 1 237 ? -10.976 -14.729 26.565 1.00 13.51 237 ARG A N 1
ATOM 1563 C CA . ARG A 1 237 ? -11.995 -15.675 27.014 1.00 16.71 237 ARG A CA 1
ATOM 1564 C C . ARG A 1 237 ? -13.043 -15.010 27.881 1.00 14.43 237 ARG A C 1
ATOM 1565 O O . ARG A 1 237 ? -13.961 -15.679 28.339 1.00 20.34 237 ARG A O 1
ATOM 1573 N N . ARG A 1 238 ? -12.872 -13.714 28.137 1.00 12.76 238 ARG A N 1
ATOM 1574 C CA . ARG A 1 238 ? -13.751 -12.959 29.035 1.00 18.67 238 ARG A CA 1
ATOM 1575 C C . ARG A 1 238 ? -13.830 -13.581 30.429 1.00 17.55 238 ARG A C 1
ATOM 1576 O O . ARG A 1 238 ? -14.899 -13.685 31.030 1.00 19.41 238 ARG A O 1
ATOM 1584 N N . SER A 1 239 ? -12.677 -13.990 30.943 1.00 14.84 239 SER A N 1
ATOM 1585 C CA . SER A 1 239 ? -12.597 -14.493 32.312 1.00 12.23 239 SER A CA 1
ATOM 1586 C C . SER A 1 239 ? -12.490 -13.342 33.291 1.00 15.26 239 SER A C 1
ATOM 1587 O O . SER A 1 239 ? -12.123 -12.219 32.919 1.00 15.62 239 SER A O 1
ATOM 1590 N N . SER A 1 240 ? -12.808 -13.616 34.552 1.00 13.07 240 SER A N 1
ATOM 1591 C CA . SER A 1 240 ? -12.541 -12.642 35.600 1.00 12.56 240 SER A CA 1
ATOM 1592 C C . SER A 1 240 ? -11.351 -13.171 36.362 1.00 12.43 240 SER A C 1
ATOM 1593 O O . SER A 1 240 ? -11.489 -14.057 37.192 1.00 13.59 240 SER A O 1
ATOM 1596 N N . VAL A 1 241 ? -10.169 -12.650 36.057 1.00 10.33 241 VAL A N 1
ATOM 1597 C CA . VAL A 1 241 ? -8.967 -13.121 36.734 1.00 12.35 241 VAL A CA 1
ATOM 1598 C C . VAL A 1 241 ? -8.090 -11.982 37.215 1.00 13.62 241 VAL A C 1
ATOM 1599 O O . VAL A 1 241 ? -8.061 -10.900 36.621 1.00 13.85 241 VAL A O 1
ATOM 1603 N N . LEU A 1 242 ? -7.362 -12.242 38.292 1.00 12.19 242 LEU A N 1
ATOM 1604 C CA . LEU A 1 242 ? -6.257 -11.382 38.667 1.00 11.23 242 LEU A CA 1
ATOM 1605 C C . LEU A 1 242 ? -4.986 -12.151 38.351 1.00 14.01 242 LEU A C 1
ATOM 1606 O O . LEU A 1 242 ? -4.749 -13.225 38.928 1.00 12.20 242 LEU A O 1
ATOM 1611 N N . VAL A 1 243 ? -4.190 -11.639 37.411 1.00 10.09 243 VAL A N 1
ATOM 1612 C CA . VAL A 1 243 ? -2.874 -12.217 37.161 1.00 10.79 243 VAL A CA 1
ATOM 1613 C C . VAL A 1 243 ? -1.885 -11.485 38.065 1.00 13.84 243 VAL A C 1
ATOM 1614 O O . VAL A 1 243 ? -1.773 -10.254 38.010 1.00 15.51 243 VAL A O 1
ATOM 1618 N N . VAL A 1 244 ? -1.180 -12.232 38.911 1.00 12.67 244 VAL A N 1
ATOM 1619 C CA . VAL A 1 244 ? -0.368 -11.600 39.955 1.00 12.68 244 VAL A CA 1
ATOM 1620 C C . VAL A 1 244 ? 1.102 -11.967 39.911 1.00 14.53 244 VAL A C 1
ATOM 1621 O O . VAL A 1 244 ? 1.461 -13.115 39.654 1.00 12.34 244 VAL A O 1
ATOM 1625 N N . HIS A 1 245 ? 1.946 -10.974 40.168 1.00 13.25 245 HIS A N 1
ATOM 1626 C CA . HIS A 1 245 ? 3.375 -11.182 40.278 1.00 13.05 245 HIS A CA 1
ATOM 1627 C C . HIS A 1 245 ? 3.897 -10.369 41.461 1.00 16.72 245 HIS A C 1
ATOM 1628 O O . HIS A 1 245 ? 3.823 -9.137 41.448 1.00 15.80 245 HIS A O 1
ATOM 1635 N N . GLY A 1 246 ? 4.410 -11.051 42.479 1.00 14.06 246 GLY A N 1
ATOM 1636 C CA . GLY A 1 246 ? 5.006 -10.368 43.622 1.00 15.44 246 GLY A CA 1
ATOM 1637 C C . GLY A 1 246 ? 6.212 -9.567 43.183 1.00 17.00 246 GLY A C 1
ATOM 1638 O O . GLY A 1 246 ? 7.008 -10.031 42.362 1.00 16.44 246 GLY A O 1
ATOM 1639 N N . ASP A 1 247 ? 6.368 -8.353 43.702 1.00 15.31 247 ASP A N 1
ATOM 1640 C CA . ASP A 1 247 ? 7.513 -7.563 43.269 1.00 17.56 247 ASP A CA 1
ATOM 1641 C C . ASP A 1 247 ? 8.831 -8.061 43.874 1.00 18.94 247 ASP A C 1
ATOM 1642 O O . ASP A 1 247 ? 9.913 -7.558 43.539 1.00 23.03 247 ASP A O 1
ATOM 1647 N N . ASP A 1 248 ? 8.732 -9.078 44.732 1.00 18.43 248 ASP A N 1
ATOM 1648 C CA . ASP A 1 248 ? 9.886 -9.838 45.206 1.00 17.95 248 ASP A CA 1
ATOM 1649 C C . ASP A 1 248 ? 10.158 -11.069 44.323 1.00 19.16 248 ASP A C 1
ATOM 1650 O O . ASP A 1 248 ? 11.064 -11.849 44.602 1.00 22.75 248 ASP A O 1
ATOM 1655 N N . GLY A 1 249 ? 9.360 -11.255 43.275 1.00 14.44 249 GLY A N 1
ATOM 1656 C CA . GLY A 1 249 ? 9.572 -12.370 42.370 1.00 15.38 249 GLY A CA 1
ATOM 1657 C C . GLY A 1 249 ? 8.583 -13.525 42.492 1.00 15.78 249 GLY A C 1
ATOM 1658 O O . GLY A 1 249 ? 8.527 -14.376 41.600 1.00 17.88 249 GLY A O 1
ATOM 1659 N N . LEU A 1 250 ? 7.805 -13.562 43.568 1.00 16.25 250 LEU A N 1
ATOM 1660 C CA . LEU A 1 250 ? 6.856 -14.662 43.771 1.00 15.89 250 LEU A CA 1
ATOM 1661 C C . LEU A 1 250 ? 5.775 -14.720 42.702 1.00 16.14 250 LEU A C 1
ATOM 1662 O O . LEU A 1 250 ? 5.297 -13.683 42.228 1.00 13.97 250 LEU A O 1
ATOM 1667 N N . ASP A 1 251 ? 5.366 -15.935 42.346 1.00 12.09 251 ASP A N 1
ATOM 1668 C CA . ASP A 1 251 ? 4.183 -16.088 41.502 1.00 13.66 251 ASP A CA 1
ATOM 1669 C C . ASP A 1 251 ? 2.928 -16.176 42.370 1.00 15.38 251 ASP A C 1
ATOM 1670 O O . ASP A 1 251 ? 2.074 -17.058 42.181 1.00 12.93 251 ASP A O 1
ATOM 1675 N N . GLU A 1 252 ? 2.834 -15.257 43.337 1.00 10.26 252 GLU A N 1
ATOM 1676 C CA . GLU A 1 252 ? 1.701 -15.179 44.257 1.00 11.12 252 GLU A CA 1
ATOM 1677 C C . GLU A 1 252 ? 1.550 -13.726 44.661 1.00 12.13 252 GLU A C 1
ATOM 1678 O O . GLU A 1 252 ? 2.425 -12.917 44.385 1.00 14.08 252 GLU A O 1
ATOM 1684 N N . LEU A 1 253 ? 0.456 -13.391 45.331 1.00 11.80 253 LEU A N 1
ATOM 1685 C CA . LEU A 1 253 ? 0.401 -12.127 46.041 1.00 12.96 253 LEU A CA 1
ATOM 1686 C C . LEU A 1 253 ? 1.331 -12.293 47.231 1.00 17.13 253 LEU A C 1
ATOM 1687 O O . LEU A 1 253 ? 1.176 -13.225 48.018 1.00 13.62 253 LEU A O 1
ATOM 1692 N N . THR A 1 254 ? 2.326 -11.419 47.336 1.00 12.72 254 THR A N 1
ATOM 1693 C CA . THR A 1 254 ? 3.303 -11.527 48.410 1.00 13.73 254 THR A CA 1
ATOM 1694 C C . THR A 1 254 ? 2.962 -10.644 49.616 1.00 15.87 254 THR A C 1
ATOM 1695 O O . THR A 1 254 ? 2.130 -9.741 49.537 1.00 16.22 254 THR A O 1
ATOM 1699 N N . THR A 1 255 ? 3.609 -10.926 50.736 1.00 14.38 255 THR A N 1
ATOM 1700 C CA . THR A 1 255 ? 3.470 -10.101 51.927 1.00 16.47 255 THR A CA 1
ATOM 1701 C C . THR A 1 255 ? 4.781 -9.383 52.240 1.00 17.06 255 THR A C 1
ATOM 1702 O O . THR A 1 255 ? 4.869 -8.653 53.228 1.00 20.15 255 THR A O 1
ATOM 1706 N N . THR A 1 256 ? 5.805 -9.598 51.420 1.00 15.60 256 THR A N 1
ATOM 1707 C CA . THR A 1 256 ? 7.108 -9.001 51.725 1.00 15.72 256 THR A CA 1
ATOM 1708 C C . THR A 1 256 ? 7.255 -7.608 51.140 1.00 17.01 256 THR A C 1
ATOM 1709 O O . THR A 1 256 ? 8.161 -6.861 51.522 1.00 21.62 256 THR A O 1
ATOM 1713 N N . THR A 1 257 ? 6.372 -7.273 50.205 1.00 19.59 257 THR A N 1
ATOM 1714 C CA . THR A 1 257 ? 6.447 -6.012 49.476 1.00 16.52 257 THR A CA 1
ATOM 1715 C C . THR A 1 257 ? 5.174 -5.882 48.644 1.00 19.39 257 THR A C 1
ATOM 1716 O O . THR A 1 257 ? 4.199 -6.592 48.901 1.00 14.42 257 THR A O 1
ATOM 1720 N N . THR A 1 258 ? 5.159 -4.985 47.661 1.00 14.25 258 THR A N 1
ATOM 1721 C CA . THR A 1 258 ? 3.991 -4.846 46.790 1.00 14.17 258 THR A CA 1
ATOM 1722 C C . THR A 1 258 ? 3.925 -5.969 45.754 1.00 14.46 258 THR A C 1
ATOM 1723 O O . THR A 1 258 ? 4.913 -6.663 45.523 1.00 14.18 258 THR A O 1
ATOM 1727 N N . SER A 1 259 ? 2.758 -6.131 45.141 1.00 13.32 259 SER A N 1
ATOM 1728 C CA . SER A 1 259 ? 2.579 -7.044 44.013 1.00 14.34 259 SER A CA 1
ATOM 1729 C C . SER A 1 259 ? 1.980 -6.314 42.817 1.00 17.26 259 SER A C 1
ATOM 1730 O O . SER A 1 259 ? 1.163 -5.394 42.967 1.00 16.60 259 SER A O 1
ATOM 1733 N N . THR A 1 260 ? 2.372 -6.734 41.622 1.00 12.60 260 THR A N 1
ATOM 1734 C CA . THR A 1 260 ? 1.758 -6.198 40.429 1.00 13.52 260 THR A CA 1
ATOM 1735 C C . THR A 1 260 ? 0.584 -7.084 40.054 1.00 15.30 260 THR A C 1
ATOM 1736 O O . THR A 1 260 ? 0.698 -8.309 40.033 1.00 15.61 260 THR A O 1
ATOM 1740 N N . ILE A 1 261 ? -0.553 -6.461 39.790 1.00 11.98 261 ILE A N 1
ATOM 1741 C CA . ILE A 1 261 ? -1.742 -7.206 39.405 1.00 14.04 261 ILE A CA 1
ATOM 1742 C C . ILE A 1 261 ? -2.248 -6.742 38.059 1.00 18.73 261 ILE A C 1
ATOM 1743 O O . ILE A 1 261 ? -2.444 -5.539 37.825 1.00 15.87 261 ILE A O 1
ATOM 1748 N N . TRP A 1 262 ? -2.415 -7.696 37.155 1.00 14.21 262 TRP A N 1
ATOM 1749 C CA A TRP A 1 262 ? -3.095 -7.423 35.902 0.50 16.06 262 TRP A CA 1
ATOM 1750 C CA B TRP A 1 262 ? -3.092 -7.433 35.899 0.50 16.06 262 TRP A CA 1
ATOM 1751 C C . TRP A 1 262 ? -4.521 -7.904 36.071 1.00 18.87 262 TRP A C 1
ATOM 1752 O O . TRP A 1 262 ? -4.784 -9.109 36.131 1.00 13.79 262 TRP A O 1
ATOM 1773 N N . ARG A 1 263 ? -5.438 -6.947 36.191 1.00 14.03 263 ARG A N 1
ATOM 1774 C CA . ARG A 1 263 ? -6.835 -7.262 36.470 1.00 13.69 263 ARG A CA 1
ATOM 1775 C C . ARG A 1 263 ? -7.614 -7.430 35.187 1.00 16.74 263 ARG A C 1
ATOM 1776 O O . ARG A 1 263 ? -7.671 -6.520 34.358 1.00 18.38 263 ARG A O 1
ATOM 1784 N N . VAL A 1 264 ? -8.210 -8.605 35.024 1.00 15.63 264 VAL A N 1
ATOM 1785 C CA . VAL A 1 264 ? -8.956 -8.92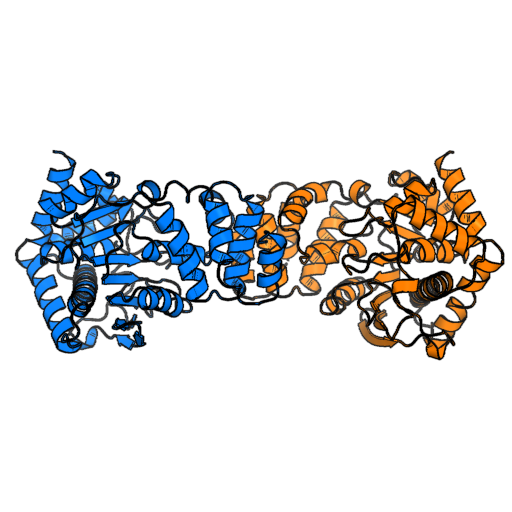3 33.817 1.00 14.23 264 VAL A CA 1
ATOM 1786 C C . VAL A 1 264 ? -10.443 -8.940 34.119 1.00 16.87 264 VAL A C 1
ATOM 1787 O O . VAL A 1 264 ? -10.922 -9.737 34.936 1.00 16.06 264 VAL A O 1
ATOM 1791 N N . ALA A 1 265 ? -11.159 -8.042 33.451 1.00 15.13 265 ALA A N 1
ATOM 1792 C CA . ALA A 1 265 ? -12.579 -7.838 33.681 1.00 22.59 265 ALA A CA 1
ATOM 1793 C C . ALA A 1 265 ? -13.193 -7.281 32.406 1.00 21.40 265 ALA A C 1
ATOM 1794 O O . ALA A 1 265 ? -12.609 -6.402 31.775 1.00 23.91 265 ALA A O 1
ATOM 1796 N N . ALA A 1 266 ? -14.360 -7.803 32.037 1.00 22.39 266 ALA A N 1
ATOM 1797 C CA . ALA A 1 266 ? -15.084 -7.353 30.846 1.00 29.33 266 ALA A CA 1
ATOM 1798 C C . ALA A 1 266 ? -14.228 -7.357 29.581 1.00 30.46 266 ALA A C 1
ATOM 1799 O O . ALA A 1 266 ? -14.295 -6.429 28.775 1.00 25.55 266 ALA A O 1
ATOM 1801 N N . GLY A 1 267 ? -13.418 -8.401 29.415 1.00 25.46 267 GLY A N 1
ATOM 1802 C CA . GLY A 1 267 ? -12.572 -8.540 28.237 1.00 23.30 267 GLY A CA 1
ATOM 1803 C C . GLY A 1 267 ? -11.420 -7.553 28.170 1.00 23.77 267 GLY A C 1
ATOM 1804 O O . GLY A 1 267 ? -10.732 -7.457 27.144 1.00 28.03 267 GLY A O 1
ATOM 1805 N N . SER A 1 268 ? -11.195 -6.826 29.261 1.00 25.53 268 SER A N 1
ATOM 1806 C CA . SER A 1 268 ? -10.164 -5.789 29.300 1.00 22.45 268 SER A CA 1
ATOM 1807 C C . SER A 1 268 ? -9.126 -6.054 30.391 1.00 24.75 268 SER A C 1
ATOM 1808 O O . SER A 1 268 ? -9.415 -6.726 31.383 1.00 22.33 268 SER A O 1
ATOM 1811 N N . VAL A 1 269 ? -7.919 -5.523 30.205 1.00 21.64 269 VAL A N 1
ATOM 1812 C CA . VAL A 1 269 ? -6.847 -5.692 31.182 1.00 17.51 269 VAL A CA 1
ATOM 1813 C C . VAL A 1 269 ? -6.461 -4.328 31.757 1.00 25.37 269 VAL A C 1
ATOM 1814 O O . VAL A 1 269 ? -6.331 -3.355 31.015 1.00 25.55 269 VAL A O 1
ATOM 1818 N N . ASP A 1 270 ? -6.307 -4.267 33.078 1.00 18.82 270 ASP A N 1
ATOM 1819 C CA . ASP A 1 270 ? -5.894 -3.056 33.789 1.00 23.05 270 ASP A CA 1
ATOM 1820 C C . ASP A 1 270 ? -4.718 -3.413 34.697 1.00 22.84 270 ASP A C 1
ATOM 1821 O O . ASP A 1 270 ? -4.831 -4.328 35.513 1.00 23.83 270 ASP A O 1
ATOM 1826 N N . LYS A 1 271 ? -3.599 -2.698 34.574 1.00 19.47 271 LYS A N 1
ATOM 1827 C CA . LYS A 1 271 ? -2.438 -2.969 35.425 1.00 17.10 271 LYS A CA 1
ATOM 1828 C C . LYS A 1 271 ? -2.487 -2.187 36.730 1.00 22.82 271 LYS A C 1
ATOM 1829 O O . LYS A 1 271 ? -2.653 -0.964 36.726 1.00 21.68 271 LYS A O 1
ATOM 1835 N N . LEU A 1 272 ? -2.338 -2.896 37.844 1.00 14.66 272 LEU A N 1
ATOM 1836 C CA . LEU A 1 272 ? -2.396 -2.277 39.171 1.00 17.93 272 LEU A CA 1
ATOM 1837 C C . LEU A 1 272 ? -1.201 -2.695 39.994 1.00 20.14 272 LEU A C 1
ATOM 1838 O O . LEU A 1 272 ? -0.601 -3.734 39.736 1.00 20.76 272 LEU A O 1
ATOM 1843 N N . THR A 1 273 ? -0.850 -1.883 40.987 1.00 16.78 273 THR A N 1
ATOM 1844 C CA . THR A 1 273 ? 0.091 -2.308 42.015 1.00 16.95 273 THR A CA 1
ATOM 1845 C C . THR A 1 273 ? -0.714 -2.459 43.298 1.00 17.32 273 THR A C 1
ATOM 1846 O O . THR A 1 273 ? -1.599 -1.645 43.588 1.00 19.24 273 THR A O 1
ATOM 1850 N N . PHE A 1 274 ? -0.425 -3.508 44.062 1.00 18.79 274 PHE A N 1
ATOM 1851 C CA . PHE A 1 274 ? -1.211 -3.830 45.248 1.00 15.20 274 PHE A CA 1
ATOM 1852 C C . PHE A 1 274 ? -0.310 -3.835 46.477 1.00 15.14 274 PHE A C 1
ATOM 1853 O O . PHE A 1 274 ? 0.782 -4.397 46.436 1.00 14.23 274 PHE A O 1
ATOM 1861 N N . ASP A 1 275 ? -0.763 -3.214 47.569 1.00 16.33 275 ASP A N 1
ATOM 1862 C CA . ASP A 1 275 ? 0.034 -3.145 48.792 1.00 17.29 275 ASP A CA 1
ATOM 1863 C C . ASP A 1 275 ? -0.771 -3.671 49.983 1.00 14.84 275 ASP A C 1
ATOM 1864 O O . ASP A 1 275 ? -1.754 -3.056 50.404 1.00 16.02 275 ASP A O 1
ATOM 1869 N N . PRO A 1 276 ? -0.373 -4.836 50.517 1.00 15.20 276 PRO A N 1
ATOM 1870 C CA . PRO A 1 276 ? -1.166 -5.435 51.596 1.00 15.04 276 PRO A CA 1
ATOM 1871 C C . PRO A 1 276 ? -1.176 -4.567 52.855 1.00 16.72 276 PRO A C 1
ATOM 1872 O O . PRO A 1 276 ? -2.065 -4.723 53.691 1.00 15.35 276 PRO A O 1
ATOM 1876 N N . ALA A 1 277 ? -0.210 -3.658 52.988 1.00 15.89 277 ALA A N 1
ATOM 1877 C CA . ALA A 1 277 ? -0.191 -2.769 54.154 1.00 19.53 277 ALA A CA 1
ATOM 1878 C C . ALA A 1 277 ? -1.445 -1.907 54.194 1.00 20.78 277 ALA A C 1
ATOM 1879 O O . ALA A 1 277 ? -1.868 -1.450 55.262 1.00 20.73 277 ALA A O 1
ATOM 1881 N N . GLY A 1 278 ? -2.041 -1.690 53.025 1.00 17.56 278 GLY A N 1
ATOM 1882 C CA . GLY A 1 278 ? -3.293 -0.960 52.922 1.00 18.80 278 GLY A CA 1
ATOM 1883 C C . GLY A 1 278 ? -4.453 -1.663 53.609 1.00 23.75 278 GLY A C 1
ATOM 1884 O O . GLY A 1 278 ? -5.485 -1.041 53.876 1.00 22.91 278 GLY A O 1
ATOM 1885 N N . PHE A 1 279 ? -4.298 -2.959 53.884 1.00 17.74 279 PHE A N 1
ATOM 1886 C CA . PHE A 1 279 ? -5.330 -3.712 54.603 1.00 21.04 279 PHE A CA 1
ATOM 1887 C C . PHE A 1 279 ? -4.842 -4.166 55.976 1.00 22.42 279 PHE A C 1
ATOM 1888 O O . PHE A 1 279 ? -5.432 -5.059 56.590 1.00 25.76 279 PHE A O 1
ATOM 1896 N N . GLY A 1 280 ? -3.761 -3.555 56.451 1.00 20.00 280 GLY A N 1
ATOM 1897 C CA . GLY A 1 280 ? -3.286 -3.798 57.803 1.00 22.33 280 GLY A CA 1
ATOM 1898 C C . GLY A 1 280 ? -2.295 -4.936 57.974 1.00 22.98 280 GLY A C 1
ATOM 1899 O O . GLY A 1 280 ? -1.960 -5.306 59.106 1.00 24.51 280 GLY A O 1
ATOM 1900 N N . PHE A 1 281 ? -1.818 -5.498 56.865 1.00 18.54 281 PHE A N 1
ATOM 1901 C CA . PHE A 1 281 ? -0.829 -6.571 56.932 1.00 20.90 281 PHE A CA 1
ATOM 1902 C C . PHE A 1 281 ? 0.570 -6.050 57.237 1.00 23.37 281 PHE A C 1
ATOM 1903 O O . PHE A 1 281 ? 1.024 -5.091 56.624 1.00 25.58 281 PHE A O 1
ATOM 1911 N N . ALA A 1 282 ? 1.254 -6.700 58.175 1.00 21.24 282 ALA A N 1
ATOM 1912 C CA . ALA A 1 282 ? 2.647 -6.384 58.467 1.00 23.29 282 ALA A CA 1
ATOM 1913 C C . ALA A 1 282 ? 3.541 -6.903 57.358 1.00 22.35 282 ALA A C 1
ATOM 1914 O O . ALA A 1 282 ? 3.255 -7.935 56.760 1.00 24.26 282 ALA A O 1
ATOM 1916 N N . ARG A 1 283 ? 4.635 -6.197 57.094 1.00 19.87 283 ARG A N 1
ATOM 1917 C CA . ARG A 1 283 ? 5.624 -6.675 56.138 1.00 22.61 283 ARG A CA 1
ATOM 1918 C C . ARG A 1 283 ? 6.311 -7.929 56.669 1.00 30.58 283 ARG A C 1
ATOM 1919 O O . ARG A 1 283 ? 6.727 -7.980 57.828 1.00 31.46 283 ARG A O 1
ATOM 1927 N N . ALA A 1 284 ? 6.413 -8.948 55.824 1.00 22.67 284 ALA A N 1
ATOM 1928 C CA . ALA A 1 284 ? 7.133 -10.163 56.181 1.00 21.47 284 ALA A CA 1
ATOM 1929 C C . ALA A 1 284 ? 8.481 -10.203 55.473 1.00 21.68 284 ALA A C 1
ATOM 1930 O O . ALA A 1 284 ? 8.704 -9.480 54.504 1.00 20.81 284 ALA A O 1
ATOM 1932 N N . GLN A 1 285 ? 9.374 -11.058 55.957 1.00 21.88 285 GLN A N 1
ATOM 1933 C CA . GLN A 1 285 ? 10.615 -11.344 55.252 1.00 29.52 285 GLN A CA 1
ATOM 1934 C C . GLN A 1 285 ? 10.408 -12.592 54.405 1.00 25.86 285 GLN A C 1
ATOM 1935 O O . GLN A 1 285 ? 9.673 -13.488 54.806 1.00 22.60 285 GLN A O 1
ATOM 1941 N N . LEU A 1 286 ? 11.062 -12.657 53.248 1.00 22.44 286 LEU A N 1
ATOM 1942 C CA . LEU A 1 286 ? 10.934 -13.814 52.357 1.00 22.52 286 LEU A CA 1
ATOM 1943 C C . LEU A 1 286 ? 11.229 -15.159 53.040 1.00 27.11 286 LEU A C 1
ATOM 1944 O O . LEU A 1 286 ? 10.608 -16.170 52.717 1.00 22.20 286 LEU A O 1
ATOM 1949 N N A ASP A 1 287 ? 12.170 -15.178 53.984 0.50 25.26 287 ASP A N 1
ATOM 1950 N N B ASP A 1 287 ? 12.168 -15.164 53.982 0.50 25.27 287 ASP A N 1
ATOM 1951 C CA A ASP A 1 287 ? 12.499 -16.434 54.662 0.50 27.35 287 ASP A CA 1
ATOM 1952 C CA B ASP A 1 287 ? 12.513 -16.392 54.695 0.50 27.36 287 ASP A CA 1
ATOM 1953 C C A ASP A 1 287 ? 11.380 -16.925 55.581 0.50 24.22 287 ASP A C 1
ATOM 1954 C C B ASP A 1 287 ? 11.376 -16.916 55.561 0.50 24.22 287 ASP A C 1
ATOM 1955 O O A ASP A 1 287 ? 11.341 -18.101 55.949 0.50 24.01 287 ASP A O 1
ATOM 1956 O O B ASP A 1 287 ? 11.318 -18.108 55.871 0.50 23.99 287 ASP A O 1
ATOM 1965 N N . GLN A 1 288 ? 10.475 -16.021 55.949 1.00 21.72 288 GLN A N 1
ATOM 1966 C CA . GLN A 1 288 ? 9.343 -16.387 56.784 1.00 22.14 288 GLN A CA 1
ATOM 1967 C C . GLN A 1 288 ? 8.323 -17.191 55.987 1.00 22.34 288 GLN A C 1
ATOM 1968 O O . GLN A 1 288 ? 7.480 -17.871 56.559 1.00 21.97 288 GLN A O 1
ATOM 1974 N N . LEU A 1 289 ? 8.422 -17.114 54.664 1.00 20.71 289 LEU A N 1
ATOM 1975 C CA . LEU A 1 289 ? 7.532 -17.864 53.777 1.00 19.83 289 LEU A CA 1
ATOM 1976 C C . LEU A 1 289 ? 8.210 -19.097 53.178 1.00 22.10 289 LEU A C 1
ATOM 1977 O O . LEU A 1 289 ? 7.610 -19.807 52.377 1.00 18.08 289 LEU A O 1
ATOM 1982 N N . ALA A 1 290 ? 9.462 -19.345 53.563 1.00 20.46 290 ALA A N 1
ATOM 1983 C CA . ALA A 1 290 ? 10.247 -20.430 52.978 1.00 21.90 290 ALA A CA 1
ATOM 1984 C C . ALA A 1 290 ? 9.606 -21.797 53.186 1.00 18.35 290 ALA A C 1
ATOM 1985 O O . ALA A 1 290 ? 9.074 -22.095 54.262 1.00 23.87 290 ALA A O 1
ATOM 1987 N N . GLY A 1 291 ? 9.683 -22.631 52.159 1.00 22.16 291 GLY A N 1
ATOM 1988 C CA . GLY A 1 291 ? 9.148 -23.980 52.242 1.00 23.87 291 GLY A CA 1
ATOM 1989 C C . GLY A 1 291 ? 10.223 -25.013 52.518 1.00 25.80 291 GLY A C 1
ATOM 1990 O O . GLY A 1 291 ? 11.401 -24.673 52.678 1.00 31.87 291 GLY A O 1
ATOM 1991 N N . GLY A 1 292 ? 9.809 -26.276 52.588 1.00 17.85 292 GLY A N 1
ATOM 1992 C CA . GLY A 1 292 ? 10.718 -27.393 52.795 1.00 20.58 292 GLY A CA 1
ATOM 1993 C C . GLY A 1 292 ? 10.252 -28.530 51.913 1.00 16.30 292 GLY A C 1
ATOM 1994 O O . GLY A 1 292 ? 9.682 -28.285 50.848 1.00 16.52 292 GLY A O 1
ATOM 1995 N N . ASP A 1 293 ? 10.481 -29.769 52.338 1.00 17.12 293 ASP A N 1
ATOM 1996 C CA . ASP A 1 293 ? 10.009 -30.906 51.557 1.00 15.78 293 ASP A CA 1
ATOM 1997 C C . ASP A 1 293 ? 8.499 -31.065 51.737 1.00 16.63 293 ASP A C 1
ATOM 1998 O O . ASP A 1 293 ? 7.861 -30.243 52.400 1.00 16.25 293 ASP A O 1
ATOM 2003 N N . ALA A 1 294 ? 7.923 -32.117 51.164 1.00 15.59 294 ALA A N 1
ATOM 2004 C CA . ALA A 1 294 ? 6.465 -32.270 51.208 1.00 15.02 294 ALA A CA 1
ATOM 2005 C C . ALA A 1 294 ? 5.920 -32.428 52.624 1.00 15.99 294 ALA A C 1
ATOM 2006 O O . ALA A 1 294 ? 4.837 -31.914 52.936 1.00 15.69 294 ALA A O 1
ATOM 2008 N N . GLN A 1 295 ? 6.651 -33.137 53.486 1.00 16.34 295 GLN A N 1
ATOM 2009 C CA . GLN A 1 295 ? 6.229 -33.267 54.882 1.00 13.34 295 GLN A CA 1
ATOM 2010 C C . GLN A 1 295 ? 6.229 -31.923 55.583 1.00 13.29 295 GLN A C 1
ATOM 2011 O O . GLN A 1 295 ? 5.303 -31.605 56.335 1.00 16.72 295 GLN A O 1
ATOM 2017 N N . ALA A 1 296 ? 7.278 -31.145 55.344 1.00 14.22 296 ALA A N 1
ATOM 2018 C CA . ALA A 1 296 ? 7.398 -29.832 55.963 1.00 16.07 296 ALA A CA 1
ATOM 2019 C C . ALA A 1 296 ? 6.275 -28.926 55.476 1.00 16.75 296 ALA A C 1
ATOM 2020 O O . ALA A 1 296 ? 5.630 -28.229 56.275 1.00 14.39 296 ALA A O 1
ATOM 2022 N N . ASN A 1 297 ? 6.028 -28.938 54.169 1.00 14.30 297 ASN A N 1
ATOM 2023 C CA . ASN A 1 297 ? 4.960 -28.105 53.625 1.00 13.63 297 ASN A CA 1
ATOM 2024 C C . ASN A 1 297 ? 3.564 -28.548 54.048 1.00 17.69 297 ASN A C 1
ATOM 2025 O O . ASN A 1 297 ? 2.681 -27.714 54.227 1.00 13.09 297 ASN A O 1
ATOM 2030 N N . ALA A 1 298 ? 3.367 -29.856 54.211 1.00 14.16 298 ALA A N 1
ATOM 2031 C CA . ALA A 1 298 ? 2.102 -30.361 54.738 1.00 14.07 298 ALA A CA 1
ATOM 2032 C C . ALA A 1 298 ? 1.896 -29.887 56.168 1.00 14.20 298 ALA A C 1
ATOM 2033 O O . ALA A 1 298 ? 0.795 -29.481 56.548 1.00 12.17 298 ALA A O 1
ATOM 2035 N N . ALA A 1 299 ? 2.952 -29.925 56.969 1.00 12.73 299 ALA A N 1
ATOM 2036 C CA . ALA A 1 299 ? 2.843 -29.446 58.347 1.00 16.73 299 ALA A CA 1
ATOM 2037 C C . ALA A 1 299 ? 2.485 -27.962 58.376 1.00 16.20 299 ALA A C 1
ATOM 2038 O O . ALA A 1 299 ? 1.741 -27.518 59.250 1.00 15.65 299 ALA A O 1
ATOM 2040 N N . ALA A 1 300 ? 3.008 -27.195 57.427 1.00 14.10 300 ALA A N 1
ATOM 2041 C CA . ALA A 1 300 ? 2.658 -25.773 57.364 1.00 15.19 300 ALA A CA 1
ATOM 2042 C C . ALA A 1 300 ? 1.176 -25.579 57.054 1.00 14.74 300 ALA A C 1
ATOM 2043 O O . ALA A 1 300 ? 0.523 -24.689 57.627 1.00 14.73 300 ALA A O 1
ATOM 2045 N N . VAL A 1 301 ? 0.642 -26.407 56.154 1.00 12.58 301 VAL A N 1
ATOM 2046 C CA . VAL A 1 301 ? -0.786 -26.353 55.842 1.00 11.93 301 VAL A CA 1
ATOM 2047 C C . VAL A 1 301 ? -1.587 -26.628 57.097 1.00 13.27 301 VAL A C 1
ATOM 2048 O O . VAL A 1 301 ? -2.525 -25.902 57.410 1.00 13.19 301 VAL A O 1
ATOM 2052 N N . ARG A 1 302 ? -1.205 -27.666 57.839 1.00 12.66 302 ARG A N 1
ATOM 2053 C CA . ARG A 1 302 ? -1.945 -28.015 59.050 1.00 15.91 302 ARG A CA 1
ATOM 2054 C C . ARG A 1 302 ? -1.883 -26.902 60.088 1.00 14.62 302 ARG A C 1
ATOM 2055 O O . ARG A 1 302 ? -2.870 -26.621 60.772 1.00 17.54 302 ARG A O 1
ATOM 2063 N N . ALA A 1 303 ? -0.719 -26.270 60.199 1.00 13.92 303 ALA A N 1
ATOM 2064 C CA . ALA A 1 303 ? -0.546 -25.188 61.162 1.00 16.40 303 ALA A CA 1
ATOM 2065 C C . ALA A 1 303 ? -1.486 -24.028 60.826 1.00 17.26 303 ALA A C 1
ATOM 2066 O O . ALA A 1 303 ? -2.206 -23.545 61.694 1.00 16.38 303 ALA A O 1
ATOM 2068 N N . VAL A 1 304 ? -1.498 -23.599 59.568 1.00 15.88 304 VAL A N 1
ATOM 2069 C CA . VAL A 1 304 ? -2.374 -22.491 59.154 1.00 13.12 304 VAL A CA 1
ATOM 2070 C C . VAL A 1 304 ? -3.856 -22.826 59.344 1.00 15.35 304 VAL A C 1
ATOM 2071 O O . VAL A 1 304 ? -4.623 -22.021 59.873 1.00 13.49 304 VAL A O 1
ATOM 2075 N N . LEU A 1 305 ? -4.257 -24.024 58.939 1.00 12.95 305 LEU A N 1
ATOM 2076 C CA . LEU A 1 305 ? -5.659 -24.409 59.056 1.00 12.11 305 LEU A CA 1
ATOM 2077 C C . LEU A 1 305 ? -6.074 -24.595 60.510 1.00 13.80 305 LEU A C 1
ATOM 2078 O O . LEU A 1 305 ? -7.267 -24.497 60.846 1.00 15.73 305 LEU A O 1
ATOM 2083 N N . GLY A 1 306 ? -5.090 -24.853 61.372 1.00 14.02 306 GLY A N 1
ATOM 2084 C CA . GLY A 1 306 ? -5.338 -25.062 62.793 1.00 12.87 306 GLY A CA 1
ATOM 2085 C C . GLY A 1 306 ? -5.363 -23.748 63.560 1.00 20.31 306 GLY A C 1
ATOM 2086 O O . GLY A 1 306 ? -5.548 -23.740 64.780 1.00 22.78 306 GLY A O 1
ATOM 2087 N N . GLY A 1 307 ? -5.163 -22.641 62.849 1.00 18.39 307 GLY A N 1
ATOM 2088 C CA . GLY A 1 307 ? -5.289 -21.319 63.438 1.00 15.01 307 GLY A CA 1
ATOM 2089 C C . GLY A 1 307 ? -4.001 -20.626 63.864 1.00 21.18 307 GLY A C 1
ATOM 2090 O O . GLY A 1 307 ? -4.045 -19.590 64.531 1.00 25.34 307 GLY A O 1
ATOM 2091 N N . ALA A 1 308 ? -2.850 -21.170 63.484 1.00 19.28 308 ALA A N 1
ATOM 2092 C CA . ALA A 1 308 ? -1.585 -20.525 63.846 1.00 18.79 308 ALA A CA 1
ATOM 2093 C C . ALA A 1 308 ? -1.477 -19.151 63.181 1.00 21.32 308 ALA A C 1
ATOM 2094 O O . ALA A 1 308 ? -1.710 -19.009 61.976 1.00 19.14 308 ALA A O 1
ATOM 2096 N N . ARG A 1 309 ? -1.137 -18.138 63.973 1.00 19.90 309 ARG A N 1
ATOM 2097 C CA . ARG A 1 309 ? -0.984 -16.785 63.456 1.00 20.61 309 ARG A CA 1
ATOM 2098 C C . ARG A 1 309 ? 0.451 -16.581 63.004 1.00 20.46 309 ARG A C 1
ATOM 2099 O O . ARG A 1 309 ? 1.369 -17.276 63.459 1.00 24.86 309 ARG A O 1
ATOM 2107 N N . GLY A 1 310 ? 0.656 -15.625 62.112 1.00 16.99 310 GLY A N 1
ATOM 2108 C CA . GLY A 1 310 ? 1.998 -15.340 61.654 1.00 22.03 310 GLY A CA 1
ATOM 2109 C C . GLY A 1 310 ? 2.039 -15.085 60.166 1.00 21.85 310 GLY A C 1
ATOM 2110 O O . GLY A 1 310 ? 0.986 -14.981 59.516 1.00 16.05 310 GLY A O 1
ATOM 2111 N N . PRO A 1 311 ? 3.257 -14.977 59.618 1.00 19.69 311 PRO A N 1
ATOM 2112 C CA . PRO A 1 311 ? 3.466 -14.636 58.209 1.00 16.56 311 PRO A CA 1
ATOM 2113 C C . PRO A 1 311 ? 2.787 -15.596 57.229 1.00 17.78 311 PRO A C 1
ATOM 2114 O O . PRO A 1 311 ? 2.237 -15.121 56.237 1.00 15.13 311 PRO A O 1
ATOM 2118 N N . VAL A 1 312 ? 2.842 -16.905 57.468 1.00 16.18 312 VAL A N 1
ATOM 2119 C CA . VAL A 1 312 ? 2.278 -17.840 56.494 1.00 11.70 312 VAL A CA 1
ATOM 2120 C C . VAL A 1 312 ? 0.767 -17.670 56.402 1.00 14.22 312 VAL A C 1
ATOM 2121 O O . VAL A 1 312 ? 0.216 -17.591 55.301 1.00 16.04 312 VAL A O 1
ATOM 2125 N N . ARG A 1 313 ? 0.099 -17.577 57.553 1.00 14.13 313 ARG A N 1
ATOM 2126 C CA . ARG A 1 313 ? -1.334 -17.318 57.570 1.00 14.75 313 ARG A CA 1
ATOM 2127 C C . ARG A 1 313 ? -1.690 -16.049 56.809 1.00 13.58 313 ARG A C 1
ATOM 2128 O O . ARG A 1 313 ? -2.632 -16.047 56.012 1.00 11.95 313 ARG A O 1
ATOM 2136 N N . ASP A 1 314 ? -0.956 -14.967 57.064 1.00 16.13 314 ASP A N 1
ATOM 2137 C CA . ASP A 1 314 ? -1.256 -13.696 56.399 1.00 17.03 314 ASP A CA 1
ATOM 2138 C C . ASP A 1 314 ? -1.187 -13.873 54.888 1.00 15.49 314 ASP A C 1
ATOM 2139 O O . ASP A 1 314 ? -2.053 -13.406 54.160 1.00 13.13 314 ASP A O 1
ATOM 2144 N N . ALA A 1 315 ? -0.153 -14.560 54.416 1.00 11.98 315 ALA A N 1
ATOM 2145 C CA . ALA A 1 315 ? -0.021 -14.762 52.976 1.00 11.90 315 ALA A CA 1
ATOM 2146 C C . ALA A 1 315 ? -1.146 -15.632 52.417 1.00 13.99 315 ALA A C 1
ATOM 2147 O O . ALA A 1 315 ? -1.614 -15.405 51.314 1.00 12.64 315 ALA A O 1
ATOM 2149 N N . VAL A 1 316 ? -1.598 -16.617 53.191 1.00 12.51 316 VAL A N 1
ATOM 2150 C CA . VAL A 1 316 ? -2.688 -17.474 52.733 1.00 10.94 316 VAL A CA 1
ATOM 2151 C C . VAL A 1 316 ? -3.994 -16.686 52.661 1.00 12.63 316 VAL A C 1
ATOM 2152 O O . VAL A 1 316 ? -4.719 -16.771 51.672 1.00 13.23 316 VAL A O 1
ATOM 2156 N N . VAL A 1 317 ? -4.266 -15.892 53.692 1.00 13.55 317 VAL A N 1
ATOM 2157 C CA . VAL A 1 317 ? -5.493 -15.106 53.758 1.00 11.36 317 VAL A CA 1
ATOM 2158 C C . VAL A 1 317 ? -5.536 -14.091 52.618 1.00 12.24 317 VAL A C 1
ATOM 2159 O O . VAL A 1 317 ? -6.572 -13.873 51.998 1.00 10.17 317 VAL A O 1
ATOM 2163 N N . LEU A 1 318 ? -4.394 -13.485 52.332 1.00 13.31 318 LEU A N 1
ATOM 2164 C CA . LEU A 1 318 ? -4.308 -12.520 51.249 1.00 11.83 318 LEU A CA 1
ATOM 2165 C C . LEU A 1 318 ? -4.599 -13.165 49.895 1.00 13.28 318 LEU A C 1
ATOM 2166 O O . LEU A 1 318 ? -5.380 -12.641 49.096 1.00 12.53 318 LEU A O 1
ATOM 2171 N N . ASN A 1 319 ? -3.970 -14.304 49.625 1.00 11.75 319 ASN A N 1
ATOM 2172 C CA . ASN A 1 319 ? -4.210 -14.961 48.348 1.00 11.69 319 ASN A CA 1
ATOM 2173 C C . ASN A 1 319 ? -5.624 -15.513 48.239 1.00 10.05 319 ASN A C 1
ATOM 2174 O O . ASN A 1 319 ? -6.238 -15.449 47.174 1.00 10.53 319 ASN A O 1
ATOM 2179 N N . ALA A 1 320 ? -6.150 -16.039 49.342 1.00 10.77 320 ALA A N 1
ATOM 2180 C CA . ALA A 1 320 ? -7.543 -16.487 49.345 1.00 10.41 320 ALA A CA 1
ATOM 2181 C C . ALA A 1 320 ? -8.464 -15.321 49.011 1.00 11.25 320 ALA A C 1
ATOM 2182 O O . ALA A 1 320 ? -9.351 -15.442 48.169 1.00 11.78 320 ALA A O 1
ATOM 2184 N N . ALA A 1 321 ? -8.250 -14.188 49.666 1.00 11.62 321 ALA A N 1
ATOM 2185 C CA . ALA A 1 321 ? -9.058 -13.004 49.367 1.00 11.35 321 ALA A CA 1
ATOM 2186 C C . ALA A 1 321 ? -8.962 -12.634 47.891 1.00 10.41 321 ALA A C 1
ATOM 2187 O O . ALA A 1 321 ? -9.955 -12.263 47.277 1.00 11.44 321 ALA A O 1
ATOM 2189 N N . GLY A 1 322 ? -7.763 -12.721 47.321 1.00 11.78 322 GLY A N 1
ATOM 2190 C CA . GLY A 1 322 ? -7.597 -12.428 45.903 1.00 11.54 322 GLY A CA 1
ATOM 2191 C C . GLY A 1 322 ? -8.471 -13.283 45.007 1.00 13.68 322 GLY A C 1
ATOM 2192 O O . GLY A 1 322 ? -9.083 -12.788 44.065 1.00 11.88 322 GLY A O 1
ATOM 2193 N N . ALA A 1 323 ? -8.527 -14.585 45.287 1.00 10.55 323 ALA A N 1
ATOM 2194 C CA . ALA A 1 323 ? -9.375 -15.479 44.505 1.00 13.13 323 ALA A CA 1
ATOM 2195 C C . ALA A 1 323 ? -10.838 -15.140 44.682 1.00 11.91 323 ALA A C 1
ATOM 2196 O O . ALA A 1 323 ? -11.637 -15.259 43.742 1.00 11.59 323 ALA A O 1
ATOM 2198 N N . ILE A 1 324 ? -11.201 -14.749 45.901 1.00 12.07 324 ILE A N 1
ATOM 2199 C CA . ILE A 1 324 ? -12.580 -14.353 46.165 1.00 11.18 324 ILE A CA 1
ATOM 2200 C C . ILE A 1 324 ? -12.951 -13.078 45.384 1.00 12.45 324 ILE A C 1
ATOM 2201 O O . ILE A 1 324 ? -14.051 -12.959 44.869 1.00 15.27 324 ILE A O 1
ATOM 2206 N N . VAL A 1 325 ? -12.010 -12.151 45.272 1.00 12.11 325 VAL A N 1
ATOM 2207 C CA . VAL A 1 325 ? -12.214 -10.943 44.472 1.00 15.57 325 VAL A CA 1
ATOM 2208 C C . VAL A 1 325 ? -12.381 -11.282 42.983 1.00 13.89 325 VAL A C 1
ATOM 2209 O O . VAL A 1 325 ? -13.256 -10.735 42.302 1.00 12.08 325 VAL A O 1
ATOM 2213 N N . ALA A 1 326 ? -11.560 -12.197 42.475 1.00 12.86 326 ALA A N 1
ATOM 2214 C CA . ALA A 1 326 ? -11.739 -12.668 41.089 1.00 14.54 326 ALA A CA 1
ATOM 2215 C C . ALA A 1 326 ? -13.146 -13.259 40.893 1.00 14.00 326 ALA A C 1
ATOM 2216 O O . ALA A 1 326 ? -13.835 -12.968 39.913 1.00 12.40 326 ALA A O 1
ATOM 2218 N N . HIS A 1 327 ? -13.577 -14.087 41.837 1.00 12.40 327 HIS A N 1
ATOM 2219 C CA . HIS A 1 327 ? -14.926 -14.658 41.779 1.00 14.14 327 HIS A CA 1
ATOM 2220 C C . HIS A 1 327 ? -16.003 -13.555 41.784 1.00 15.08 327 HIS A C 1
ATOM 2221 O O . HIS A 1 327 ? -16.972 -13.610 41.029 1.00 16.20 327 HIS A O 1
ATOM 2228 N N . ALA A 1 328 ? -15.815 -12.550 42.632 1.00 16.43 328 ALA A N 1
ATOM 2229 C CA . ALA A 1 328 ? -16.778 -11.449 42.730 1.00 15.67 328 ALA A CA 1
ATOM 2230 C C . ALA A 1 328 ? -16.879 -10.722 41.397 1.00 20.07 328 ALA A C 1
ATOM 2231 O O . ALA A 1 328 ? -17.958 -10.258 40.995 1.00 18.34 328 ALA A O 1
ATOM 2233 N N . GLY A 1 329 ? -15.745 -10.623 40.715 1.00 17.32 329 GLY A N 1
ATOM 2234 C CA . GLY A 1 329 ? -15.681 -9.926 39.438 1.00 19.43 329 GLY A CA 1
ATOM 2235 C C . GLY A 1 329 ? -16.493 -10.568 38.330 1.00 22.25 329 GLY A C 1
ATOM 2236 O O . GLY A 1 329 ? -16.652 -9.983 37.258 1.00 25.59 329 GLY A O 1
ATOM 2237 N N . LEU A 1 330 ? -17.021 -11.769 38.561 1.00 17.82 330 LEU A N 1
ATOM 2238 C CA . LEU A 1 330 ? -17.852 -12.384 37.529 1.00 21.64 330 LEU A CA 1
ATOM 2239 C C . LEU A 1 330 ? -19.117 -11.547 37.332 1.00 32.77 330 LEU A C 1
ATOM 2240 O O . LEU A 1 330 ? -19.731 -11.571 36.263 1.00 32.16 330 LEU A O 1
ATOM 2245 N N . SER A 1 331 ? -19.482 -10.792 38.368 1.00 26.66 331 SER A N 1
ATOM 2246 C CA . SER A 1 331 ? -20.560 -9.800 38.266 1.00 35.60 331 SER A CA 1
ATOM 2247 C C . SER A 1 331 ? -20.026 -8.389 37.971 1.00 38.11 331 SER A C 1
ATOM 2248 O O . SER A 1 331 ? -19.049 -7.940 38.575 1.00 37.36 331 SER A O 1
ATOM 2251 N N . SER A 1 332 ? -20.682 -7.687 37.051 1.00 46.05 332 SER A N 1
ATOM 2252 C CA . SER A 1 332 ? -20.226 -6.361 36.631 1.00 48.52 332 SER A CA 1
ATOM 2253 C C . SER A 1 332 ? -20.381 -5.281 37.712 1.00 50.42 332 SER A C 1
ATOM 2254 O O . SER A 1 332 ? -19.779 -4.209 37.615 1.00 53.30 332 SER A O 1
ATOM 2257 N N . ARG A 1 333 ? -21.179 -5.570 38.738 1.00 50.33 333 ARG A N 1
ATOM 2258 C CA . ARG A 1 333 ? -21.483 -4.589 39.781 1.00 48.53 333 ARG A CA 1
ATOM 2259 C C . ARG A 1 333 ? -20.446 -4.553 40.912 1.00 53.31 333 ARG A C 1
ATOM 2260 O O . ARG A 1 333 ? -20.423 -3.614 41.714 1.00 45.30 333 ARG A O 1
ATOM 2262 N N . ALA A 1 334 ? -19.587 -5.566 40.971 1.00 43.12 334 ALA A N 1
ATOM 2263 C CA . ALA A 1 334 ? -18.606 -5.662 42.051 1.00 45.02 334 ALA A CA 1
ATOM 2264 C C . ALA A 1 334 ? -17.604 -4.506 42.032 1.00 38.93 334 ALA A C 1
ATOM 2265 O O . ALA A 1 334 ? -17.193 -4.047 40.967 1.00 44.79 334 ALA A O 1
ATOM 2267 N N . GLU A 1 335 ? -17.221 -4.035 43.215 1.00 37.30 335 GLU A N 1
ATOM 2268 C CA . GLU A 1 335 ? -16.274 -2.927 43.336 1.00 34.54 335 GLU A CA 1
ATOM 2269 C C . GLU A 1 335 ? -15.017 -3.337 44.113 1.00 33.78 335 GLU A C 1
ATOM 2270 O O . GLU A 1 335 ? -15.096 -4.120 45.057 1.00 33.42 335 GLU A O 1
ATOM 2272 N N . TRP A 1 336 ? -13.875 -2.764 43.733 1.00 30.55 336 TRP A N 1
ATOM 2273 C CA . TRP A 1 336 ? -12.547 -3.217 44.163 1.00 26.87 336 TRP A CA 1
ATOM 2274 C C . TRP A 1 336 ? -12.323 -3.279 45.679 1.00 27.96 336 TRP A C 1
ATOM 2275 O O . TRP A 1 336 ? -12.013 -4.341 46.224 1.00 24.11 336 TRP A O 1
ATOM 2286 N N . LEU A 1 337 ? -12.457 -2.146 46.360 1.00 26.56 337 LEU A N 1
ATOM 2287 C CA . LEU A 1 337 ? -12.167 -2.109 47.795 1.00 22.53 337 LEU A CA 1
ATOM 2288 C C . LEU A 1 337 ? -13.149 -2.940 48.638 1.00 20.73 337 LEU A C 1
ATOM 2289 O O . LEU A 1 337 ? -12.712 -3.756 49.455 1.00 27.01 337 LEU A O 1
ATOM 2291 N N . PRO A 1 338 ? -14.469 -2.747 48.443 1.00 24.30 338 PRO A N 1
ATOM 2292 C CA . PRO A 1 338 ? -15.409 -3.626 49.153 1.00 23.29 338 PRO A CA 1
ATOM 2293 C C . PRO A 1 338 ? -15.174 -5.107 48.849 1.00 24.18 338 PRO A C 1
ATOM 2294 O O . PRO A 1 338 ? -15.352 -5.944 49.744 1.00 20.11 338 PRO A O 1
ATOM 2298 N N . ALA A 1 339 ? -14.793 -5.427 47.612 1.00 21.84 339 ALA A N 1
ATOM 2299 C CA . ALA A 1 339 ? -14.545 -6.820 47.247 1.00 21.47 339 ALA A CA 1
ATOM 2300 C C . ALA A 1 339 ? -13.379 -7.369 48.046 1.00 13.42 339 ALA A C 1
ATOM 2301 O O . ALA A 1 339 ? -13.434 -8.504 48.521 1.00 17.59 339 ALA A O 1
ATOM 2303 N N . TRP A 1 340 ? -12.316 -6.582 48.185 1.00 16.53 340 TRP A N 1
ATOM 2304 C CA . TRP A 1 340 ? -11.150 -7.039 48.932 1.00 15.60 340 TRP A CA 1
ATOM 2305 C C . TRP A 1 340 ? -11.468 -7.163 50.415 1.00 19.37 340 TRP A C 1
ATOM 2306 O O . TRP A 1 340 ? -11.071 -8.134 51.066 1.00 14.83 340 TRP A O 1
ATOM 2317 N N . GLU A 1 341 ? -12.172 -6.174 50.957 1.00 16.18 341 GLU A N 1
ATOM 2318 C CA . GLU A 1 341 ? -12.536 -6.236 52.371 1.00 17.83 341 GLU A CA 1
ATOM 2319 C C . GLU A 1 341 ? -13.406 -7.450 52.644 1.00 18.36 341 GLU A C 1
ATOM 2320 O O . GLU A 1 341 ? -13.234 -8.124 53.666 1.00 18.87 341 GLU A O 1
ATOM 2326 N N . GLU A 1 342 ? -14.327 -7.742 51.730 1.00 16.17 342 GLU A N 1
ATOM 2327 C CA . GLU A 1 342 ? -15.163 -8.924 51.883 1.00 21.82 342 GLU A CA 1
ATOM 2328 C C . GLU A 1 342 ? -14.346 -10.215 51.745 1.00 16.94 342 GLU A C 1
ATOM 2329 O O . GLU A 1 342 ? -14.541 -11.163 52.512 1.00 15.73 342 GLU A O 1
ATOM 2335 N N . GLY A 1 343 ? -13.460 -10.259 50.751 1.00 14.49 343 GLY A N 1
ATOM 2336 C CA . GLY A 1 343 ? -12.620 -11.434 50.540 1.00 12.42 343 GLY A CA 1
ATOM 2337 C C . GLY A 1 343 ? -11.777 -11.733 51.773 1.00 13.24 343 GLY A C 1
ATOM 2338 O O . GLY A 1 343 ? -11.645 -12.889 52.199 1.00 11.56 343 GLY A O 1
ATOM 2339 N N . LEU A 1 344 ? -11.209 -10.687 52.362 1.00 12.17 344 LEU A N 1
ATOM 2340 C CA . LEU A 1 344 ? -10.383 -10.855 53.557 1.00 12.52 344 LEU A CA 1
ATOM 2341 C C . LEU A 1 344 ? -11.224 -11.346 54.735 1.00 12.61 344 LEU A C 1
ATOM 2342 O O . LEU A 1 344 ? -10.806 -12.236 55.489 1.00 12.42 344 LEU A O 1
ATOM 2347 N N . ARG A 1 345 ? -12.414 -10.774 54.888 1.00 14.55 345 ARG A N 1
ATOM 2348 C CA . ARG A 1 345 ? -13.313 -11.180 55.960 1.00 13.76 345 ARG A CA 1
ATOM 2349 C C . ARG A 1 345 ? -13.677 -12.656 55.818 1.00 13.71 345 ARG A C 1
ATOM 2350 O O . ARG A 1 345 ? -13.583 -13.432 56.782 1.00 13.69 345 ARG A O 1
ATOM 2358 N N . ARG A 1 346 ? -14.080 -13.042 54.612 1.00 10.87 346 ARG A N 1
ATOM 2359 C CA . ARG A 1 346 ? -14.504 -14.427 54.361 1.00 12.13 346 ARG A CA 1
ATOM 2360 C C . ARG A 1 346 ? -13.368 -15.427 54.496 1.00 10.82 346 ARG A C 1
ATOM 2361 O O . ARG A 1 346 ? -13.572 -16.535 55.005 1.00 11.78 346 ARG A O 1
ATOM 2369 N N . ALA A 1 347 ? -12.177 -15.051 54.032 1.00 12.59 347 ALA A N 1
ATOM 2370 C CA . ALA A 1 347 ? -11.033 -15.960 54.107 1.00 10.43 347 ALA A CA 1
ATOM 2371 C C . ALA A 1 347 ? -10.650 -16.173 55.563 1.00 13.24 347 ALA A C 1
ATOM 2372 O O . ALA A 1 347 ? -10.432 -17.303 56.008 1.00 12.13 347 ALA A O 1
ATOM 2374 N N . SER A 1 348 ? -10.570 -15.076 56.310 1.00 11.51 348 SER A N 1
ATOM 2375 C CA . SER A 1 348 ? -10.218 -15.148 57.721 1.00 14.04 348 SER A CA 1
ATOM 2376 C C . SER A 1 348 ? -11.237 -15.978 58.499 1.00 12.78 348 SER A C 1
ATOM 2377 O O . SER A 1 348 ? -10.875 -16.793 59.351 1.00 13.17 348 SER A O 1
ATOM 2380 N N . ALA A 1 349 ? -12.515 -15.778 58.203 1.00 11.81 349 ALA A N 1
ATOM 2381 C CA . ALA A 1 349 ? -13.548 -16.501 58.928 1.00 12.17 349 ALA A CA 1
ATOM 2382 C C . ALA A 1 349 ? -13.541 -17.988 58.569 1.00 12.40 349 ALA A C 1
ATOM 2383 O O . ALA A 1 349 ? -13.741 -18.828 59.438 1.00 12.19 349 ALA A O 1
ATOM 2385 N N . ALA A 1 350 ? -13.287 -18.311 57.302 1.00 12.12 350 ALA A N 1
ATOM 2386 C CA . ALA A 1 350 ? -13.199 -19.723 56.913 1.00 9.97 350 ALA A CA 1
ATOM 2387 C C . ALA A 1 350 ? -12.144 -20.462 57.746 1.00 11.72 350 ALA A C 1
ATOM 2388 O O . ALA A 1 350 ? -12.329 -21.634 58.103 1.00 13.12 350 ALA A O 1
ATOM 2390 N N . ILE A 1 351 ? -11.041 -19.789 58.057 1.00 10.40 351 ILE A N 1
ATOM 2391 C CA . ILE A 1 351 ? -10.005 -20.427 58.863 1.00 11.57 351 ILE A CA 1
ATOM 2392 C C . ILE A 1 351 ? -10.457 -20.462 60.326 1.00 13.13 351 ILE A C 1
ATOM 2393 O O . ILE A 1 351 ? -10.475 -21.521 60.952 1.00 13.26 351 ILE A O 1
ATOM 2398 N N . ASP A 1 352 ? -10.844 -19.306 60.852 1.00 10.97 352 ASP A N 1
ATOM 2399 C CA . ASP A 1 352 ? -11.156 -19.165 62.277 1.00 12.04 352 ASP A CA 1
ATOM 2400 C C . ASP A 1 352 ? -12.294 -20.051 62.784 1.00 13.80 352 ASP A C 1
ATOM 2401 O O . ASP A 1 352 ? -12.290 -20.474 63.949 1.00 16.79 352 ASP A O 1
ATOM 2406 N N . THR A 1 353 ? -13.273 -20.325 61.928 1.00 13.50 353 THR A N 1
ATOM 2407 C CA . THR A 1 353 ? -14.411 -21.133 62.339 1.00 14.44 353 THR A CA 1
ATOM 2408 C C . THR A 1 353 ? -14.069 -22.602 62.276 1.00 13.21 353 THR A C 1
ATOM 2409 O O . THR A 1 353 ? -14.856 -23.444 62.715 1.00 15.00 353 THR A O 1
ATOM 2413 N N . GLY A 1 354 ? -12.907 -22.903 61.710 1.00 12.22 354 GLY A N 1
ATOM 2414 C CA . GLY A 1 354 ? -12.515 -24.282 61.502 1.00 13.06 354 GLY A CA 1
ATOM 2415 C C . GLY A 1 354 ? -13.071 -24.861 60.219 1.00 13.33 354 GLY A C 1
ATOM 2416 O O . GLY A 1 354 ? -12.871 -26.040 59.941 1.00 12.01 354 GLY A O 1
ATOM 2417 N N . ALA A 1 355 ? -13.777 -24.053 59.429 1.00 9.60 355 ALA A N 1
ATOM 2418 C CA . ALA A 1 355 ? -14.339 -24.555 58.181 1.00 10.67 355 ALA A CA 1
ATOM 2419 C C . ALA A 1 355 ? -13.257 -25.047 57.215 1.00 12.18 355 ALA A C 1
ATOM 2420 O O . ALA A 1 355 ? -13.452 -26.052 56.539 1.00 12.29 355 ALA A O 1
ATOM 2422 N N . ALA A 1 356 ? -12.121 -24.352 57.151 1.00 10.52 356 ALA A N 1
ATOM 2423 C CA . ALA A 1 356 ? -11.045 -24.759 56.227 1.00 8.67 356 ALA A CA 1
ATOM 2424 C C . ALA A 1 356 ? -10.412 -26.073 56.668 1.00 12.00 356 ALA A C 1
ATOM 2425 O O . ALA A 1 356 ? -10.168 -26.967 55.849 1.00 11.45 356 ALA A O 1
ATOM 2427 N N . GLU A 1 357 ? -10.137 -26.178 57.965 1.00 12.72 357 GLU A N 1
ATOM 2428 C CA . GLU A 1 357 ? -9.593 -27.409 58.524 1.00 12.77 357 GLU A CA 1
ATOM 2429 C C . GLU A 1 357 ? -10.559 -28.568 58.283 1.00 13.71 357 GLU A C 1
ATOM 2430 O O . GLU A 1 357 ? -10.151 -29.653 57.844 1.00 13.67 357 GLU A O 1
ATOM 2436 N N . GLN A 1 358 ? -11.846 -28.346 58.538 1.00 11.33 358 GLN A N 1
ATOM 2437 C CA . GLN A 1 358 ? -12.806 -29.415 58.311 1.00 12.62 358 GLN A CA 1
ATOM 2438 C C . GLN A 1 358 ? -12.948 -29.786 56.847 1.00 14.17 358 GLN A C 1
ATOM 2439 O O . GLN A 1 358 ? -13.118 -30.963 56.521 1.00 12.87 358 GLN A O 1
ATOM 2445 N N . LEU A 1 359 ? -12.875 -28.795 55.958 1.00 10.83 359 LEU A N 1
ATOM 2446 C CA . LEU A 1 359 ? -12.958 -29.086 54.520 1.00 10.27 359 LEU A CA 1
ATOM 2447 C C . LEU A 1 359 ? -11.810 -29.999 54.084 1.00 12.15 359 LEU A C 1
ATOM 2448 O O . LEU A 1 359 ? -12.012 -30.941 53.299 1.00 13.20 359 LEU A O 1
ATOM 2453 N N . LEU A 1 360 ? -10.606 -29.735 54.588 1.00 12.31 360 LEU A N 1
ATOM 2454 C CA . LEU A 1 360 ? -9.477 -30.590 54.219 1.00 12.80 360 LEU A CA 1
ATOM 2455 C C . LEU A 1 360 ? -9.701 -32.027 54.699 1.00 14.19 360 LEU A C 1
ATOM 2456 O O . LEU A 1 360 ? -9.485 -32.969 53.946 1.00 13.31 360 LEU A O 1
ATOM 2461 N N . ALA A 1 361 ? -10.151 -32.188 55.941 1.00 12.63 361 ALA A N 1
ATOM 2462 C CA . ALA A 1 361 ? -10.456 -33.523 56.464 1.00 12.30 361 ALA A CA 1
ATOM 2463 C C . ALA A 1 361 ? -11.516 -34.235 55.632 1.00 14.41 361 ALA A C 1
ATOM 2464 O O . ALA A 1 361 ? -11.424 -35.449 55.397 1.00 17.41 361 ALA A O 1
ATOM 2466 N N . ARG A 1 362 ? -12.529 -33.491 55.190 1.00 12.39 362 ARG A N 1
ATOM 2467 C CA . ARG A 1 362 ? -13.604 -34.072 54.392 1.00 14.99 362 ARG A CA 1
ATOM 2468 C C . ARG A 1 362 ? -13.115 -34.436 52.997 1.00 14.94 362 ARG A C 1
ATOM 2469 O O . ARG A 1 362 ? -13.564 -35.422 52.402 1.00 15.53 362 ARG A O 1
ATOM 2477 N N . TRP A 1 363 ? -12.166 -33.654 52.492 1.00 15.71 363 TRP A N 1
ATOM 2478 C CA . TRP A 1 363 ? -11.574 -33.905 51.184 1.00 14.34 363 TRP A CA 1
ATOM 2479 C C . TRP A 1 363 ? -10.771 -35.211 51.227 1.00 12.53 363 TRP A C 1
ATOM 2480 O O . TRP A 1 363 ? -10.840 -36.024 50.296 1.00 15.11 363 TRP A O 1
ATOM 2491 N N . VAL A 1 364 ? -10.023 -35.399 52.311 1.00 13.90 364 VAL A N 1
ATOM 2492 C CA . VAL A 1 364 ? -9.271 -36.627 52.541 1.00 13.91 364 VAL A CA 1
ATOM 2493 C C . VAL A 1 364 ? -10.203 -37.836 52.645 1.00 15.11 364 VAL A C 1
ATOM 2494 O O . VAL A 1 364 ? -9.965 -38.863 52.010 1.00 17.08 364 VAL A O 1
ATOM 2498 N N . ARG A 1 365 ? -11.264 -37.711 53.437 1.00 14.55 365 ARG A N 1
ATOM 2499 C CA . ARG A 1 365 ? -12.237 -38.799 53.566 1.00 16.66 365 ARG A CA 1
ATOM 2500 C C . ARG A 1 365 ? -12.896 -39.144 52.225 1.00 18.37 365 ARG A C 1
ATOM 2501 O O . ARG A 1 365 ? -13.123 -40.317 51.917 1.00 17.74 365 ARG A O 1
ATOM 2503 N N . PHE A 1 366 ? -13.198 -38.122 51.426 1.00 14.78 366 PHE A N 1
ATOM 2504 C CA . PHE A 1 366 ? -13.794 -38.327 50.112 1.00 17.07 366 PHE A CA 1
ATOM 2505 C C . PHE A 1 366 ? -12.938 -39.263 49.262 1.00 20.48 366 PHE A C 1
ATOM 2506 O O . PHE A 1 366 ? -13.444 -40.215 48.654 1.00 19.66 366 PHE A O 1
ATOM 2514 N N . GLY A 1 367 ? -11.638 -38.988 49.226 1.00 17.38 367 GLY A N 1
ATOM 2515 C CA . GLY A 1 367 ? -10.724 -39.749 48.388 1.00 19.62 367 GLY A CA 1
ATOM 2516 C C . GLY A 1 367 ? -10.583 -41.179 48.857 1.00 20.24 367 GLY A C 1
ATOM 2517 O O . GLY A 1 367 ? -10.331 -42.085 48.063 1.00 21.79 367 GLY A O 1
ATOM 2518 N N . ARG A 1 368 ? -10.758 -41.387 50.153 1.00 20.37 368 ARG A N 1
ATOM 2519 C CA . ARG A 1 368 ? -10.669 -42.728 50.712 1.00 23.27 368 ARG A CA 1
ATOM 2520 C C . ARG A 1 368 ? -11.945 -43.549 50.510 1.00 28.83 368 ARG A C 1
ATOM 2521 O O . ARG A 1 368 ? -11.893 -44.780 50.500 1.00 33.95 368 ARG A O 1
ATOM 2529 N N . GLN A 1 369 ? -13.079 -42.873 50.332 1.00 27.99 369 GLN A N 1
ATOM 2530 C CA . GLN A 1 369 ? -14.379 -43.544 50.247 1.00 30.81 369 GLN A CA 1
ATOM 2531 C C . GLN A 1 369 ? -14.850 -43.793 48.820 1.00 34.84 369 GLN A C 1
ATOM 2532 O O . GLN A 1 369 ? -14.058 -43.791 47.880 1.00 41.33 369 GLN A O 1
ATOM 2538 N N . VAL B 1 24 ? 30.540 -23.900 36.606 1.00 51.06 24 VAL B N 1
ATOM 2539 C CA . VAL B 1 24 ? 30.591 -25.063 35.722 1.00 54.98 24 VAL B CA 1
ATOM 2540 C C . VAL B 1 24 ? 29.459 -25.008 34.686 1.00 44.35 24 VAL B C 1
ATOM 2541 O O . VAL B 1 24 ? 28.278 -25.074 35.041 1.00 47.49 24 VAL B O 1
ATOM 2545 N N . PRO B 1 25 ? 29.825 -24.858 33.399 1.00 44.60 25 PRO B N 1
ATOM 2546 C CA . PRO B 1 25 ? 28.855 -24.661 32.311 1.00 30.37 25 PRO B CA 1
ATOM 2547 C C . PRO B 1 25 ? 27.838 -25.789 32.208 1.00 29.68 25 PRO B C 1
ATOM 2548 O O . PRO B 1 25 ? 28.115 -26.940 32.556 1.00 31.12 25 PRO B O 1
ATOM 2552 N N . SER B 1 26 ? 26.651 -25.428 31.741 1.00 21.23 26 SER B N 1
ATOM 2553 C CA . SER B 1 26 ? 25.544 -26.360 31.615 1.00 25.47 26 SER B CA 1
ATOM 2554 C C . SER B 1 26 ? 24.647 -25.806 30.535 1.00 18.53 26 SER B C 1
ATOM 2555 O O . SER B 1 26 ? 24.732 -24.623 30.194 1.00 18.30 26 SER B O 1
ATOM 2558 N N . TRP B 1 27 ? 23.795 -26.654 29.982 1.00 18.12 27 TRP B N 1
ATOM 2559 C CA . TRP B 1 27 ? 22.838 -26.180 28.990 1.00 19.14 27 TRP B CA 1
ATOM 2560 C C . TRP B 1 27 ? 21.873 -25.131 29.553 1.00 20.55 27 TRP B C 1
ATOM 2561 O O . TRP B 1 27 ? 21.605 -24.129 28.888 1.00 18.79 27 TRP B O 1
ATOM 2572 N N . PRO B 1 28 ? 21.353 -25.337 30.785 1.00 20.51 28 PRO B N 1
ATOM 2573 C CA . PRO B 1 28 ? 20.450 -24.286 31.266 1.00 17.95 28 PRO B CA 1
ATOM 2574 C C . PRO B 1 28 ? 21.144 -22.939 31.413 1.00 15.14 28 PRO B C 1
ATOM 2575 O O . PRO B 1 28 ? 20.533 -21.898 31.169 1.00 19.32 28 PRO B O 1
ATOM 2579 N N . GLN B 1 29 ? 22.415 -22.952 31.797 1.00 19.62 29 GLN B N 1
ATOM 2580 C CA . GLN B 1 29 ? 23.151 -21.710 31.980 1.00 18.70 29 GLN B CA 1
ATOM 2581 C C . GLN B 1 29 ? 23.345 -20.987 30.642 1.00 18.58 29 GLN B C 1
ATOM 2582 O O . GLN B 1 29 ? 23.084 -19.788 30.506 1.00 17.18 29 GLN B O 1
ATOM 2588 N N . ILE B 1 30 ? 23.785 -21.735 29.644 1.00 17.32 30 ILE B N 1
ATOM 2589 C CA . ILE B 1 30 ? 24.044 -21.147 28.328 1.00 14.91 30 ILE B CA 1
ATOM 2590 C C . ILE B 1 30 ? 22.757 -20.720 27.595 1.00 15.31 30 ILE B C 1
ATOM 2591 O O . ILE B 1 30 ? 22.674 -19.610 27.052 1.00 13.37 30 ILE B O 1
ATOM 2596 N N . LEU B 1 31 ? 21.750 -21.587 27.602 1.00 16.45 31 LEU B N 1
ATOM 2597 C CA . LEU B 1 31 ? 20.498 -21.291 26.914 1.00 16.70 31 LEU B CA 1
ATOM 2598 C C . LEU B 1 31 ? 19.774 -20.153 27.610 1.00 16.04 31 LEU B C 1
ATOM 2599 O O . LEU B 1 31 ? 19.168 -19.304 26.959 1.00 17.62 31 LEU B O 1
ATOM 2604 N N . GLY B 1 32 ? 19.865 -20.115 28.938 1.00 17.57 32 GLY B N 1
ATOM 2605 C CA . GLY B 1 32 ? 19.262 -19.033 29.689 1.00 18.69 32 GLY B CA 1
ATOM 2606 C C . GLY B 1 32 ? 19.908 -17.702 29.371 1.00 18.31 32 GLY B C 1
ATOM 2607 O O . GLY B 1 32 ? 19.239 -16.678 29.256 1.00 16.48 32 GLY B O 1
ATOM 2608 N N . ARG B 1 33 ? 21.227 -17.705 29.228 1.00 16.91 33 ARG B N 1
ATOM 2609 C CA . ARG B 1 33 ? 21.927 -16.480 28.873 1.00 17.20 33 ARG B CA 1
ATOM 2610 C C . ARG B 1 33 ? 21.485 -16.028 27.490 1.00 16.07 33 ARG B C 1
ATOM 2611 O O . ARG B 1 33 ? 21.169 -14.854 27.268 1.00 15.89 33 ARG B O 1
ATOM 2619 N N . LEU B 1 34 ? 21.431 -16.962 26.553 1.00 14.80 34 LEU B N 1
ATOM 2620 C CA . LEU B 1 34 ? 21.045 -16.581 25.195 1.00 16.56 34 LEU B CA 1
ATOM 2621 C C . LEU B 1 34 ? 19.605 -16.079 25.118 1.00 17.67 34 LEU B C 1
ATOM 2622 O O . LEU B 1 34 ? 19.329 -15.088 24.444 1.00 17.83 34 LEU B O 1
ATOM 2627 N N . THR B 1 35 ? 18.681 -16.753 25.801 1.00 20.59 35 THR B N 1
ATOM 2628 C CA . THR B 1 35 ? 17.284 -16.329 25.730 1.00 22.01 35 THR B CA 1
ATOM 2629 C C . THR B 1 35 ? 17.072 -15.004 26.442 1.00 23.40 35 THR B C 1
ATOM 2630 O O . THR B 1 35 ? 16.061 -14.349 26.224 1.00 24.79 35 THR B O 1
ATOM 2634 N N . ASP B 1 36 ? 18.025 -14.600 27.283 1.00 23.53 36 ASP B N 1
ATOM 2635 C CA . ASP B 1 36 ? 17.975 -13.266 27.881 1.00 26.57 36 ASP B CA 1
ATOM 2636 C C . ASP B 1 36 ? 18.652 -12.231 26.980 1.00 25.12 36 ASP B C 1
ATOM 2637 O O . ASP B 1 36 ? 18.916 -11.101 27.399 1.00 25.05 36 ASP B O 1
ATOM 2642 N N . ASN B 1 37 ? 18.930 -12.624 25.741 1.00 22.19 37 ASN B N 1
ATOM 2643 C CA . ASN B 1 37 ? 19.567 -11.738 24.774 1.00 22.37 37 ASN B CA 1
ATOM 2644 C C . ASN B 1 37 ? 20.939 -11.223 25.207 1.00 20.92 37 ASN B C 1
ATOM 2645 O O . ASN B 1 37 ? 21.279 -10.070 24.950 1.00 25.47 37 ASN B O 1
ATOM 2650 N N . ARG B 1 38 ? 21.718 -12.072 25.869 1.00 17.48 38 ARG B N 1
ATOM 2651 C CA . ARG B 1 38 ? 23.068 -11.694 26.278 1.00 17.21 38 ARG B CA 1
ATOM 2652 C C . ARG B 1 38 ? 24.107 -12.465 25.484 1.00 17.19 38 ARG B C 1
ATOM 2653 O O . ARG B 1 38 ? 23.914 -13.646 25.183 1.00 17.25 38 ARG B O 1
ATOM 2661 N N . ASP B 1 39 ? 25.210 -11.803 25.150 1.00 17.68 39 ASP B N 1
ATOM 2662 C CA . ASP B 1 39 ? 26.359 -12.516 24.603 1.00 19.95 39 ASP B CA 1
ATOM 2663 C C . ASP B 1 39 ? 26.858 -13.531 25.623 1.00 19.20 39 ASP B C 1
ATOM 2664 O O . ASP B 1 39 ? 26.758 -13.314 26.834 1.00 18.27 39 ASP B O 1
ATOM 2669 N N . LEU B 1 40 ? 27.396 -14.643 25.133 1.00 17.56 40 LEU B N 1
ATOM 2670 C CA . LEU B 1 40 ? 27.943 -15.672 26.012 1.00 16.45 40 LEU B CA 1
ATOM 2671 C C . LEU B 1 40 ? 29.262 -15.215 26.625 1.00 14.08 40 LEU B C 1
ATOM 2672 O O . LEU B 1 40 ? 29.935 -14.352 26.077 1.00 17.06 40 LEU B O 1
ATOM 2677 N N . ALA B 1 41 ? 29.631 -15.800 27.760 1.00 16.46 41 ALA B N 1
ATOM 2678 C CA . ALA B 1 41 ? 30.962 -15.565 28.319 1.00 18.84 41 ALA B CA 1
ATOM 2679 C C . ALA B 1 41 ? 31.981 -16.305 27.464 1.00 18.81 41 ALA B C 1
ATOM 2680 O O . ALA B 1 41 ? 31.632 -17.274 26.779 1.00 15.19 41 ALA B O 1
ATOM 2682 N N . ARG B 1 42 ? 33.235 -15.856 27.500 1.00 14.39 42 ARG B N 1
ATOM 2683 C CA B ARG B 1 42 ? 34.302 -16.524 26.764 0.50 15.15 42 ARG B CA 1
ATOM 2684 C CA C ARG B 1 42 ? 34.313 -16.528 26.781 0.50 15.15 42 ARG B CA 1
ATOM 2685 C C . ARG B 1 42 ? 34.294 -18.019 27.087 1.00 14.62 42 ARG B C 1
ATOM 2686 O O . ARG B 1 42 ? 34.181 -18.421 28.255 1.00 16.89 42 ARG B O 1
ATOM 2701 N N . GLY B 1 43 ? 34.376 -18.833 26.042 1.00 16.03 43 GLY B N 1
ATOM 2702 C CA . GLY B 1 43 ? 34.460 -20.274 26.194 1.00 16.55 43 GLY B CA 1
ATOM 2703 C C . GLY B 1 43 ? 33.145 -21.030 26.242 1.00 14.83 43 GLY B C 1
ATOM 2704 O O . GLY B 1 43 ? 33.158 -22.261 26.102 1.00 14.86 43 GLY B O 1
ATOM 2705 N N . GLN B 1 44 ? 32.022 -20.326 26.425 1.00 13.06 44 GLN B N 1
ATOM 2706 C CA . GLN B 1 44 ? 30.724 -21.002 26.563 1.00 14.20 44 GLN B CA 1
ATOM 2707 C C . GLN B 1 44 ? 30.266 -21.585 25.234 1.00 12.84 44 GLN B C 1
ATOM 2708 O O . GLN B 1 44 ? 29.806 -22.730 25.166 1.00 13.77 44 GLN B O 1
ATOM 2714 N N . ALA B 1 45 ? 30.388 -20.801 24.173 1.00 14.90 45 ALA B N 1
ATOM 2715 C CA . ALA B 1 45 ? 30.080 -21.324 22.856 1.00 14.66 45 ALA B CA 1
ATOM 2716 C C . ALA B 1 45 ? 30.943 -22.544 22.524 1.00 12.31 45 ALA B C 1
ATOM 2717 O O . ALA B 1 45 ? 30.453 -23.502 21.947 1.00 14.18 45 ALA B O 1
ATOM 2719 N N . ALA B 1 46 ? 32.222 -22.506 22.896 1.00 12.47 46 ALA B N 1
ATOM 2720 C CA . ALA B 1 46 ? 33.101 -23.640 22.635 1.00 14.00 46 ALA B CA 1
ATOM 2721 C C . ALA B 1 46 ? 32.660 -24.873 23.421 1.00 13.82 46 ALA B C 1
ATOM 2722 O O . ALA B 1 46 ? 32.691 -25.999 22.911 1.00 13.32 46 ALA B O 1
ATOM 2724 N N . TRP B 1 47 ? 32.266 -24.669 24.673 1.00 13.61 47 TRP B N 1
ATOM 2725 C CA . TRP B 1 47 ? 31.825 -25.793 25.486 1.00 13.90 47 TRP B CA 1
ATOM 2726 C C . TRP B 1 47 ? 30.618 -26.447 24.828 1.00 16.34 47 TRP B C 1
ATOM 2727 O O . TRP B 1 47 ? 30.549 -27.678 24.705 1.00 15.10 47 TRP B O 1
ATOM 2738 N N . ALA B 1 48 ? 29.667 -25.613 24.412 1.00 12.86 48 ALA B N 1
ATOM 2739 C CA . ALA B 1 48 ? 28.446 -26.101 23.762 1.00 13.70 48 ALA B CA 1
ATOM 2740 C C . ALA B 1 48 ? 28.777 -26.907 22.514 1.00 15.98 48 ALA B C 1
ATOM 2741 O O . ALA B 1 48 ? 28.298 -28.036 22.341 1.00 14.55 48 ALA B O 1
ATOM 2743 N N . MET B 1 49 ? 29.603 -26.333 21.642 1.00 13.77 49 MET B N 1
ATOM 2744 C CA . MET B 1 49 ? 29.941 -27.003 20.391 1.00 15.23 49 MET B CA 1
ATOM 2745 C C . MET B 1 49 ? 30.665 -28.314 20.656 1.00 12.84 49 MET B C 1
ATOM 2746 O O . MET B 1 49 ? 30.422 -29.308 19.974 1.00 14.13 49 MET B O 1
ATOM 2751 N N . ASP B 1 50 ? 31.538 -28.331 21.656 1.00 12.08 50 ASP B N 1
ATOM 2752 C CA . ASP B 1 50 ? 32.238 -29.567 21.978 1.00 14.15 50 ASP B CA 1
ATOM 2753 C C . ASP B 1 50 ? 31.284 -30.634 22.529 1.00 15.76 50 ASP B C 1
ATOM 2754 O O . ASP B 1 50 ? 31.430 -31.819 22.208 1.00 13.78 50 ASP B O 1
ATOM 2759 N N . GLN B 1 51 ? 30.301 -30.226 23.334 1.00 13.94 51 GLN B N 1
ATOM 2760 C CA . GLN B 1 51 ? 29.284 -31.177 23.788 1.00 15.76 51 GLN B CA 1
ATOM 2761 C C . GLN B 1 51 ? 28.558 -31.776 22.585 1.00 15.90 51 GLN B C 1
ATOM 2762 O O . GLN B 1 51 ? 28.330 -32.981 22.514 1.00 17.51 51 GLN B O 1
ATOM 2768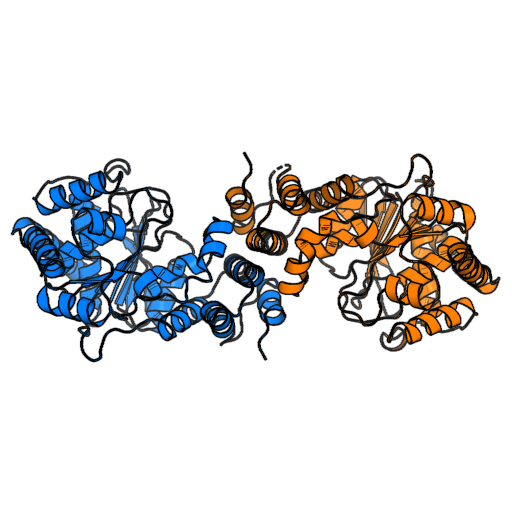 N N . ILE B 1 52 ? 28.202 -30.927 21.629 1.00 15.38 52 ILE B N 1
ATOM 2769 C CA . ILE B 1 52 ? 27.561 -31.398 20.408 1.00 15.79 52 ILE B CA 1
ATOM 2770 C C . ILE B 1 52 ? 28.432 -32.388 19.627 1.00 18.77 52 ILE B C 1
ATOM 2771 O O . ILE B 1 52 ? 27.976 -33.483 19.280 1.00 19.97 52 ILE B O 1
ATOM 2776 N N . MET B 1 53 ? 29.689 -32.021 19.383 1.00 13.31 53 MET B N 1
ATOM 2777 C CA . MET B 1 53 ? 30.583 -32.814 18.534 1.00 17.48 53 MET B CA 1
ATOM 2778 C C . MET B 1 53 ? 31.030 -34.131 19.183 1.00 19.87 53 MET B C 1
ATOM 2779 O O . MET B 1 53 ? 31.547 -35.023 18.503 1.00 22.12 53 MET B O 1
ATOM 2784 N N . THR B 1 54 ? 30.864 -34.249 20.497 1.00 16.83 54 THR B N 1
ATOM 2785 C CA . THR B 1 54 ? 31.266 -35.480 21.182 1.00 19.93 54 THR B CA 1
ATOM 2786 C C . THR B 1 54 ? 30.073 -36.406 21.409 1.00 23.62 54 THR B C 1
ATOM 2787 O O . THR B 1 54 ? 30.192 -37.440 22.073 1.00 23.82 54 THR B O 1
ATOM 2791 N N . GLY B 1 55 ? 28.924 -36.033 20.858 1.00 19.61 55 GLY B N 1
ATOM 2792 C CA . GLY B 1 55 ? 27.730 -36.861 20.959 1.00 19.99 55 GLY B CA 1
ATOM 2793 C C . GLY B 1 55 ? 27.047 -36.806 22.317 1.00 21.86 55 GLY B C 1
ATOM 2794 O O . GLY B 1 55 ? 26.241 -37.678 22.649 1.00 25.30 55 GLY B O 1
ATOM 2795 N N . ASN B 1 56 ? 27.344 -35.767 23.094 1.00 18.98 56 ASN B N 1
ATOM 2796 C CA . ASN B 1 56 ? 26.843 -35.659 24.466 1.00 19.81 56 ASN B CA 1
ATOM 2797 C C . ASN B 1 56 ? 25.634 -34.746 24.639 1.00 20.79 56 ASN B C 1
ATOM 2798 O O . ASN B 1 56 ? 25.135 -34.571 25.749 1.00 23.90 56 ASN B O 1
ATOM 2803 N N . ALA B 1 57 ? 25.173 -34.163 23.542 1.00 18.82 57 ALA B N 1
ATOM 2804 C CA . ALA B 1 57 ? 24.053 -33.229 23.586 1.00 18.37 57 ALA B CA 1
ATOM 2805 C C . ALA B 1 57 ? 22.776 -33.903 23.098 1.00 19.03 57 ALA B C 1
ATOM 2806 O O . ALA B 1 57 ? 22.790 -34.590 22.084 1.00 20.37 57 ALA B O 1
ATOM 2808 N N . ARG B 1 58 ? 21.671 -33.699 23.810 1.00 14.99 58 ARG B N 1
ATOM 2809 C CA . ARG B 1 58 ? 20.372 -34.177 23.332 1.00 17.59 58 ARG B CA 1
ATOM 2810 C C . ARG B 1 58 ? 19.967 -33.348 22.117 1.00 17.68 58 ARG B C 1
ATOM 2811 O O . ARG B 1 58 ? 20.310 -32.173 22.033 1.00 13.99 58 ARG B O 1
ATOM 2819 N N . PRO B 1 59 ? 19.230 -33.951 21.171 1.00 19.75 59 PRO B N 1
ATOM 2820 C CA . PRO B 1 59 ? 18.760 -33.212 19.995 1.00 16.66 59 PRO B CA 1
ATOM 2821 C C . PRO B 1 59 ? 18.053 -31.910 20.379 1.00 18.04 59 PRO B C 1
ATOM 2822 O O . PRO B 1 59 ? 18.270 -30.896 19.712 1.00 17.14 59 PRO B O 1
ATOM 2826 N N . ALA B 1 60 ? 17.240 -31.935 21.435 1.00 18.51 60 ALA B N 1
ATOM 2827 C CA . ALA B 1 60 ? 16.563 -30.725 21.914 1.00 13.56 60 ALA B CA 1
ATOM 2828 C C . ALA B 1 60 ? 17.542 -29.615 22.302 1.00 14.27 60 ALA B C 1
A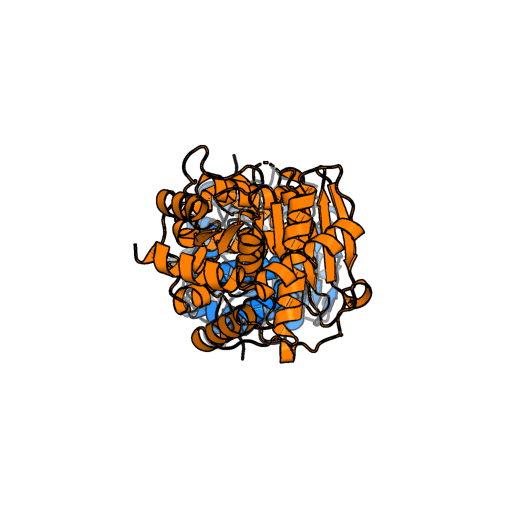TOM 2829 O O . ALA B 1 60 ? 17.279 -28.424 22.080 1.00 14.04 60 ALA B O 1
ATOM 2831 N N . GLN B 1 61 ? 18.656 -30.005 22.915 1.00 13.76 61 GLN B N 1
ATOM 2832 C CA . GLN B 1 61 ? 19.680 -29.045 23.314 1.00 12.65 61 GLN B CA 1
ATOM 2833 C C . GLN B 1 61 ? 20.404 -28.455 22.103 1.00 14.37 61 GLN B C 1
ATOM 2834 O O . GLN B 1 61 ? 20.693 -27.253 22.061 1.00 13.19 61 GLN B O 1
ATOM 2840 N N . ILE B 1 62 ? 20.686 -29.301 21.118 1.00 13.14 62 ILE B N 1
ATOM 2841 C CA . ILE B 1 62 ? 21.336 -28.845 19.886 1.00 12.18 62 ILE B CA 1
ATOM 2842 C C . ILE B 1 62 ? 20.444 -27.818 19.201 1.00 15.06 62 ILE B C 1
ATOM 2843 O O . ILE B 1 62 ? 20.913 -26.752 18.759 1.00 13.62 62 ILE B O 1
ATOM 2848 N N . ALA B 1 63 ? 19.147 -28.123 19.141 1.00 15.92 63 ALA B N 1
ATOM 2849 C CA . ALA B 1 63 ? 18.197 -27.264 18.431 1.00 13.74 63 ALA B CA 1
ATOM 2850 C C . ALA B 1 63 ? 17.980 -25.961 19.185 1.00 15.06 63 ALA B C 1
ATOM 2851 O O . ALA B 1 63 ? 17.915 -24.888 18.580 1.00 12.84 63 ALA B O 1
ATOM 2853 N N . ALA B 1 64 ? 17.843 -26.057 20.506 1.00 11.89 64 ALA B N 1
ATOM 2854 C CA . ALA B 1 64 ? 17.676 -24.867 21.322 1.00 12.87 64 ALA B CA 1
ATOM 2855 C C . ALA B 1 64 ? 18.869 -23.937 21.180 1.00 11.33 64 ALA B C 1
ATOM 2856 O O . ALA B 1 64 ? 18.702 -22.716 21.083 1.00 12.93 64 ALA B O 1
ATOM 2858 N N . PHE B 1 65 ? 20.071 -24.509 21.190 1.00 12.33 65 PHE B N 1
ATOM 2859 C CA . PHE B 1 65 ? 21.290 -23.710 21.070 1.00 12.21 65 PHE B CA 1
ATOM 2860 C C . PHE B 1 65 ? 21.385 -23.035 19.697 1.00 14.45 65 PHE B C 1
ATOM 2861 O O . PHE B 1 65 ? 21.687 -21.839 19.597 1.00 15.61 65 PHE B O 1
ATOM 2869 N N . ALA B 1 66 ? 21.109 -23.798 18.646 1.00 14.05 66 ALA B N 1
ATOM 2870 C CA . ALA B 1 66 ? 21.143 -23.267 17.283 1.00 16.94 66 ALA B CA 1
ATOM 2871 C C . ALA B 1 66 ? 20.197 -22.091 17.124 1.00 15.21 66 ALA B C 1
ATOM 2872 O O . ALA B 1 66 ? 20.592 -21.031 16.644 1.00 14.84 66 ALA B O 1
ATOM 2874 N N . VAL B 1 67 ? 18.952 -22.276 17.553 1.00 13.94 67 VAL B N 1
ATOM 2875 C CA . VAL B 1 67 ? 17.942 -21.238 17.422 1.00 12.77 67 VAL B CA 1
ATOM 2876 C C . VAL B 1 67 ? 18.255 -20.030 18.307 1.00 15.07 67 VAL B C 1
ATOM 2877 O O . VAL B 1 67 ? 18.174 -18.882 17.850 1.00 13.96 67 VAL B O 1
ATOM 2881 N N . ALA B 1 68 ? 18.629 -20.281 19.561 1.00 13.09 68 ALA B N 1
ATOM 2882 C CA . ALA B 1 68 ? 18.875 -19.185 20.506 1.00 15.38 68 ALA B CA 1
ATOM 2883 C C . ALA B 1 68 ? 20.054 -18.315 20.081 1.00 13.54 68 ALA B C 1
ATOM 2884 O O . ALA B 1 68 ? 19.990 -17.087 20.152 1.00 14.70 68 ALA B O 1
ATOM 2886 N N . MET B 1 69 ? 21.127 -18.953 19.633 1.00 14.74 69 MET B N 1
ATOM 2887 C CA . MET B 1 69 ? 22.285 -18.211 19.136 1.00 16.93 69 MET B CA 1
ATOM 2888 C C . MET B 1 69 ? 21.918 -17.350 17.934 1.00 21.74 69 MET B C 1
ATOM 2889 O O . MET B 1 69 ? 22.334 -16.191 17.827 1.00 26.43 69 MET B O 1
ATOM 2894 N N . THR B 1 70 ? 21.130 -17.924 17.032 1.00 12.94 70 THR B N 1
ATOM 2895 C CA . THR B 1 70 ? 20.668 -17.215 15.844 1.00 14.98 70 THR B CA 1
ATOM 2896 C C . THR B 1 70 ? 19.879 -15.951 16.201 1.00 16.83 70 THR B C 1
ATOM 2897 O O . THR B 1 70 ? 20.117 -14.877 15.645 1.00 17.43 70 THR B O 1
ATOM 2901 N N . MET B 1 71 ? 18.947 -16.073 17.141 1.00 13.58 71 MET B N 1
ATOM 2902 C CA . MET B 1 71 ? 18.069 -14.950 17.436 1.00 13.45 71 MET B CA 1
ATOM 2903 C C . MET B 1 71 ? 18.705 -13.895 18.323 1.00 16.86 71 MET B C 1
ATOM 2904 O O . MET B 1 71 ? 18.361 -12.716 18.232 1.00 21.08 71 MET B O 1
ATOM 2909 N N . LYS B 1 72 ? 19.665 -14.309 19.145 1.00 15.35 72 LYS B N 1
ATOM 2910 C CA . LYS B 1 72 ? 20.395 -13.370 19.985 1.00 16.65 72 LYS B CA 1
ATOM 2911 C C . LYS B 1 72 ? 21.234 -12.425 19.114 1.00 25.20 72 LYS B C 1
ATOM 2912 O O . LYS B 1 72 ? 21.368 -11.245 19.440 1.00 35.12 72 LYS B O 1
ATOM 2918 N N . ALA B 1 73 ? 21.725 -12.970 17.998 1.00 18.96 73 ALA B N 1
ATOM 2919 C CA . ALA B 1 73 ? 22.691 -12.372 17.047 1.00 24.80 73 ALA B CA 1
ATOM 2920 C C . ALA B 1 73 ? 24.106 -12.752 17.444 1.00 16.47 73 ALA B C 1
ATOM 2921 O O . ALA B 1 73 ? 24.668 -12.179 18.380 1.00 19.92 73 ALA B O 1
ATOM 2923 N N . PRO B 1 74 ? 24.681 -13.740 16.741 1.00 15.08 74 PRO B N 1
ATOM 2924 C CA . PRO B 1 74 ? 25.993 -14.261 17.149 1.00 15.32 74 PRO B CA 1
ATOM 2925 C C . PRO B 1 74 ? 27.096 -13.241 16.939 1.00 15.76 74 PRO B C 1
ATOM 2926 O O . PRO B 1 74 ? 27.010 -12.458 16.005 1.00 15.55 74 PRO B O 1
ATOM 2930 N N . THR B 1 75 ? 28.095 -13.238 17.814 1.00 12.87 75 THR B N 1
ATOM 2931 C CA . THR B 1 75 ? 29.245 -12.355 17.660 1.00 14.73 75 THR B CA 1
ATOM 2932 C C . THR B 1 75 ? 30.358 -13.109 16.950 1.00 15.92 75 THR B C 1
ATOM 2933 O O . THR B 1 75 ? 30.339 -14.344 16.876 1.00 12.58 75 THR B O 1
ATOM 2937 N N . ALA B 1 76 ? 31.342 -12.380 16.440 1.00 12.84 76 ALA B N 1
ATOM 2938 C CA . ALA B 1 76 ? 32.481 -13.051 15.822 1.00 11.46 76 ALA B CA 1
ATOM 2939 C C . ALA B 1 76 ? 33.248 -13.940 16.807 1.00 12.37 76 ALA B C 1
ATOM 2940 O O . ALA B 1 76 ? 33.735 -15.009 16.415 1.00 14.34 76 ALA B O 1
ATOM 2942 N N . ASP B 1 77 ? 33.382 -13.502 18.061 1.00 12.98 77 ASP B N 1
ATOM 2943 C CA . ASP B 1 77 ? 34.004 -14.327 19.098 1.00 14.15 77 ASP B CA 1
ATOM 2944 C C . ASP B 1 77 ? 33.276 -15.666 19.204 1.00 16.29 77 ASP B C 1
ATOM 2945 O O . ASP B 1 77 ? 33.917 -16.723 19.239 1.00 14.68 77 ASP B O 1
ATOM 2950 N N . GLU B 1 78 ? 31.941 -15.613 19.255 1.00 14.21 78 GLU B N 1
ATOM 2951 C CA . GLU B 1 78 ? 31.130 -16.818 19.446 1.00 13.27 78 GLU B CA 1
ATOM 2952 C C . GLU B 1 78 ? 31.236 -17.750 18.258 1.00 13.04 78 GLU B C 1
ATOM 2953 O O . GLU B 1 78 ? 31.461 -18.953 18.405 1.00 11.89 78 GLU B O 1
ATOM 2959 N N . VAL B 1 79 ? 31.090 -17.193 17.067 1.00 10.93 79 VAL B N 1
ATOM 2960 C CA . VAL B 1 79 ? 31.175 -18.002 15.858 1.00 11.33 79 VAL B CA 1
ATOM 2961 C C . VAL B 1 79 ? 32.589 -18.569 15.682 1.00 11.49 79 VAL B C 1
ATOM 2962 O O . VAL B 1 79 ? 32.764 -19.720 15.269 1.00 12.29 79 VAL B O 1
ATOM 2966 N N . GLY B 1 80 ? 33.596 -17.781 16.048 1.00 11.21 80 GLY B N 1
ATOM 2967 C CA . GLY B 1 80 ? 34.970 -18.256 15.995 1.00 12.45 80 GLY B CA 1
ATOM 2968 C C . GLY B 1 80 ? 35.174 -19.424 16.948 1.00 11.44 80 GLY B C 1
ATOM 2969 O O . GLY B 1 80 ? 35.957 -20.356 16.663 1.00 11.11 80 GLY B O 1
ATOM 2970 N N . GLU B 1 81 ? 34.465 -19.398 18.076 1.00 11.55 81 GLU B N 1
ATOM 2971 C CA . GLU B 1 81 ? 34.575 -20.506 19.019 1.00 11.67 81 GLU B CA 1
ATOM 2972 C C . GLU B 1 81 ? 33.950 -21.773 18.433 1.00 14.33 81 GLU B C 1
ATOM 2973 O O . GLU B 1 81 ? 34.515 -22.861 18.565 1.00 12.67 81 GLU B O 1
ATOM 2979 N N . LEU B 1 82 ? 32.799 -21.641 17.777 1.00 11.17 82 LEU B N 1
ATOM 2980 C CA . LEU B 1 82 ? 32.165 -22.814 17.180 1.00 9.75 82 LEU B CA 1
ATOM 2981 C C . LEU B 1 82 ? 33.067 -23.420 16.105 1.00 12.17 82 LEU B C 1
ATOM 2982 O O . LEU B 1 82 ? 33.269 -24.640 16.046 1.00 12.27 82 LEU B O 1
ATOM 2987 N N . ALA B 1 83 ? 33.603 -22.567 15.239 1.00 11.67 83 ALA B N 1
ATOM 2988 C CA . ALA B 1 83 ? 34.451 -23.056 14.153 1.00 11.94 83 ALA B CA 1
ATOM 2989 C C . ALA B 1 83 ? 35.719 -23.699 14.716 1.00 12.99 83 ALA B C 1
ATOM 2990 O O . ALA B 1 83 ? 36.193 -24.711 14.198 1.00 11.58 83 ALA B O 1
ATOM 2992 N N . GLY B 1 84 ? 36.257 -23.105 15.780 1.00 11.09 84 GLY B N 1
ATOM 2993 C CA . GLY B 1 84 ? 37.468 -23.602 16.417 1.00 11.45 84 GLY B CA 1
ATOM 2994 C C . GLY B 1 84 ? 37.285 -25.018 16.937 1.00 11.83 84 GLY B C 1
ATOM 2995 O O . GLY B 1 84 ? 38.172 -25.862 16.787 1.00 12.45 84 GLY B O 1
ATOM 2996 N N . VAL B 1 85 ? 36.132 -25.282 17.548 1.00 11.03 85 VAL B N 1
ATOM 2997 C CA . VAL B 1 85 ? 35.856 -26.625 18.050 1.00 13.83 85 VAL B CA 1
ATOM 2998 C C . VAL B 1 85 ? 35.741 -27.622 16.896 1.00 13.85 85 VAL B C 1
ATOM 2999 O O . VAL B 1 85 ? 36.258 -28.739 16.972 1.00 14.60 85 VAL B O 1
ATOM 3003 N N . MET B 1 86 ? 35.071 -27.229 15.817 1.00 12.02 86 MET B N 1
ATOM 3004 C CA . MET B 1 86 ? 35.001 -28.101 14.642 1.00 15.46 86 MET B CA 1
ATOM 3005 C C . MET B 1 86 ? 36.390 -28.435 14.120 1.00 15.50 86 MET B C 1
ATOM 3006 O O . MET B 1 86 ? 36.688 -29.590 13.792 1.00 15.18 86 MET B O 1
ATOM 3011 N N . LEU B 1 87 ? 37.249 -27.427 14.062 1.00 11.59 87 LEU B N 1
ATOM 3012 C CA . LEU B 1 87 ? 38.598 -27.646 13.542 1.00 14.06 87 LEU B CA 1
ATOM 3013 C C . LEU B 1 87 ? 39.422 -28.547 14.464 1.00 12.97 87 LEU B C 1
ATOM 3014 O O . LEU B 1 87 ? 40.272 -29.296 13.990 1.00 16.44 87 LEU B O 1
ATOM 3019 N N . SER B 1 88 ? 39.161 -28.497 15.769 1.00 12.19 88 SER B N 1
ATOM 3020 C CA . SER B 1 88 ? 39.866 -29.382 16.700 1.00 14.74 88 SER B CA 1
ATOM 3021 C C . SER B 1 88 ? 39.490 -30.837 16.465 1.00 15.18 88 SER B C 1
ATOM 3022 O O . SER B 1 88 ? 40.317 -31.737 16.631 1.00 18.42 88 SER B O 1
ATOM 3025 N N . HIS B 1 89 ? 38.238 -31.066 16.095 1.00 14.43 89 HIS B N 1
ATOM 3026 C CA . HIS B 1 89 ? 37.742 -32.427 15.891 1.00 17.82 89 HIS B CA 1
ATOM 3027 C C . HIS B 1 89 ? 37.875 -32.922 14.450 1.00 18.50 89 HIS B C 1
ATOM 3028 O O . HIS B 1 89 ? 37.576 -34.077 14.153 1.00 19.63 89 HIS B O 1
ATOM 3035 N N . ALA B 1 90 ? 38.307 -32.046 13.553 1.00 14.50 90 ALA B N 1
ATOM 3036 C CA . ALA B 1 90 ? 38.433 -32.403 12.140 1.00 16.12 90 ALA B CA 1
ATOM 3037 C C . ALA B 1 90 ? 39.675 -33.260 11.895 1.00 15.46 90 ALA B C 1
ATOM 3038 O O . ALA B 1 90 ? 40.650 -33.174 12.642 1.00 16.87 90 ALA B O 1
ATOM 3040 N N . HIS B 1 91 ? 39.640 -34.083 10.845 1.00 17.08 91 HIS B N 1
ATOM 3041 C CA . HIS B 1 91 ? 40.851 -34.743 10.364 1.00 17.73 91 HIS B CA 1
ATOM 3042 C C . HIS B 1 91 ? 41.730 -33.690 9.724 1.00 18.43 91 HIS B C 1
ATOM 3043 O O . HIS B 1 91 ? 41.286 -33.001 8.810 1.00 19.59 91 HIS B O 1
ATOM 3050 N N . PRO B 1 92 ? 42.978 -33.549 10.200 1.00 21.43 92 PRO B N 1
ATOM 3051 C CA . PRO B 1 92 ? 43.901 -32.578 9.597 1.00 20.94 92 PRO B CA 1
ATOM 3052 C C . PRO B 1 92 ? 44.615 -33.181 8.401 1.00 23.44 92 PRO B C 1
ATOM 3053 O O . PRO B 1 92 ? 44.630 -34.400 8.260 1.00 20.56 92 PRO B O 1
ATOM 3057 N N . LEU B 1 93 ? 45.190 -32.343 7.547 1.00 21.32 93 LEU B N 1
ATOM 3058 C CA . LEU B 1 93 ? 46.068 -32.846 6.498 1.00 21.69 93 LEU B CA 1
ATOM 3059 C C . LEU B 1 93 ? 47.449 -33.091 7.114 1.00 19.73 93 LEU B C 1
ATOM 3060 O O . LEU B 1 93 ? 47.782 -32.495 8.140 1.00 21.70 93 LEU B O 1
ATOM 3065 N N . PRO B 1 94 ? 48.252 -33.980 6.498 1.00 20.28 94 PRO B N 1
ATOM 3066 C CA . PRO B 1 94 ? 49.576 -34.314 7.041 1.00 22.75 94 PRO B CA 1
ATOM 3067 C C . PRO B 1 94 ? 50.453 -33.073 7.194 1.00 25.64 94 PRO B C 1
ATOM 3068 O O . PRO B 1 94 ? 50.292 -32.110 6.440 1.00 25.93 94 PRO B O 1
ATOM 3072 N N . ALA B 1 95 ? 51.359 -33.090 8.165 1.00 26.84 95 ALA B N 1
ATOM 3073 C CA . ALA B 1 95 ? 52.246 -31.949 8.402 1.00 30.24 95 ALA B CA 1
ATOM 3074 C C . ALA B 1 95 ? 52.977 -31.500 7.133 1.00 27.75 95 ALA B C 1
ATOM 3075 O O . ALA B 1 95 ? 53.404 -32.324 6.333 1.00 26.80 95 ALA B O 1
ATOM 3077 N N . ASP B 1 96 ? 53.084 -30.186 6.956 1.00 29.57 96 ASP B N 1
ATOM 3078 C CA . ASP B 1 96 ? 53.818 -29.579 5.843 1.00 35.20 96 ASP B CA 1
ATOM 3079 C C . ASP B 1 96 ? 53.393 -30.018 4.436 1.00 34.00 96 ASP B C 1
ATOM 3080 O O . ASP B 1 96 ? 54.221 -30.074 3.526 1.00 32.38 96 ASP B O 1
ATOM 3085 N N . THR B 1 97 ? 52.103 -30.302 4.255 1.00 26.73 97 THR B N 1
ATOM 3086 C CA . THR B 1 97 ? 51.576 -30.646 2.931 1.00 23.76 97 THR B CA 1
ATOM 3087 C C . THR B 1 97 ? 50.717 -29.538 2.296 1.00 25.39 97 THR B C 1
ATOM 3088 O O . THR B 1 97 ? 50.306 -29.641 1.135 1.00 25.15 97 THR B O 1
ATOM 3092 N N . VAL B 1 98 ? 50.436 -28.490 3.058 1.00 20.89 98 VAL B N 1
ATOM 3093 C CA . VAL B 1 98 ? 49.631 -27.386 2.551 1.00 19.27 98 VAL B CA 1
ATOM 3094 C C . VAL B 1 98 ? 50.475 -26.121 2.505 1.00 18.31 98 VAL B C 1
ATOM 3095 O O . VAL B 1 98 ? 50.983 -25.690 3.530 1.00 23.19 98 VAL B O 1
ATOM 3099 N N . PRO B 1 99 ? 50.638 -25.532 1.303 1.00 22.98 99 PRO B N 1
ATOM 3100 C CA . PRO B 1 99 ? 51.434 -24.310 1.120 1.00 23.02 99 PRO B CA 1
ATOM 3101 C C . PRO B 1 99 ? 50.887 -23.186 1.984 1.00 25.99 99 PRO B C 1
ATOM 3102 O O . PRO B 1 99 ? 49.671 -23.118 2.183 1.00 21.34 99 PRO B O 1
ATOM 3106 N N . ASP B 1 100 ? 51.768 -22.317 2.473 1.00 21.34 100 ASP B N 1
ATOM 3107 C CA . ASP B 1 100 ? 51.375 -21.217 3.343 1.00 23.09 100 ASP B CA 1
ATOM 3108 C C . ASP B 1 100 ? 50.429 -20.251 2.638 1.00 23.58 100 ASP B C 1
ATOM 3109 O O . ASP B 1 100 ? 49.744 -19.459 3.293 1.00 26.60 100 ASP B O 1
ATOM 3111 N N . ASP B 1 101 ? 50.407 -20.314 1.309 1.00 21.47 101 ASP B N 1
ATOM 3112 C CA . ASP B 1 101 ? 49.598 -19.404 0.497 1.00 20.36 101 ASP B CA 1
ATOM 3113 C C . ASP B 1 101 ? 48.419 -20.103 -0.176 1.00 18.50 101 ASP B C 1
ATOM 3114 O O . ASP B 1 101 ? 47.862 -19.596 -1.142 1.00 20.63 101 ASP B O 1
ATOM 3119 N N . ALA B 1 102 ? 48.029 -21.262 0.337 1.00 14.86 102 ALA B N 1
ATOM 3120 C CA . ALA B 1 102 ? 46.868 -21.963 -0.216 1.00 14.09 102 ALA B CA 1
ATOM 3121 C C . ALA B 1 102 ? 45.592 -21.122 -0.064 1.00 13.03 102 ALA B C 1
ATOM 3122 O O . ALA B 1 102 ? 45.439 -20.383 0.911 1.00 14.13 102 ALA B O 1
ATOM 3124 N N . VAL B 1 103 ? 44.673 -21.246 -1.018 1.00 13.35 103 VAL B N 1
ATOM 3125 C CA . VAL B 1 103 ? 43.445 -20.444 -1.013 1.00 11.01 103 VAL B CA 1
ATOM 3126 C C . VAL B 1 103 ? 42.214 -21.350 -1.068 1.00 14.89 103 VAL B C 1
ATOM 3127 O O . VAL B 1 103 ? 42.280 -22.444 -1.631 1.00 13.16 103 VAL B O 1
ATOM 3131 N N . ASP B 1 104 ? 41.107 -20.900 -0.467 1.00 12.82 104 ASP B N 1
ATOM 3132 C CA . ASP B 1 104 ? 39.824 -21.595 -0.565 1.00 12.10 104 ASP B CA 1
ATOM 3133 C C . ASP B 1 104 ? 38.888 -20.738 -1.409 1.00 12.69 104 ASP B C 1
ATOM 3134 O O . ASP B 1 104 ? 39.040 -19.518 -1.450 1.00 12.47 104 ASP B O 1
ATOM 3139 N N . VAL B 1 105 ? 37.940 -21.373 -2.101 1.00 11.25 105 VAL B N 1
ATOM 3140 C CA . VAL B 1 105 ? 36.839 -20.664 -2.749 1.00 13.03 105 VAL B CA 1
ATOM 3141 C C . VAL B 1 105 ? 35.571 -21.443 -2.396 1.00 11.59 105 VAL B C 1
ATOM 3142 O O . VAL B 1 105 ? 35.352 -22.552 -2.905 1.00 13.32 105 VAL B O 1
ATOM 3146 N N . VAL B 1 106 ? 34.753 -20.887 -1.508 1.00 13.83 106 VAL B N 1
ATOM 3147 C CA . VAL B 1 106 ? 33.584 -21.615 -1.013 1.00 15.21 106 VAL B CA 1
ATOM 3148 C C . VAL B 1 106 ? 32.621 -20.642 -0.362 1.00 13.61 106 VAL B C 1
ATOM 3149 O O . VAL B 1 106 ? 33.029 -19.576 0.122 1.00 14.92 106 VAL B O 1
ATOM 3153 N N . GLY B 1 107 ? 31.338 -20.992 -0.361 1.00 12.73 107 GLY B N 1
ATOM 3154 C CA . GLY B 1 107 ? 30.347 -20.140 0.257 1.00 12.28 107 GLY B CA 1
ATOM 3155 C C . GLY B 1 107 ? 29.464 -20.926 1.203 1.00 14.25 107 GLY B C 1
ATOM 3156 O O . GLY B 1 107 ? 29.539 -22.169 1.272 1.00 12.97 107 GLY B O 1
ATOM 3157 N N . THR B 1 108 ? 28.606 -20.200 1.912 1.00 12.67 108 THR B N 1
ATOM 3158 C CA . THR B 1 108 ? 27.664 -20.815 2.840 1.00 16.27 108 THR B CA 1
ATOM 3159 C C . THR B 1 108 ? 26.590 -21.600 2.099 1.00 16.60 108 THR B C 1
ATOM 3160 O O . THR B 1 108 ? 25.980 -22.508 2.662 1.00 17.34 108 THR B O 1
ATOM 3164 N N . GLY B 1 109 ? 26.352 -21.239 0.844 1.00 14.26 109 GLY B N 1
ATOM 3165 C CA . GLY B 1 109 ? 25.161 -21.711 0.151 1.00 14.68 109 GLY B CA 1
ATOM 3166 C C . GLY B 1 109 ? 23.952 -21.031 0.770 1.00 23.79 109 GLY B C 1
ATOM 3167 O O . GLY B 1 109 ? 24.098 -20.075 1.537 1.00 17.83 109 GLY B O 1
ATOM 3168 N N . GLY B 1 110 ? 22.758 -21.512 0.434 1.00 21.96 110 GLY B N 1
ATOM 3169 C CA . GLY B 1 110 ? 21.534 -20.987 1.007 1.00 19.96 110 GLY B CA 1
ATOM 3170 C C . GLY B 1 110 ? 21.060 -19.659 0.445 1.00 24.34 110 GLY B C 1
ATOM 3171 O O . GLY B 1 110 ? 20.308 -18.947 1.118 1.00 23.84 110 GLY B O 1
ATOM 3172 N N . ASP B 1 111 ? 21.481 -19.313 -0.774 1.00 24.12 111 ASP B N 1
ATOM 3173 C CA . ASP B 1 111 ? 21.049 -18.051 -1.378 1.00 22.61 111 ASP B CA 1
ATOM 3174 C C . ASP B 1 111 ? 19.724 -18.194 -2.119 1.00 24.67 111 ASP B C 1
ATOM 3175 O O . ASP B 1 111 ? 19.141 -17.205 -2.565 1.00 29.39 111 ASP B O 1
ATOM 3180 N N . GLY B 1 112 ? 19.262 -19.435 -2.225 1.00 23.71 112 GLY B N 1
ATOM 3181 C CA . GLY B 1 112 ? 17.967 -19.749 -2.801 1.00 33.19 112 GLY B CA 1
ATOM 3182 C C . GLY B 1 112 ? 17.831 -19.412 -4.275 1.00 40.59 112 GLY B C 1
ATOM 3183 O O . GLY B 1 112 ? 16.714 -19.305 -4.782 1.00 39.82 112 GLY B O 1
ATOM 3184 N N . VAL B 1 113 ? 18.956 -19.251 -4.968 1.00 28.50 113 VAL B N 1
ATOM 3185 C CA . VAL B 1 113 ? 18.923 -18.840 -6.372 1.00 32.61 113 VAL B CA 1
ATOM 3186 C C . VAL B 1 113 ? 19.229 -20.010 -7.312 1.00 32.43 113 VAL B C 1
ATOM 3187 O O . VAL B 1 113 ? 18.854 -19.989 -8.484 1.00 36.25 113 VAL B O 1
ATOM 3191 N N . ASN B 1 114 ? 19.879 -21.043 -6.783 1.00 33.55 114 ASN B N 1
ATOM 3192 C CA . ASN B 1 114 ? 20.218 -22.233 -7.570 1.00 37.85 114 ASN B CA 1
ATOM 3193 C C . ASN B 1 114 ? 21.003 -21.907 -8.854 1.00 38.55 114 ASN B C 1
ATOM 3194 O O . ASN B 1 114 ? 20.533 -22.148 -9.965 1.00 32.59 114 ASN B O 1
ATOM 3199 N N . THR B 1 115 ? 22.198 -21.348 -8.695 1.00 32.75 115 THR B N 1
ATOM 3200 C CA . THR B 1 115 ? 23.025 -20.979 -9.842 1.00 24.48 115 THR B CA 1
ATOM 3201 C C . THR B 1 115 ? 23.849 -22.155 -10.355 1.00 24.87 115 THR B C 1
ATOM 3202 O O . THR B 1 115 ? 23.801 -23.257 -9.810 1.00 24.91 115 THR B O 1
ATOM 3206 N N . VAL B 1 116 ? 24.613 -21.921 -11.419 1.00 25.10 116 VAL B N 1
ATOM 3207 C CA . VAL B 1 116 ? 25.674 -22.855 -11.771 1.00 25.25 116 VAL B CA 1
ATOM 3208 C C . VAL B 1 116 ? 26.721 -22.758 -10.652 1.00 23.33 116 VAL B C 1
ATOM 3209 O O . VAL B 1 116 ? 26.720 -21.787 -9.884 1.00 20.39 116 VAL B O 1
ATOM 3213 N N . ASN B 1 117 ? 27.602 -23.751 -10.561 1.00 22.14 117 ASN B N 1
ATOM 3214 C CA . ASN B 1 117 ? 28.558 -23.822 -9.448 1.00 16.77 117 ASN B CA 1
ATOM 3215 C C . ASN B 1 117 ? 29.745 -22.879 -9.616 1.00 18.50 117 ASN B C 1
ATOM 3216 O O . ASN B 1 117 ? 30.844 -23.294 -9.990 1.00 23.44 117 ASN B O 1
ATOM 3221 N N . LEU B 1 118 ? 29.505 -21.604 -9.337 1.00 17.11 118 LEU B N 1
ATOM 3222 C CA . LEU B 1 118 ? 30.507 -20.573 -9.536 1.00 16.67 118 LEU B CA 1
ATOM 3223 C C . LEU B 1 118 ? 31.783 -20.765 -8.716 1.00 18.12 118 LEU B C 1
ATOM 3224 O O . LEU B 1 118 ? 32.877 -20.579 -9.237 1.00 17.60 118 LEU B O 1
ATOM 3229 N N . SER B 1 119 ? 31.660 -21.115 -7.436 1.00 17.56 119 SER B N 1
ATOM 3230 C CA . SER B 1 119 ? 32.865 -21.275 -6.619 1.00 14.32 119 SER B CA 1
ATOM 3231 C C . SER B 1 119 ? 33.741 -22.403 -7.136 1.00 14.88 119 SER B C 1
ATOM 3232 O O . SER B 1 119 ? 34.960 -22.272 -7.200 1.00 16.80 119 SER B O 1
ATOM 3235 N N . THR B 1 120 ? 33.109 -23.513 -7.496 1.00 16.91 120 THR B N 1
ATOM 3236 C CA . THR B 1 120 ? 33.817 -24.699 -7.957 1.00 15.44 120 THR B CA 1
ATOM 3237 C C . THR B 1 120 ? 34.530 -24.414 -9.285 1.00 17.63 120 THR B C 1
ATOM 3238 O O . THR B 1 120 ? 35.677 -24.830 -9.490 1.00 17.18 120 THR B O 1
ATOM 3242 N N . MET B 1 121 ? 33.849 -23.702 -10.181 1.00 16.91 121 MET B N 1
ATOM 3243 C CA . MET B 1 121 ? 34.454 -23.337 -11.461 1.00 18.15 121 MET B CA 1
ATOM 3244 C C . MET B 1 121 ? 35.593 -22.364 -11.237 1.00 18.03 121 MET B C 1
ATOM 3245 O O . MET B 1 121 ? 36.687 -22.558 -11.759 1.00 17.60 121 MET B O 1
ATOM 3250 N N . ALA B 1 122 ? 35.338 -21.320 -10.457 1.00 15.13 122 ALA B N 1
ATOM 3251 C CA . ALA B 1 122 ? 36.386 -20.367 -10.094 1.00 13.15 122 ALA B CA 1
ATOM 3252 C C . ALA B 1 122 ? 37.615 -21.066 -9.513 1.00 15.41 122 ALA B C 1
ATOM 3253 O O . ALA B 1 122 ? 38.742 -20.734 -9.874 1.00 15.83 122 ALA B O 1
ATOM 3255 N N . ALA B 1 123 ? 37.399 -22.029 -8.618 1.00 14.41 123 ALA B N 1
ATOM 3256 C CA . ALA B 1 123 ? 38.496 -22.763 -7.988 1.00 13.36 123 ALA B CA 1
ATOM 3257 C C . ALA B 1 123 ? 39.392 -23.472 -9.007 1.00 14.15 123 ALA B C 1
ATOM 3258 O O . ALA B 1 123 ? 40.610 -23.468 -8.876 1.00 14.61 123 ALA B O 1
ATOM 3260 N N . ILE B 1 124 ? 38.781 -24.098 -10.008 1.00 13.78 124 ILE B N 1
ATOM 3261 C CA . ILE B 1 124 ? 39.543 -24.786 -11.045 1.00 13.42 124 ILE B CA 1
ATOM 3262 C C . ILE B 1 124 ? 40.402 -23.776 -11.813 1.00 13.55 124 ILE B C 1
ATOM 3263 O O . ILE B 1 124 ? 41.586 -24.017 -12.080 1.00 15.28 124 ILE B O 1
ATOM 3268 N N . VAL B 1 125 ? 39.813 -22.626 -12.120 1.00 14.67 125 VAL B N 1
ATOM 3269 C CA . VAL B 1 125 ? 40.502 -21.593 -12.886 1.00 14.87 125 VAL B CA 1
ATOM 3270 C C . VAL B 1 125 ? 41.654 -20.997 -12.072 1.00 17.16 125 VAL B C 1
ATOM 3271 O O . VAL B 1 125 ? 42.754 -20.765 -12.582 1.00 13.57 125 VAL B O 1
ATOM 3275 N N . VAL B 1 126 ? 41.398 -20.768 -10.791 1.00 13.49 126 VAL B N 1
ATOM 3276 C CA . VAL B 1 126 ? 42.428 -20.260 -9.891 1.00 13.83 126 VAL B CA 1
ATOM 3277 C C . VAL B 1 126 ? 43.621 -21.202 -9.796 1.00 12.99 126 VAL B C 1
ATOM 3278 O O . VAL B 1 126 ? 44.776 -20.760 -9.857 1.00 14.69 126 VAL B O 1
ATOM 3282 N N . ALA B 1 127 ? 43.353 -22.498 -9.649 1.00 12.93 127 ALA B N 1
ATOM 3283 C CA . ALA B 1 127 ? 44.433 -23.477 -9.551 1.00 13.57 127 ALA B CA 1
ATOM 3284 C C . ALA B 1 127 ? 45.235 -23.483 -10.846 1.00 12.29 127 ALA B C 1
ATOM 3285 O O . ALA B 1 127 ? 46.461 -23.596 -10.841 1.00 15.46 127 ALA B O 1
ATOM 3287 N N . ALA B 1 128 ? 44.526 -23.353 -11.959 1.00 11.61 128 ALA B N 1
ATOM 3288 C CA . ALA B 1 128 ? 45.160 -23.394 -13.273 1.00 12.39 128 ALA B CA 1
ATOM 3289 C C . ALA B 1 128 ? 46.057 -22.185 -13.502 1.00 18.41 128 ALA B C 1
ATOM 3290 O O . ALA B 1 128 ? 47.022 -22.256 -14.266 1.00 17.92 128 ALA B O 1
ATOM 3292 N N . ALA B 1 129 ? 45.731 -21.078 -12.849 1.00 15.59 129 ALA B N 1
ATOM 3293 C CA . ALA B 1 129 ? 46.556 -19.881 -12.898 1.00 15.53 129 ALA B CA 1
ATOM 3294 C C . ALA B 1 129 ? 47.804 -20.022 -12.021 1.00 15.77 129 ALA B C 1
ATOM 3295 O O . ALA B 1 129 ? 48.674 -19.154 -12.033 1.00 18.02 129 ALA B O 1
ATOM 3297 N N . GLY B 1 130 ? 47.877 -21.096 -11.241 1.00 14.63 130 GLY B N 1
ATOM 3298 C CA . GLY B 1 130 ? 49.068 -21.369 -10.449 1.00 14.74 130 GLY B CA 1
ATOM 3299 C C . GLY B 1 130 ? 48.957 -21.071 -8.963 1.00 17.76 130 GLY B C 1
ATOM 3300 O O . GLY B 1 130 ? 49.940 -21.174 -8.235 1.00 17.75 130 GLY B O 1
ATOM 3301 N N . VAL B 1 131 ? 47.768 -20.685 -8.510 1.00 14.23 131 VAL B N 1
ATOM 3302 C CA . VAL B 1 131 ? 47.538 -20.455 -7.088 1.00 14.01 131 VAL B CA 1
ATOM 3303 C C . VAL B 1 131 ? 47.097 -21.780 -6.483 1.00 13.97 131 VAL B C 1
ATOM 3304 O O . VAL B 1 131 ? 46.142 -22.371 -6.958 1.00 16.85 131 VAL B O 1
ATOM 3308 N N . PRO B 1 132 ? 47.794 -22.253 -5.439 1.00 15.49 132 PRO B N 1
ATOM 3309 C CA . PRO B 1 132 ? 47.406 -23.511 -4.787 1.00 15.08 132 PRO B CA 1
ATOM 3310 C C . PRO B 1 132 ? 46.007 -23.388 -4.188 1.00 15.40 132 PRO B C 1
ATOM 3311 O O . PRO B 1 132 ? 45.749 -22.437 -3.442 1.00 13.98 132 PRO B O 1
ATOM 3315 N N . VAL B 1 133 ? 45.122 -24.328 -4.509 1.00 13.15 133 VAL B N 1
ATOM 3316 C CA . VAL B 1 133 ? 43.751 -24.282 -3.994 1.00 11.91 133 VAL B CA 1
ATOM 3317 C C . VAL B 1 133 ? 43.478 -25.524 -3.176 1.00 12.98 133 VAL B C 1
ATOM 3318 O O . VAL B 1 133 ? 43.640 -26.639 -3.661 1.00 14.12 133 VAL B O 1
ATOM 3322 N N . VAL B 1 134 ? 43.090 -25.346 -1.920 1.00 14.56 134 VAL B N 1
ATOM 3323 C CA . VAL B 1 134 ? 42.550 -26.472 -1.181 1.00 13.71 134 VAL B CA 1
ATOM 3324 C C . VAL B 1 134 ? 41.122 -26.078 -0.809 1.00 17.15 134 VAL B C 1
ATOM 3325 O O . VAL B 1 134 ? 40.895 -25.241 0.064 1.00 16.14 134 VAL B O 1
ATOM 3329 N N . LYS B 1 135 ? 40.166 -26.648 -1.529 1.00 14.80 135 LYS B N 1
ATOM 3330 C CA . LYS B 1 135 ? 38.793 -26.185 -1.443 1.00 16.03 135 LYS B CA 1
ATOM 3331 C C . LYS B 1 135 ? 37.971 -27.040 -0.493 1.00 19.02 135 LYS B C 1
ATOM 3332 O O . LYS B 1 135 ? 38.043 -28.263 -0.543 1.00 17.36 135 LYS B O 1
ATOM 3338 N N . HIS B 1 136 ? 37.214 -26.390 0.389 1.00 13.35 136 HIS B N 1
ATOM 3339 C CA . HIS B 1 136 ? 36.228 -27.085 1.216 1.00 14.18 136 HIS B CA 1
ATOM 3340 C C . HIS B 1 136 ? 34.959 -27.156 0.386 1.00 15.45 136 HIS B C 1
ATOM 3341 O O . HIS B 1 136 ? 34.562 -26.173 -0.248 1.00 17.41 136 HIS B O 1
ATOM 3348 N N . GLY B 1 137 ? 34.314 -28.312 0.367 1.00 17.43 137 GLY B N 1
ATOM 3349 C CA . GLY B 1 137 ? 33.106 -28.424 -0.418 1.00 18.59 137 GLY B CA 1
ATOM 3350 C C . GLY B 1 137 ? 32.121 -29.397 0.166 1.00 20.25 137 GLY B C 1
ATOM 3351 O O . GLY B 1 137 ? 32.437 -30.178 1.068 1.00 16.79 137 GLY B O 1
ATOM 3352 N N . ASN B 1 138 ? 30.910 -29.354 -0.364 1.00 18.25 138 ASN B N 1
ATOM 3353 C CA . ASN B 1 138 ? 29.870 -30.242 0.109 1.00 20.16 138 ASN B CA 1
ATOM 3354 C C . ASN B 1 138 ? 28.827 -30.391 -0.974 1.00 20.90 138 ASN B C 1
ATOM 3355 O O . ASN B 1 138 ? 28.796 -29.617 -1.943 1.00 19.91 138 ASN B O 1
ATOM 3360 N N . ARG B 1 139 ? 27.971 -31.388 -0.817 1.00 22.51 139 ARG B N 1
ATOM 3361 C CA . ARG B 1 139 ? 26.819 -31.521 -1.691 1.00 21.75 139 ARG B CA 1
ATOM 3362 C C . ARG B 1 139 ? 25.837 -30.395 -1.416 1.00 24.41 139 ARG B C 1
ATOM 3363 O O . ARG B 1 139 ? 25.995 -29.631 -0.455 1.00 25.03 139 ARG B O 1
ATOM 3371 N N . ALA B 1 140 ? 24.818 -30.296 -2.261 1.00 22.70 140 ALA B N 1
ATOM 3372 C CA . ALA B 1 140 ? 23.768 -29.303 -2.083 1.00 22.65 140 ALA B CA 1
ATOM 3373 C C . ALA B 1 140 ? 22.950 -29.571 -0.823 1.00 27.47 140 ALA B C 1
ATOM 3374 O O . ALA B 1 140 ? 22.762 -30.719 -0.421 1.00 23.60 140 ALA B O 1
ATOM 3376 N N . ALA B 1 141 ? 22.459 -28.500 -0.214 1.00 25.96 141 ALA B N 1
ATOM 3377 C CA . ALA B 1 141 ? 21.539 -28.616 0.908 1.00 31.01 141 ALA B CA 1
ATOM 3378 C C . ALA B 1 141 ? 20.132 -28.218 0.461 1.00 38.10 141 ALA B C 1
ATOM 3379 O O . ALA B 1 141 ? 19.150 -28.869 0.819 1.00 42.22 141 ALA B O 1
ATOM 3381 N N . SER B 1 142 ? 20.049 -27.143 -0.322 1.00 35.64 142 SER B N 1
ATOM 3382 C CA . SER B 1 142 ? 18.766 -26.637 -0.814 1.00 39.44 142 SER B CA 1
ATOM 3383 C C . SER B 1 142 ? 18.732 -26.427 -2.335 1.00 38.86 142 SER B C 1
ATOM 3384 O O . SER B 1 142 ? 17.663 -26.238 -2.918 1.00 42.75 142 SER B O 1
ATOM 3386 N N A SER B 1 143 ? 19.892 -26.441 -2.981 0.50 36.85 143 SER B N 1
ATOM 3387 N N B SER B 1 143 ? 19.905 -26.472 -2.962 0.50 36.85 143 SER B N 1
ATOM 3388 C CA A SER B 1 143 ? 19.924 -26.318 -4.436 0.50 34.45 143 SER B CA 1
ATOM 3389 C CA B SER B 1 143 ? 20.020 -26.344 -4.413 0.50 34.47 143 SER B CA 1
ATOM 3390 C C A SER B 1 143 ? 19.920 -27.692 -5.104 0.50 33.91 143 SER B C 1
ATOM 3391 C C B SER B 1 143 ? 19.912 -27.705 -5.100 0.50 33.92 143 SER B C 1
ATOM 3392 O O A SER B 1 143 ? 20.008 -28.724 -4.437 0.50 35.97 143 SER B O 1
ATOM 3393 O O B SER B 1 143 ? 19.918 -28.743 -4.438 0.50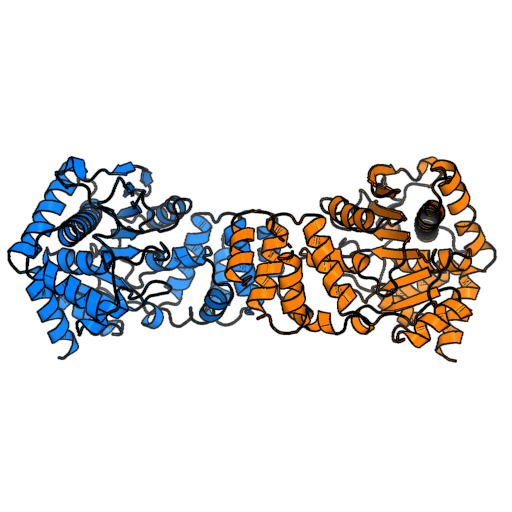 35.98 143 SER B O 1
ATOM 3398 N N . LEU B 1 144 ? 19.813 -27.698 -6.427 1.00 33.42 144 LEU B N 1
ATOM 3399 C CA . LEU B 1 144 ? 19.723 -28.946 -7.183 1.00 35.04 144 LEU B CA 1
ATOM 3400 C C . LEU B 1 144 ? 21.060 -29.697 -7.238 1.00 36.20 144 LEU B C 1
ATOM 3401 O O . LEU B 1 144 ? 21.096 -30.926 -7.135 1.00 33.83 144 LEU B O 1
ATOM 3403 N N . SER B 1 145 ? 22.157 -28.959 -7.393 1.00 30.69 145 SER B N 1
ATOM 3404 C CA . SER B 1 145 ? 23.482 -29.576 -7.450 1.00 28.59 145 SER B CA 1
ATOM 3405 C C . SER B 1 145 ? 24.526 -28.682 -6.777 1.00 24.56 145 SER B C 1
ATOM 3406 O O . SER B 1 145 ? 24.743 -27.542 -7.193 1.00 26.28 145 SER B O 1
ATOM 3409 N N . GLY B 1 146 ? 25.147 -29.189 -5.717 1.00 21.85 146 GLY B N 1
ATOM 3410 C CA . GLY B 1 146 ? 26.177 -28.429 -5.023 1.00 22.18 146 GLY B CA 1
ATOM 3411 C C . GLY B 1 146 ? 27.529 -28.643 -5.682 1.00 23.67 146 GLY B C 1
ATOM 3412 O O . GLY B 1 146 ? 27.628 -29.401 -6.647 1.00 20.69 146 GLY B O 1
ATOM 3413 N N . GLY B 1 147 ? 28.566 -27.992 -5.157 1.00 18.91 147 GLY B N 1
ATOM 3414 C CA . GLY B 1 147 ? 29.905 -28.125 -5.711 1.00 18.02 147 GLY B CA 1
ATOM 3415 C C . GLY B 1 147 ? 30.375 -29.562 -5.809 1.00 18.12 147 GLY B C 1
ATOM 3416 O O . GLY B 1 147 ? 30.888 -29.989 -6.851 1.00 20.45 147 GLY B O 1
ATOM 3417 N N . ALA B 1 148 ? 30.201 -30.319 -4.730 1.00 16.11 148 ALA B N 1
ATOM 3418 C CA . ALA B 1 148 ? 30.638 -31.711 -4.694 1.00 19.83 148 ALA B CA 1
ATOM 3419 C C . ALA B 1 148 ? 29.850 -32.598 -5.653 1.00 20.44 148 ALA B C 1
ATOM 3420 O O . ALA B 1 148 ? 30.415 -33.515 -6.256 1.00 21.30 148 ALA B O 1
ATOM 3422 N N . ASP B 1 149 ? 28.546 -32.346 -5.767 1.00 21.10 149 ASP B N 1
ATOM 3423 C CA . ASP B 1 149 ? 27.702 -33.102 -6.693 1.00 20.03 149 ASP B CA 1
ATOM 3424 C C . ASP B 1 149 ? 28.208 -32.924 -8.127 1.00 25.44 149 ASP B C 1
ATOM 3425 O O . ASP B 1 149 ? 28.294 -33.878 -8.900 1.00 23.54 149 ASP B O 1
ATOM 3430 N N . THR B 1 150 ? 28.536 -31.685 -8.472 1.00 22.10 150 THR B N 1
ATOM 3431 C CA . THR B 1 150 ? 28.994 -31.362 -9.821 1.00 23.24 150 THR B CA 1
ATOM 3432 C C . THR B 1 150 ? 30.390 -31.925 -10.097 1.00 23.68 150 THR B C 1
ATOM 3433 O O . THR B 1 150 ? 30.645 -32.450 -11.180 1.00 23.20 150 THR B O 1
ATOM 3437 N N . LEU B 1 151 ? 31.292 -31.832 -9.121 1.00 19.41 151 LEU B N 1
ATOM 3438 C CA . LEU B 1 151 ? 32.606 -32.459 -9.258 1.00 24.79 151 LEU B CA 1
ATOM 3439 C C . LEU B 1 151 ? 32.470 -33.960 -9.481 1.00 25.23 151 LEU B C 1
ATOM 3440 O O . LEU B 1 151 ? 33.130 -34.532 -10.356 1.00 25.25 151 LEU B O 1
ATOM 3445 N N . GLU B 1 152 ? 31.616 -34.594 -8.681 1.00 20.36 152 GLU B N 1
ATOM 3446 C CA . GLU B 1 152 ? 31.346 -36.024 -8.823 1.00 25.48 152 GLU B CA 1
ATOM 3447 C C . GLU B 1 152 ? 30.890 -36.349 -10.254 1.00 21.28 152 GLU B C 1
ATOM 3448 O O . GLU B 1 152 ? 31.356 -37.313 -10.868 1.00 26.82 152 GLU B O 1
ATOM 3454 N N . ALA B 1 153 ? 29.998 -35.529 -10.795 1.00 20.34 153 ALA B N 1
ATOM 3455 C CA . ALA B 1 153 ? 29.476 -35.774 -12.137 1.00 26.82 153 ALA B CA 1
ATOM 3456 C C . ALA B 1 153 ? 30.571 -35.613 -13.190 1.00 29.86 153 ALA B C 1
ATOM 3457 O O . ALA B 1 153 ? 30.495 -36.209 -14.268 1.00 25.63 153 ALA B O 1
ATOM 3459 N N . LEU B 1 154 ? 31.580 -34.802 -12.868 1.00 26.47 154 LEU B N 1
ATOM 3460 C CA . LEU B 1 154 ? 32.678 -34.512 -13.791 1.00 24.11 154 LEU B CA 1
ATOM 3461 C C . LEU B 1 154 ? 33.733 -35.604 -13.761 1.00 26.66 154 LEU B C 1
ATOM 3462 O O . LEU B 1 154 ? 34.637 -35.631 -14.595 1.00 31.12 154 LEU B O 1
ATOM 3467 N N . GLY B 1 155 ? 33.623 -36.507 -12.795 1.00 24.05 155 GLY B N 1
ATOM 3468 C CA . GLY B 1 155 ? 34.574 -37.597 -12.684 1.00 22.52 155 GLY B CA 1
ATOM 3469 C C . GLY B 1 155 ? 35.643 -37.366 -11.636 1.00 23.52 155 GLY B C 1
ATOM 3470 O O . GLY B 1 155 ? 36.535 -38.195 -11.456 1.00 24.82 155 GLY B O 1
ATOM 3471 N N . VAL B 1 156 ? 35.562 -36.229 -10.950 1.00 22.96 156 VAL B N 1
ATOM 3472 C CA . VAL B 1 156 ? 36.505 -35.914 -9.883 1.00 23.39 156 VAL B CA 1
ATOM 3473 C C . VAL B 1 156 ? 36.122 -36.685 -8.630 1.00 26.70 156 VAL B C 1
ATOM 3474 O O . VAL B 1 156 ? 34.939 -36.777 -8.284 1.00 27.15 156 VAL B O 1
ATOM 3478 N N . ARG B 1 157 ? 37.115 -37.246 -7.950 1.00 23.69 157 ARG B N 1
ATOM 3479 C CA . ARG B 1 157 ? 36.843 -37.947 -6.706 1.00 28.43 157 ARG B CA 1
ATOM 3480 C C . ARG B 1 157 ? 36.659 -36.964 -5.563 1.00 29.91 157 ARG B C 1
ATOM 3481 O O . ARG B 1 157 ? 37.538 -36.142 -5.281 1.00 30.75 157 ARG B O 1
ATOM 3489 N N . ILE B 1 158 ? 35.510 -37.053 -4.907 1.00 25.69 158 ILE B N 1
ATOM 3490 C CA . ILE B 1 158 ? 35.215 -36.207 -3.759 1.00 29.88 158 ILE B CA 1
ATOM 3491 C C . ILE B 1 158 ? 35.294 -37.005 -2.461 1.00 33.72 158 ILE B C 1
ATOM 3492 O O . ILE B 1 158 ? 34.786 -36.575 -1.432 1.00 38.22 158 ILE B O 1
ATOM 3497 N N . ASP B 1 159 ? 35.926 -38.172 -2.502 1.00 31.56 159 ASP B N 1
ATOM 3498 C CA . ASP B 1 159 ? 35.942 -39.050 -1.333 1.00 28.38 159 ASP B CA 1
ATOM 3499 C C . ASP B 1 159 ? 37.334 -39.232 -0.742 1.00 33.80 159 ASP B C 1
ATOM 3500 O O . ASP B 1 159 ? 37.553 -40.144 0.055 1.00 36.62 159 ASP B O 1
ATOM 3505 N N . LEU B 1 160 ? 38.274 -38.367 -1.115 1.00 27.91 160 LEU B N 1
ATOM 3506 C CA . LEU B 1 160 ? 39.657 -38.545 -0.684 1.00 25.85 160 LEU B CA 1
ATOM 3507 C C . LEU B 1 160 ? 39.880 -38.163 0.779 1.00 26.92 160 LEU B C 1
ATOM 3508 O O . LEU B 1 160 ? 39.369 -37.150 1.249 1.00 22.25 160 LEU B O 1
ATOM 3513 N N . GLY B 1 161 ? 40.650 -38.987 1.485 1.00 25.95 161 GLY B N 1
ATOM 3514 C CA . GLY B 1 161 ? 41.072 -38.682 2.838 1.00 22.23 161 GLY B CA 1
ATOM 3515 C C . GLY B 1 161 ? 42.254 -37.731 2.828 1.00 24.22 161 GLY B C 1
ATOM 3516 O O . GLY B 1 161 ? 42.711 -37.318 1.764 1.00 22.81 161 GLY B O 1
ATOM 3517 N N . PRO B 1 162 ? 42.756 -37.377 4.017 1.00 21.77 162 PRO B N 1
ATOM 3518 C CA . PRO B 1 162 ? 43.812 -36.370 4.165 1.00 20.15 162 PRO B CA 1
ATOM 3519 C C . PRO B 1 162 ? 45.048 -36.612 3.286 1.00 26.31 162 PRO B C 1
ATOM 3520 O O . PRO B 1 162 ? 45.507 -35.681 2.624 1.00 21.26 162 PRO B O 1
ATOM 3524 N N . ASP B 1 163 ? 45.573 -37.835 3.279 1.00 21.98 163 ASP B N 1
ATOM 3525 C CA . ASP B 1 163 ? 46.817 -38.123 2.562 1.00 26.77 163 ASP B CA 1
ATOM 3526 C C . ASP B 1 163 ? 46.664 -37.894 1.072 1.00 20.95 163 ASP B C 1
ATOM 3527 O O . ASP B 1 163 ? 47.541 -37.314 0.426 1.00 23.85 163 ASP B O 1
ATOM 3532 N N . LEU B 1 164 ? 45.548 -38.358 0.528 1.00 22.25 164 LEU B N 1
ATOM 3533 C CA . LEU B 1 164 ? 45.297 -38.253 -0.898 1.00 22.02 164 LEU B CA 1
ATOM 3534 C C . LEU B 1 164 ? 44.963 -36.824 -1.328 1.00 23.01 164 LEU B C 1
ATOM 3535 O O . LEU B 1 164 ? 45.282 -36.423 -2.442 1.00 21.59 164 LEU B O 1
ATOM 3540 N N . VAL B 1 165 ? 44.323 -36.057 -0.449 1.00 23.62 165 VAL B N 1
ATOM 3541 C CA . VAL B 1 165 ? 44.058 -34.647 -0.749 1.00 20.98 165 VAL B CA 1
ATOM 3542 C C . VAL B 1 165 ? 45.378 -33.891 -0.826 1.00 17.43 165 VAL B C 1
ATOM 3543 O O . VAL B 1 165 ? 45.594 -33.080 -1.730 1.00 18.69 165 VAL B O 1
ATOM 3547 N N . ALA B 1 166 ? 46.271 -34.180 0.112 1.00 18.57 166 ALA B N 1
ATOM 3548 C CA . ALA B 1 166 ? 47.608 -33.589 0.112 1.00 21.46 166 ALA B CA 1
ATOM 3549 C C . ALA B 1 166 ? 48.323 -33.930 -1.191 1.00 22.34 166 ALA B C 1
ATOM 3550 O O . ALA B 1 166 ? 49.022 -33.105 -1.786 1.00 22.66 166 ALA B O 1
ATOM 3552 N N . ARG B 1 167 ? 48.143 -35.164 -1.633 1.00 25.03 167 ARG B N 1
ATOM 3553 C CA . ARG B 1 167 ? 48.802 -35.628 -2.842 1.00 27.23 167 ARG B CA 1
ATOM 3554 C C . ARG B 1 167 ? 48.179 -34.981 -4.074 1.00 25.81 167 ARG B C 1
ATOM 3555 O O . ARG B 1 167 ? 48.885 -34.630 -5.028 1.00 27.33 167 ARG B O 1
ATOM 3563 N N . SER B 1 168 ? 46.856 -34.817 -4.048 1.00 17.72 168 SER B N 1
ATOM 3564 C CA . SER B 1 168 ? 46.142 -34.139 -5.122 1.00 20.18 168 SER B CA 1
ATOM 3565 C C . SER B 1 168 ? 46.673 -32.725 -5.246 1.00 22.27 168 SER B C 1
ATOM 3566 O O . SER B 1 168 ? 46.963 -32.240 -6.347 1.00 19.86 168 SER B O 1
ATOM 3569 N N . LEU B 1 169 ? 46.816 -32.069 -4.103 1.00 18.92 169 LEU B N 1
ATOM 3570 C CA . LEU B 1 169 ? 47.290 -30.692 -4.075 1.00 20.65 169 LEU B CA 1
ATOM 3571 C C . LEU B 1 169 ? 48.674 -30.574 -4.716 1.00 20.76 169 LEU B C 1
ATOM 3572 O O . LEU B 1 169 ? 48.897 -29.718 -5.569 1.00 25.91 169 LEU B O 1
ATOM 3577 N N . ALA B 1 170 ? 49.593 -31.449 -4.332 1.00 20.57 170 ALA B N 1
ATOM 3578 C CA . ALA B 1 170 ? 50.953 -31.373 -4.857 1.00 26.13 170 ALA B CA 1
ATOM 3579 C C . ALA B 1 170 ? 51.015 -31.752 -6.340 1.00 25.31 170 ALA B C 1
ATOM 3580 O O . ALA B 1 170 ? 51.724 -31.110 -7.120 1.00 29.61 170 ALA B O 1
ATOM 3582 N N . GLU B 1 171 ? 50.270 -32.783 -6.730 1.00 21.10 171 GLU B N 1
ATOM 3583 C CA . GLU B 1 171 ? 50.387 -33.333 -8.087 1.00 24.05 171 GLU B CA 1
ATOM 3584 C C . GLU B 1 171 ? 49.493 -32.676 -9.149 1.00 28.28 171 GLU B C 1
ATOM 3585 O O . GLU B 1 171 ? 49.826 -32.696 -10.341 1.00 25.61 171 GLU B O 1
ATOM 3591 N N . VAL B 1 172 ? 48.367 -32.105 -8.723 1.00 21.14 172 VAL B N 1
ATOM 3592 C CA . VAL B 1 172 ? 47.418 -31.469 -9.642 1.00 20.19 172 VAL B CA 1
ATOM 3593 C C . VAL B 1 172 ? 47.364 -29.947 -9.449 1.00 21.23 172 VAL B C 1
ATOM 3594 O O . VAL B 1 172 ? 47.114 -29.197 -10.399 1.00 22.31 172 VAL B O 1
ATOM 3598 N N . GLY B 1 173 ? 47.608 -29.496 -8.222 1.00 18.57 173 GLY B N 1
ATOM 3599 C CA . GLY B 1 173 ? 47.594 -28.072 -7.931 1.00 21.43 173 GLY B CA 1
ATOM 3600 C C . GLY B 1 173 ? 46.321 -27.666 -7.209 1.00 22.46 173 GLY B C 1
ATOM 3601 O O . GLY B 1 173 ? 46.145 -26.497 -6.853 1.00 16.62 173 GLY B O 1
ATOM 3602 N N . ILE B 1 174 ? 45.438 -28.639 -6.998 1.00 14.49 174 ILE B N 1
ATOM 3603 C CA . ILE B 1 174 ? 44.172 -28.424 -6.287 1.00 15.36 174 ILE B CA 1
ATOM 3604 C C . ILE B 1 174 ? 43.814 -29.663 -5.470 1.00 16.13 174 ILE B C 1
ATOM 3605 O O . ILE B 1 174 ? 44.062 -30.794 -5.901 1.00 18.79 174 ILE B O 1
ATOM 3610 N N . GLY B 1 175 ? 43.257 -29.443 -4.280 1.00 14.75 175 GLY B N 1
ATOM 3611 C CA . GLY B 1 175 ? 42.780 -30.530 -3.443 1.00 17.86 175 GLY B CA 1
ATOM 3612 C C . GLY B 1 175 ? 41.355 -30.198 -3.049 1.00 20.35 175 GLY B C 1
ATOM 3613 O O . GLY B 1 175 ? 41.030 -29.024 -2.878 1.00 18.67 175 GLY B O 1
ATOM 3614 N N . PHE B 1 176 ? 40.498 -31.211 -2.946 1.00 17.78 176 PHE B N 1
ATOM 3615 C CA . PHE B 1 176 ? 39.113 -31.002 -2.523 1.00 16.38 176 PHE B CA 1
ATOM 3616 C C . PHE B 1 176 ? 38.858 -31.747 -1.219 1.00 20.88 176 PHE B C 1
ATOM 3617 O O . PHE B 1 176 ? 38.953 -32.974 -1.167 1.00 17.92 176 PHE B O 1
ATOM 3625 N N . CYS B 1 177 ? 38.565 -30.999 -0.160 1.00 18.27 177 CYS B N 1
ATOM 3626 C CA . CYS B 1 177 ? 38.213 -31.598 1.124 1.00 16.30 177 CYS B CA 1
ATOM 3627 C C . CYS B 1 177 ? 36.705 -31.688 1.216 1.00 16.83 177 CYS B C 1
ATOM 3628 O O . CYS B 1 177 ? 36.037 -30.674 1.408 1.00 15.21 177 CYS B O 1
ATOM 3631 N N . PHE B 1 178 ? 36.169 -32.897 1.073 1.00 15.72 178 PHE B N 1
ATOM 3632 C CA . PHE B 1 178 ? 34.733 -33.118 1.183 1.00 18.55 178 PHE B CA 1
ATOM 3633 C C . PHE B 1 178 ? 34.352 -33.021 2.656 1.00 17.81 178 PHE B C 1
ATOM 3634 O O . PHE B 1 178 ? 34.852 -33.782 3.486 1.00 17.19 178 PHE B O 1
ATOM 3642 N N . ALA B 1 179 ? 33.491 -32.063 2.984 1.00 17.76 179 ALA B N 1
ATOM 3643 C CA . ALA B 1 179 ? 33.256 -31.722 4.388 1.00 16.33 179 ALA B CA 1
ATOM 3644 C C . ALA B 1 179 ? 32.845 -32.902 5.287 1.00 17.06 179 ALA B C 1
ATOM 3645 O O . ALA B 1 179 ? 33.360 -33.028 6.393 1.00 15.51 179 ALA B O 1
ATOM 3647 N N . PRO B 1 180 ? 31.920 -33.766 4.822 1.00 18.38 180 PRO B N 1
ATOM 3648 C CA . PRO B 1 180 ? 31.565 -34.900 5.690 1.00 17.41 180 PRO B CA 1
ATOM 3649 C C . PRO B 1 180 ? 32.708 -35.890 5.915 1.00 20.98 180 PRO B C 1
ATOM 3650 O O . PRO B 1 180 ? 32.729 -36.566 6.948 1.00 20.21 180 PRO B O 1
ATOM 3654 N N . ARG B 1 181 ? 33.645 -35.987 4.974 1.00 21.79 181 ARG B N 1
ATOM 3655 C CA . ARG B 1 181 ? 34.783 -36.882 5.151 1.00 20.80 181 ARG B CA 1
ATOM 3656 C C . ARG B 1 181 ? 35.734 -36.342 6.218 1.00 19.63 181 ARG B C 1
ATOM 3657 O O . ARG B 1 181 ? 36.372 -37.102 6.946 1.00 21.42 181 ARG B O 1
ATOM 3665 N N . PHE B 1 182 ? 35.828 -35.018 6.326 1.00 17.96 182 PHE B N 1
ATOM 3666 C CA . PHE B 1 182 ? 36.807 -34.430 7.241 1.00 15.66 182 PHE B CA 1
ATOM 3667 C C . PHE B 1 182 ? 36.226 -34.031 8.581 1.00 14.21 182 PHE B C 1
ATOM 3668 O O . PHE B 1 182 ? 36.962 -33.813 9.535 1.00 14.07 182 PHE B O 1
ATOM 3676 N N . HIS B 1 183 ? 34.905 -33.942 8.643 1.00 17.33 183 HIS B N 1
ATOM 3677 C CA . HIS B 1 183 ? 34.235 -33.546 9.873 1.00 16.81 183 HIS B CA 1
ATOM 3678 C C . HIS B 1 183 ? 33.226 -34.596 10.331 1.00 16.92 183 HIS B C 1
ATOM 3679 O O . HIS B 1 183 ? 32.041 -34.283 10.473 1.00 16.45 183 HIS B O 1
ATOM 3686 N N . PRO B 1 184 ? 33.682 -35.839 10.577 1.00 18.18 184 PRO B N 1
ATOM 3687 C CA . PRO B 1 184 ? 32.716 -36.894 10.923 1.00 18.58 184 PRO B CA 1
ATOM 3688 C C . PRO B 1 184 ? 31.919 -36.604 12.193 1.00 18.41 184 PRO B C 1
ATOM 3689 O O . PRO B 1 184 ? 30.758 -37.015 12.282 1.00 22.99 184 PRO B O 1
ATOM 3693 N N . SER B 1 185 ? 32.513 -35.885 13.139 1.00 20.88 185 SER B N 1
ATOM 3694 C CA . SER B 1 185 ? 31.847 -35.592 14.409 1.00 16.94 185 SER B CA 1
ATOM 3695 C C . SER B 1 185 ? 30.702 -34.584 14.285 1.00 21.20 185 SER B C 1
ATOM 3696 O O . SER B 1 185 ? 29.910 -34.420 15.216 1.00 20.73 185 SER B O 1
ATOM 3699 N N . TYR B 1 186 ? 30.600 -33.920 13.135 1.00 15.89 186 TYR B N 1
ATOM 3700 C CA . TYR B 1 186 ? 29.515 -32.968 12.897 1.00 16.81 186 TYR B CA 1
ATOM 3701 C C . TYR B 1 186 ? 28.196 -33.702 12.608 1.00 18.16 186 TYR B C 1
ATOM 3702 O O . TYR B 1 186 ? 27.143 -33.078 12.517 1.00 20.82 186 TYR B O 1
ATOM 3711 N N . ARG B 1 187 ? 28.264 -35.026 12.473 1.00 18.57 187 ARG B N 1
ATOM 3712 C CA . ARG B 1 187 ? 27.077 -35.830 12.196 1.00 19.40 187 ARG B CA 1
ATOM 3713 C C . ARG B 1 187 ? 26.045 -35.670 13.300 1.00 19.68 187 ARG B C 1
ATOM 3714 O O . ARG B 1 187 ? 24.845 -35.760 13.047 1.00 24.15 187 ARG B O 1
ATOM 3722 N N . HIS B 1 188 ? 26.514 -35.421 14.520 1.00 21.68 188 HIS B N 1
ATOM 3723 C CA . HIS B 1 188 ? 25.614 -35.339 15.677 1.00 24.44 188 HIS B CA 1
ATOM 3724 C C . HIS B 1 188 ? 24.617 -34.193 15.544 1.00 28.41 188 HIS B C 1
ATOM 3725 O O . HIS B 1 188 ? 23.563 -34.210 16.178 1.00 33.39 188 HIS B O 1
ATOM 3732 N N . ALA B 1 189 ? 24.956 -33.195 14.727 1.00 21.44 189 ALA B N 1
ATOM 3733 C CA . ALA B 1 189 ? 24.073 -32.052 14.518 1.00 20.88 189 ALA B CA 1
ATOM 3734 C C . ALA B 1 189 ? 23.315 -32.128 13.191 1.00 25.33 189 ALA B C 1
ATOM 3735 O O . ALA B 1 189 ? 22.447 -31.297 12.919 1.00 19.47 189 ALA B O 1
ATOM 3737 N N . ALA B 1 190 ? 23.633 -33.132 12.375 1.00 23.34 190 ALA B N 1
ATOM 3738 C CA . ALA B 1 190 ? 23.074 -33.230 11.025 1.00 25.39 190 ALA B CA 1
ATOM 3739 C C . ALA B 1 190 ? 21.555 -33.367 11.001 1.00 23.25 190 ALA B C 1
ATOM 3740 O O . ALA B 1 190 ? 20.867 -32.602 10.324 1.00 23.10 190 ALA B O 1
ATOM 3742 N N . ALA B 1 191 ? 21.036 -34.349 11.731 1.00 24.14 191 ALA B N 1
ATOM 3743 C CA . ALA B 1 191 ? 19.595 -34.579 11.749 1.00 29.20 191 ALA B CA 1
ATOM 3744 C C . ALA B 1 191 ? 18.858 -33.352 12.269 1.00 25.34 191 ALA B C 1
ATOM 3745 O O . ALA B 1 191 ? 17.854 -32.937 11.698 1.00 24.56 191 ALA B O 1
ATOM 3747 N N . VAL B 1 192 ? 19.359 -32.778 13.359 1.00 25.03 192 VAL B N 1
ATOM 3748 C CA . VAL B 1 192 ? 18.707 -31.624 13.966 1.00 19.32 192 VAL B CA 1
ATOM 3749 C C . VAL B 1 192 ? 18.588 -30.476 12.965 1.00 19.29 192 VAL B C 1
ATOM 3750 O O . VAL B 1 192 ? 17.530 -29.879 12.818 1.00 16.95 192 VAL B O 1
ATOM 3754 N N . ARG B 1 193 ? 19.672 -30.171 12.263 1.00 17.98 193 ARG B N 1
ATOM 3755 C CA . ARG B 1 193 ? 19.640 -29.069 11.301 1.00 18.24 193 ARG B CA 1
ATOM 3756 C C . ARG B 1 193 ? 18.639 -29.309 10.166 1.00 16.18 193 ARG B C 1
ATOM 3757 O O . ARG B 1 193 ? 17.979 -28.374 9.685 1.00 16.73 193 ARG B O 1
ATOM 3765 N N . ARG B 1 194 ? 18.514 -30.561 9.741 1.00 19.68 194 ARG B N 1
ATOM 3766 C CA . ARG B 1 194 ? 17.528 -30.903 8.716 1.00 21.37 194 ARG B CA 1
ATOM 3767 C C . ARG B 1 194 ? 16.106 -30.800 9.257 1.00 19.04 194 ARG B C 1
ATOM 3768 O O . ARG B 1 194 ? 15.202 -30.379 8.545 1.00 20.10 194 ARG B O 1
ATOM 3776 N N . GLU B 1 195 ? 15.914 -31.196 10.512 1.00 17.33 195 GLU B N 1
ATOM 3777 C CA . GLU B 1 195 ? 14.573 -31.202 11.104 1.00 21.73 195 GLU B CA 1
ATOM 3778 C C . GLU B 1 195 ? 14.041 -29.791 11.343 1.00 21.63 195 GLU B C 1
ATOM 3779 O O . GLU B 1 195 ? 12.838 -29.551 11.251 1.00 20.65 195 GLU B O 1
ATOM 3785 N N . ILE B 1 196 ? 14.946 -28.868 11.657 1.00 15.83 196 ILE B N 1
ATOM 3786 C CA . ILE B 1 196 ? 14.602 -27.463 11.858 1.00 17.09 196 ILE B CA 1
ATOM 3787 C C . ILE B 1 196 ? 14.284 -26.838 10.511 1.00 18.24 196 ILE B C 1
ATOM 3788 O O . ILE B 1 196 ? 13.319 -26.079 10.370 1.00 20.45 196 ILE B O 1
ATOM 3793 N N . GLY B 1 197 ? 15.112 -27.154 9.517 1.00 17.48 197 GLY B N 1
ATOM 3794 C CA . GLY B 1 197 ? 14.810 -26.822 8.141 1.00 21.18 197 GLY B CA 1
ATOM 3795 C C . GLY B 1 197 ? 14.959 -25.369 7.743 1.00 26.91 197 GLY B C 1
ATOM 3796 O O . GLY B 1 197 ? 14.567 -24.995 6.632 1.00 29.50 197 GLY B O 1
ATOM 3797 N N . VAL B 1 198 ? 15.491 -24.544 8.641 1.00 20.32 198 VAL B N 1
ATOM 3798 C CA . VAL B 1 198 ? 15.833 -23.163 8.289 1.00 25.41 198 VAL B CA 1
ATOM 3799 C C . VAL B 1 198 ? 17.268 -22.838 8.708 1.00 15.60 198 VAL B C 1
ATOM 3800 O O . VAL B 1 198 ? 17.835 -23.522 9.563 1.00 19.23 198 VAL B O 1
ATOM 3804 N N . PRO B 1 199 ? 17.859 -21.795 8.103 1.00 23.82 199 PRO B N 1
ATOM 3805 C CA . PRO B 1 199 ? 19.248 -21.468 8.443 1.00 20.21 199 PRO B CA 1
ATOM 3806 C C . PRO B 1 199 ? 19.392 -21.012 9.889 1.00 21.51 199 PRO B C 1
ATOM 3807 O O . PRO B 1 199 ? 18.501 -20.341 10.424 1.00 16.83 199 PRO B O 1
ATOM 3811 N N . THR B 1 200 ? 20.511 -21.390 10.503 1.00 15.01 200 THR B N 1
ATOM 3812 C CA . THR B 1 200 ? 20.879 -20.948 11.842 1.00 16.19 200 THR B CA 1
ATOM 3813 C C . THR B 1 200 ? 22.334 -20.496 11.792 1.00 15.71 200 THR B C 1
ATOM 3814 O O . THR B 1 200 ? 22.938 -20.461 10.711 1.00 12.78 200 THR B O 1
ATOM 3818 N N . VAL B 1 201 ? 22.895 -20.166 12.955 1.00 15.63 201 VAL B N 1
ATOM 3819 C CA . VAL B 1 201 ? 24.312 -19.815 13.068 1.00 13.20 201 VAL B CA 1
ATOM 3820 C C . VAL B 1 201 ? 25.186 -20.927 12.475 1.00 13.62 201 VAL B C 1
ATOM 3821 O O . VAL B 1 201 ? 26.272 -20.671 11.954 1.00 14.08 201 VAL B O 1
ATOM 3825 N N . PHE B 1 202 ? 24.706 -22.168 12.513 1.00 13.28 202 PHE B N 1
ATOM 3826 C CA . PHE B 1 202 ? 25.503 -23.265 11.976 1.00 13.08 202 PHE B CA 1
ATOM 3827 C C . PHE B 1 202 ? 25.772 -23.127 10.478 1.00 12.26 202 PHE B C 1
ATOM 3828 O O . PHE B 1 202 ? 26.767 -23.661 9.966 1.00 13.14 202 PHE B O 1
ATOM 3836 N N . ASN B 1 203 ? 24.918 -22.372 9.793 1.00 11.34 203 ASN B N 1
ATOM 3837 C CA . ASN B 1 203 ? 25.062 -22.156 8.350 1.00 14.39 203 ASN B CA 1
ATOM 3838 C C . ASN B 1 203 ? 26.159 -21.171 7.988 1.00 14.16 203 ASN B C 1
ATOM 3839 O O . ASN B 1 203 ? 26.411 -20.918 6.801 1.00 14.76 203 ASN B O 1
ATOM 3844 N N . LEU B 1 204 ? 26.821 -20.618 9.001 1.00 11.31 204 LEU B N 1
ATOM 3845 C CA . LEU B 1 204 ? 28.003 -19.788 8.760 1.00 14.47 204 LEU B CA 1
ATOM 3846 C C . LEU B 1 204 ? 29.290 -20.602 8.793 1.00 18.07 204 LEU B C 1
ATOM 3847 O O . LEU B 1 204 ? 30.356 -20.102 8.438 1.00 14.04 204 LEU B O 1
ATOM 3852 N N . LEU B 1 205 ? 29.199 -21.849 9.233 1.00 12.13 205 LEU B N 1
ATOM 3853 C CA . LEU B 1 205 ? 30.404 -22.590 9.625 1.00 12.80 205 LEU B CA 1
ATOM 3854 C C . LEU B 1 205 ? 31.183 -23.259 8.487 1.00 16.51 205 LEU B C 1
ATOM 3855 O O . LEU B 1 205 ? 32.388 -23.485 8.624 1.00 12.76 205 LEU B O 1
ATOM 3860 N N . GLY B 1 206 ? 30.510 -23.589 7.384 1.00 14.98 206 GLY B N 1
ATOM 3861 C CA . GLY B 1 206 ? 31.168 -24.284 6.284 1.00 17.18 206 GLY B CA 1
ATOM 3862 C C . GLY B 1 206 ? 32.442 -23.627 5.782 1.00 12.85 206 GLY B C 1
ATOM 3863 O O . GLY B 1 206 ? 33.508 -24.264 5.722 1.00 14.66 206 GLY B O 1
ATOM 3864 N N . PRO B 1 207 ? 32.354 -22.341 5.424 1.00 14.14 207 PRO B N 1
ATOM 3865 C CA . PRO B 1 207 ? 33.561 -21.690 4.916 1.00 10.62 207 PRO B CA 1
ATOM 3866 C C . PRO B 1 207 ? 34.604 -21.411 5.989 1.00 11.29 207 PRO B C 1
ATOM 3867 O O . PRO B 1 207 ? 35.738 -21.050 5.647 1.00 15.62 207 PRO B O 1
ATOM 3871 N N . LEU B 1 208 ? 34.241 -21.589 7.258 1.00 12.60 208 LEU B N 1
ATOM 3872 C CA . LEU B 1 208 ? 35.116 -21.244 8.371 1.00 9.84 208 LEU B CA 1
ATOM 3873 C C . LEU B 1 208 ? 35.839 -22.474 8.909 1.00 8.82 208 LEU B C 1
ATOM 3874 O O . LEU B 1 208 ? 36.602 -22.378 9.866 1.00 13.19 208 LEU B O 1
ATOM 3879 N N . THR B 1 209 ? 35.565 -23.639 8.328 1.00 12.87 209 THR B N 1
ATOM 3880 C CA . THR B 1 209 ? 36.074 -24.880 8.902 1.00 12.78 209 THR B CA 1
ATOM 3881 C C . THR B 1 209 ? 36.806 -25.769 7.894 1.00 13.41 209 THR B C 1
ATOM 3882 O O . THR B 1 209 ? 36.797 -27.006 8.001 1.00 13.10 209 THR B O 1
ATOM 3886 N N . ASN B 1 210 ? 37.460 -25.147 6.921 1.00 12.27 210 ASN B N 1
ATOM 3887 C CA . ASN B 1 210 ? 38.270 -25.914 5.985 1.00 11.77 210 ASN B CA 1
ATOM 3888 C C . ASN B 1 210 ? 39.391 -26.577 6.795 1.00 10.50 210 ASN B C 1
ATOM 3889 O O . ASN B 1 210 ? 40.187 -25.888 7.430 1.00 12.76 210 ASN B O 1
ATOM 3894 N N . PRO B 1 211 ? 39.446 -27.923 6.790 1.00 11.87 211 PRO B N 1
ATOM 3895 C CA . PRO B 1 211 ? 40.389 -28.665 7.644 1.00 15.98 211 PRO B CA 1
ATOM 3896 C C . PRO B 1 211 ? 41.862 -28.448 7.291 1.00 11.39 211 PRO B C 1
ATOM 3897 O O . PRO B 1 211 ? 42.735 -28.736 8.108 1.00 14.86 211 PRO B O 1
ATOM 3901 N N . ALA B 1 212 ? 42.138 -27.945 6.091 1.00 12.80 212 ALA B N 1
ATOM 3902 C CA . ALA B 1 212 ? 43.518 -27.671 5.693 1.00 14.25 212 ALA B CA 1
ATOM 3903 C C . ALA B 1 212 ? 43.962 -26.318 6.213 1.00 14.04 212 ALA B C 1
ATOM 3904 O O . ALA B 1 212 ? 45.129 -25.949 6.073 1.00 15.60 212 ALA B O 1
ATOM 3906 N N . ARG B 1 213 ? 43.010 -25.568 6.762 1.00 14.44 213 ARG B N 1
ATOM 3907 C CA . ARG B 1 213 ? 43.270 -24.237 7.324 1.00 15.84 213 ARG B CA 1
ATOM 3908 C C . ARG B 1 213 ? 44.027 -23.256 6.414 1.00 16.00 213 ARG B C 1
ATOM 3909 O O . ARG B 1 213 ? 45.022 -22.647 6.830 1.00 16.52 213 ARG B O 1
ATOM 3917 N N . PRO B 1 214 ? 43.541 -23.069 5.181 1.00 17.18 214 PRO B N 1
ATOM 3918 C CA . PRO B 1 214 ? 44.179 -22.089 4.297 1.00 15.66 214 PRO B CA 1
ATOM 3919 C C . PRO B 1 214 ? 44.094 -20.687 4.900 1.00 17.19 214 PRO B C 1
ATOM 3920 O O . PRO B 1 214 ? 43.153 -20.403 5.644 1.00 18.05 214 PRO B O 1
ATOM 3924 N N . ARG B 1 215 ? 45.066 -19.836 4.587 1.00 13.54 215 ARG B N 1
ATOM 3925 C CA . ARG B 1 215 ? 45.110 -18.483 5.146 1.00 15.13 215 ARG B CA 1
ATOM 3926 C C . ARG B 1 215 ? 44.468 -17.436 4.243 1.00 13.12 215 ARG B C 1
ATOM 3927 O O . ARG B 1 215 ? 44.409 -16.260 4.592 1.00 13.24 215 ARG B O 1
ATOM 3935 N N . ALA B 1 216 ? 44.002 -17.859 3.074 1.00 14.36 216 ALA B N 1
ATOM 3936 C CA . ALA B 1 216 ? 43.395 -16.934 2.128 1.00 11.69 216 ALA B CA 1
ATOM 3937 C C . ALA B 1 216 ? 42.139 -17.560 1.553 1.00 15.09 216 ALA B C 1
ATOM 3938 O O . ALA B 1 216 ? 42.011 -18.788 1.517 1.00 13.02 216 ALA B O 1
ATOM 3940 N N . GLY B 1 217 ? 41.211 -16.729 1.098 1.00 12.26 217 GLY B N 1
ATOM 3941 C CA . GLY B 1 217 ? 39.994 -17.259 0.519 1.00 13.86 217 GLY B CA 1
ATOM 3942 C C . GLY B 1 217 ? 39.060 -16.229 -0.078 1.00 13.48 217 GLY B C 1
ATOM 3943 O O . GLY B 1 217 ? 39.078 -15.052 0.309 1.00 13.08 217 GLY B O 1
ATOM 3944 N N . LEU B 1 218 ? 38.266 -16.679 -1.047 1.00 10.97 218 LEU B N 1
ATOM 3945 C CA . LEU B 1 218 ? 37.130 -15.917 -1.542 1.00 12.34 218 LEU B CA 1
ATOM 3946 C C . LEU B 1 218 ? 35.912 -16.617 -0.983 1.00 13.69 218 LEU B C 1
ATOM 3947 O O . LEU B 1 218 ? 35.598 -17.747 -1.366 1.00 15.29 218 LEU B O 1
ATOM 3952 N N . ILE B 1 219 ? 35.237 -15.948 -0.061 1.00 11.57 219 ILE B N 1
ATOM 3953 C CA . ILE B 1 219 ? 34.256 -16.610 0.780 1.00 13.16 219 ILE B CA 1
ATOM 3954 C C . ILE B 1 219 ? 32.872 -16.015 0.588 1.00 12.62 219 ILE B C 1
ATOM 3955 O O . ILE B 1 219 ? 32.650 -14.845 0.909 1.00 14.34 219 ILE B O 1
ATOM 3960 N N . GLY B 1 220 ? 31.936 -16.835 0.114 1.00 12.79 220 GLY B N 1
ATOM 3961 C CA . GLY B 1 220 ? 30.583 -16.357 -0.131 1.00 14.18 220 GLY B CA 1
ATOM 3962 C C . GLY B 1 220 ? 29.706 -16.461 1.100 1.00 16.72 220 GLY B C 1
ATOM 3963 O O . GLY B 1 220 ? 29.790 -17.438 1.848 1.00 14.62 220 GLY B O 1
ATOM 3964 N N . CYS B 1 221 ? 28.882 -15.442 1.332 1.00 14.37 221 CYS B N 1
ATOM 3965 C CA . CYS B 1 221 ? 27.933 -15.484 2.443 1.00 13.15 221 CYS B CA 1
ATOM 3966 C C . CYS B 1 221 ? 26.549 -15.046 1.959 1.00 18.53 221 CYS B C 1
ATOM 3967 O O . CYS B 1 221 ? 26.363 -13.910 1.517 1.00 19.91 221 CYS B O 1
ATOM 3970 N N . ALA B 1 222 ? 25.588 -15.962 2.035 1.00 15.67 222 ALA B N 1
ATOM 3971 C CA . ALA B 1 222 ? 24.213 -15.694 1.603 1.00 18.20 222 ALA B CA 1
ATOM 3972 C C . ALA B 1 222 ? 23.472 -14.742 2.533 1.00 23.25 222 ALA B C 1
ATOM 3973 O O . ALA B 1 222 ? 22.473 -14.134 2.153 1.00 19.96 222 ALA B O 1
ATOM 3975 N N . PHE B 1 223 ? 23.945 -14.631 3.765 1.00 17.26 223 PHE B N 1
ATOM 3976 C CA . PHE B 1 223 ? 23.209 -13.896 4.776 1.00 16.84 223 PHE B CA 1
ATOM 3977 C C . PHE B 1 223 ? 23.870 -12.545 4.996 1.00 21.08 223 PHE B C 1
ATOM 3978 O O . PHE B 1 223 ? 24.887 -12.443 5.677 1.00 19.04 223 PHE B O 1
ATOM 3986 N N . ALA B 1 224 ? 23.285 -11.507 4.407 1.00 20.75 224 ALA B N 1
ATOM 3987 C CA . ALA B 1 224 ? 23.921 -10.188 4.348 1.00 20.51 224 ALA B CA 1
ATOM 3988 C C . ALA B 1 224 ? 24.281 -9.620 5.711 1.00 22.92 224 ALA B C 1
ATOM 3989 O O . ALA B 1 224 ? 25.338 -9.018 5.889 1.00 24.36 224 ALA B O 1
ATOM 3991 N N . ASP B 1 225 ? 23.402 -9.808 6.683 1.00 21.76 225 ASP B N 1
ATOM 3992 C CA . ASP B 1 225 ? 23.634 -9.208 7.985 1.00 22.01 225 ASP B CA 1
ATOM 3993 C C . ASP B 1 225 ? 24.583 -10.019 8.868 1.00 23.91 225 ASP B C 1
ATOM 3994 O O . ASP B 1 225 ? 24.878 -9.615 9.992 1.00 22.83 225 ASP B O 1
ATOM 3999 N N . LEU B 1 226 ? 25.083 -11.143 8.358 1.00 18.71 226 LEU B N 1
ATOM 4000 C CA . LEU B 1 226 ? 26.037 -11.948 9.127 1.00 17.39 226 LEU B CA 1
ATOM 4001 C C . LEU B 1 226 ? 27.395 -12.040 8.448 1.00 18.75 226 LEU B C 1
ATOM 4002 O O . LEU B 1 226 ? 28.334 -12.623 8.987 1.00 18.85 226 LEU B O 1
ATOM 4007 N N . ALA B 1 227 ? 27.505 -11.463 7.262 1.00 13.69 227 ALA B N 1
ATOM 4008 C CA . ALA B 1 227 ? 28.775 -11.519 6.547 1.00 17.55 227 ALA B CA 1
ATOM 4009 C C . ALA B 1 227 ? 29.883 -10.821 7.335 1.00 17.31 227 ALA B C 1
ATOM 4010 O O . ALA B 1 227 ? 31.036 -11.249 7.313 1.00 15.46 227 ALA B O 1
ATOM 4012 N N . GLU B 1 228 ? 29.535 -9.760 8.054 1.00 16.13 228 GLU B N 1
ATOM 4013 C CA . GLU B 1 228 ? 30.526 -9.040 8.843 1.00 19.90 228 GLU B CA 1
ATOM 4014 C C . GLU B 1 228 ? 31.042 -9.911 9.990 1.00 16.59 228 GLU B C 1
ATOM 4015 O O . GLU B 1 228 ? 32.213 -9.825 10.388 1.00 15.51 228 GLU B O 1
ATOM 4021 N N . VAL B 1 229 ? 30.165 -10.755 10.513 1.00 16.77 229 VAL B N 1
ATOM 4022 C CA . VAL B 1 229 ? 30.538 -11.679 11.577 1.00 14.87 229 VAL B CA 1
ATOM 4023 C C . VAL B 1 229 ? 31.519 -12.725 11.042 1.00 13.96 229 VAL B C 1
ATOM 4024 O O . VAL B 1 229 ? 32.537 -13.003 11.676 1.00 14.05 229 VAL B O 1
ATOM 4028 N N . MET B 1 230 ? 31.221 -13.292 9.875 1.00 15.54 230 MET B N 1
ATOM 4029 C CA . MET B 1 230 ? 32.160 -14.227 9.244 1.00 15.23 230 MET B CA 1
ATOM 4030 C C . MET B 1 230 ? 33.491 -13.529 9.001 1.00 12.59 230 MET B C 1
ATOM 4031 O O . MET B 1 230 ? 34.551 -14.092 9.258 1.00 11.97 230 MET B O 1
ATOM 4036 N N . ALA B 1 231 ? 33.439 -12.293 8.509 1.00 12.95 231 ALA B N 1
ATOM 4037 C CA . ALA B 1 231 ? 34.666 -11.555 8.252 1.00 13.23 231 ALA B CA 1
ATOM 4038 C C . ALA B 1 231 ? 35.467 -11.389 9.542 1.00 12.30 231 ALA B C 1
ATOM 4039 O O . ALA B 1 231 ? 36.695 -11.500 9.538 1.00 13.72 231 ALA B O 1
ATOM 4041 N N . GLY B 1 232 ? 34.778 -11.139 10.654 1.00 11.56 232 GLY B N 1
ATOM 4042 C CA . GLY B 1 232 ? 35.467 -10.999 11.926 1.00 11.54 232 GLY B CA 1
ATOM 4043 C C . GLY B 1 232 ? 36.196 -12.258 12.381 1.00 11.48 232 GLY B C 1
ATOM 4044 O O . GLY B 1 232 ? 37.241 -12.181 13.029 1.00 15.10 232 GLY B O 1
ATOM 4045 N N . VAL B 1 233 ? 35.636 -13.424 12.070 1.00 11.32 233 VAL B N 1
ATOM 4046 C CA . VAL B 1 233 ? 36.287 -14.683 12.423 1.00 9.84 233 VAL B CA 1
ATOM 4047 C C . VAL B 1 233 ? 37.580 -14.824 11.629 1.00 12.78 233 VAL B C 1
ATOM 4048 O O . VAL B 1 233 ? 38.611 -15.228 12.162 1.00 12.78 233 VAL B O 1
ATOM 4052 N N . PHE B 1 234 ? 37.519 -14.477 10.352 1.00 10.01 234 PHE B N 1
ATOM 4053 C CA . PHE B 1 234 ? 38.705 -14.526 9.508 1.00 12.21 234 PHE B CA 1
ATOM 4054 C C . PHE B 1 234 ? 39.731 -13.495 9.960 1.00 12.80 234 PHE B C 1
ATOM 4055 O O . PHE B 1 234 ? 40.929 -13.756 9.917 1.00 14.30 234 PHE B O 1
ATOM 4063 N N . ALA B 1 235 ? 39.269 -12.328 10.406 1.00 12.28 235 ALA B N 1
ATOM 4064 C CA . ALA B 1 235 ? 40.204 -11.315 10.880 1.00 11.84 235 ALA B CA 1
ATOM 4065 C C . ALA B 1 235 ? 40.962 -11.812 12.113 1.00 16.80 235 ALA B C 1
ATOM 4066 O O . ALA B 1 235 ? 42.173 -11.609 12.232 1.00 16.13 235 ALA B O 1
ATOM 4068 N N . ALA B 1 236 ? 40.252 -12.486 13.016 1.00 12.87 236 ALA B N 1
ATOM 4069 C CA . ALA B 1 236 ? 40.878 -13.016 14.227 1.00 17.29 236 ALA B CA 1
ATOM 4070 C C . ALA B 1 236 ? 42.023 -13.969 13.896 1.00 14.23 236 ALA B C 1
ATOM 4071 O O . ALA B 1 236 ? 43.032 -14.001 14.601 1.00 14.22 236 ALA B O 1
ATOM 4073 N N . ARG B 1 237 ? 41.868 -14.723 12.807 1.00 14.61 237 ARG B N 1
ATOM 4074 C CA . ARG B 1 237 ? 42.892 -15.657 12.348 1.00 15.96 237 ARG B CA 1
ATOM 4075 C C . ARG B 1 237 ? 43.955 -15.001 11.502 1.00 16.27 237 ARG B C 1
ATOM 4076 O O . ARG B 1 237 ? 44.875 -15.684 11.059 1.00 20.23 237 ARG B O 1
ATOM 4084 N N . ARG B 1 238 ? 43.792 -13.711 11.230 1.00 14.86 238 ARG B N 1
ATOM 4085 C CA . ARG B 1 238 ? 44.670 -12.979 10.308 1.00 17.40 238 ARG B CA 1
ATOM 4086 C C . ARG B 1 238 ? 44.764 -13.615 8.920 1.00 21.04 238 ARG B C 1
ATOM 4087 O O . ARG B 1 238 ? 45.843 -13.749 8.345 1.00 19.60 238 ARG B O 1
ATOM 4095 N N . SER B 1 239 ? 43.609 -13.992 8.386 1.00 16.64 239 SER B N 1
ATOM 4096 C CA . SER B 1 239 ? 43.523 -14.521 7.036 1.00 12.10 239 SER B CA 1
ATOM 4097 C C . SER B 1 239 ? 43.457 -13.361 6.071 1.00 18.25 239 SER B C 1
ATOM 4098 O O . SER B 1 239 ? 43.074 -12.250 6.452 1.00 16.37 239 SER B O 1
ATOM 4101 N N . SER B 1 240 ? 43.832 -13.607 4.821 1.00 13.76 240 SER B N 1
ATOM 4102 C CA . SER B 1 240 ? 43.553 -12.630 3.768 1.00 12.58 240 SER B CA 1
ATOM 4103 C C . SER B 1 240 ? 42.338 -13.116 3.003 1.00 13.29 240 SER B C 1
ATOM 4104 O O . SER B 1 240 ? 42.439 -14.015 2.171 1.00 13.65 240 SER B O 1
ATOM 4107 N N . VAL B 1 241 ? 41.180 -12.537 3.301 1.00 11.56 241 VAL B N 1
ATOM 4108 C CA . VAL B 1 241 ? 39.933 -13.052 2.772 1.00 10.50 241 VAL B CA 1
ATOM 4109 C C . VAL B 1 241 ? 39.059 -11.923 2.243 1.00 14.70 241 VAL B C 1
ATOM 4110 O O . VAL B 1 241 ? 39.054 -10.822 2.794 1.00 15.19 241 VAL B O 1
ATOM 4114 N N . LEU B 1 242 ? 38.364 -12.198 1.149 1.00 11.74 242 LEU B N 1
ATOM 4115 C CA . LEU B 1 242 ? 37.245 -11.370 0.726 1.00 14.52 242 LEU B CA 1
ATOM 4116 C C . LEU B 1 242 ? 35.977 -12.136 1.041 1.00 13.08 242 LEU B C 1
ATOM 4117 O O . LEU B 1 242 ? 35.702 -13.174 0.412 1.00 14.04 242 LEU B O 1
ATOM 4122 N N . VAL B 1 243 ? 35.192 -11.641 2.000 1.00 14.69 243 VAL B N 1
ATOM 4123 C CA . VAL B 1 243 ? 33.871 -12.223 2.249 1.00 15.47 243 VAL B CA 1
ATOM 4124 C C . VAL B 1 243 ? 32.872 -11.493 1.362 1.00 17.01 243 VAL B C 1
ATOM 4125 O O . VAL B 1 243 ? 32.766 -10.269 1.436 1.00 17.92 243 VAL B O 1
ATOM 4129 N N . VAL B 1 244 ? 32.151 -12.226 0.521 1.00 13.97 244 VAL B N 1
ATOM 4130 C CA . VAL B 1 244 ? 31.350 -11.567 -0.514 1.00 18.37 244 VAL B CA 1
ATOM 4131 C C . VAL B 1 244 ? 29.853 -11.882 -0.493 1.00 18.35 244 VAL B C 1
ATOM 4132 O O . VAL B 1 244 ? 29.433 -13.027 -0.284 1.00 16.95 244 VAL B O 1
ATOM 4136 N N . HIS B 1 245 ? 29.057 -10.839 -0.723 1.00 19.28 245 HIS B N 1
ATOM 4137 C CA . HIS B 1 245 ? 27.611 -10.972 -0.858 1.00 21.26 245 HIS B CA 1
ATOM 4138 C C . HIS B 1 245 ? 27.136 -10.108 -2.023 1.00 21.46 245 HIS B C 1
ATOM 4139 O O . HIS B 1 245 ? 27.279 -8.884 -1.992 1.00 20.45 245 HIS B O 1
ATOM 4146 N N . GLY B 1 246 ? 26.599 -10.749 -3.053 1.00 21.15 246 GLY B N 1
ATOM 4147 C CA . GLY B 1 246 ? 26.092 -10.026 -4.211 1.00 22.35 246 GLY B CA 1
ATOM 4148 C C . GLY B 1 246 ? 24.830 -9.298 -3.801 1.00 28.10 246 GLY B C 1
ATOM 4149 O O . GLY B 1 246 ? 24.016 -9.847 -3.064 1.00 29.35 246 GLY B O 1
ATOM 4150 N N . ASP B 1 247 ? 24.659 -8.065 -4.262 1.00 27.25 247 ASP B N 1
ATOM 4151 C CA . ASP B 1 247 ? 23.504 -7.283 -3.831 1.00 32.49 247 ASP B CA 1
ATOM 4152 C C . ASP B 1 247 ? 22.196 -7.770 -4.472 1.00 28.67 247 ASP B C 1
ATOM 4153 O O . ASP B 1 247 ? 21.118 -7.210 -4.240 1.00 33.54 247 ASP B O 1
ATOM 4158 N N . ASP B 1 248 ? 22.300 -8.833 -5.261 1.00 24.48 248 ASP B N 1
ATOM 4159 C CA . ASP B 1 248 ? 21.136 -9.544 -5.768 1.00 26.55 248 ASP B CA 1
ATOM 4160 C C . ASP B 1 248 ? 20.869 -10.783 -4.919 1.00 26.80 248 ASP B C 1
ATOM 4161 O O . ASP B 1 248 ? 19.948 -11.546 -5.196 1.00 30.23 248 ASP B O 1
ATOM 4166 N N . GLY B 1 249 ? 21.693 -10.996 -3.894 1.00 25.99 249 GLY B N 1
ATOM 4167 C CA . GLY B 1 249 ? 21.487 -12.116 -2.996 1.00 25.75 249 GLY B CA 1
ATOM 4168 C C . GLY B 1 249 ? 22.462 -13.275 -3.132 1.00 26.03 249 GLY B C 1
ATOM 4169 O O . GLY B 1 249 ? 22.464 -14.182 -2.304 1.00 25.12 249 GLY B O 1
ATOM 4170 N N . LEU B 1 250 ? 23.288 -13.264 -4.172 1.00 24.39 250 LEU B N 1
ATOM 4171 C CA . LEU B 1 250 ? 24.204 -14.381 -4.393 1.00 23.41 250 LEU B CA 1
ATOM 4172 C C . LEU B 1 250 ? 25.251 -14.507 -3.289 1.00 18.34 250 LEU B C 1
ATOM 4173 O O . LEU B 1 250 ? 25.723 -13.500 -2.759 1.00 19.66 250 LEU B O 1
ATOM 4178 N N . ASP B 1 251 ? 25.610 -15.741 -2.948 1.00 19.11 251 ASP B N 1
ATOM 4179 C CA . ASP B 1 251 ? 26.763 -15.963 -2.073 1.00 18.08 251 ASP B CA 1
ATOM 4180 C C . ASP B 1 251 ? 28.042 -16.060 -2.919 1.00 17.54 251 ASP B C 1
ATOM 4181 O O . ASP B 1 251 ? 28.869 -16.974 -2.744 1.00 18.42 251 ASP B O 1
ATOM 4186 N N . GLU B 1 252 ? 28.166 -15.123 -3.862 1.00 16.85 252 GLU B N 1
ATOM 4187 C CA . GLU B 1 252 ? 29.290 -15.035 -4.806 1.00 17.46 252 GLU B CA 1
ATOM 4188 C C . GLU B 1 252 ? 29.443 -13.581 -5.233 1.00 19.26 252 GLU B C 1
ATOM 4189 O O . GLU B 1 252 ? 28.564 -12.760 -4.988 1.00 21.52 252 GLU B O 1
ATOM 4195 N N . LEU B 1 253 ? 30.546 -13.251 -5.894 1.00 19.76 253 LEU B N 1
ATOM 4196 C CA . LEU B 1 253 ? 30.621 -11.964 -6.569 1.00 19.74 253 LEU B CA 1
ATOM 4197 C C . LEU B 1 253 ? 29.689 -12.046 -7.763 1.00 21.84 253 LEU B C 1
ATOM 4198 O O . LEU B 1 253 ? 29.766 -12.991 -8.554 1.00 23.55 253 LEU B O 1
ATOM 4203 N N . THR B 1 254 ? 28.782 -11.083 -7.876 1.00 20.76 254 THR B N 1
ATOM 4204 C CA . THR B 1 254 ? 27.769 -11.161 -8.922 1.00 21.69 254 THR B CA 1
ATOM 4205 C C . THR B 1 254 ? 28.134 -10.290 -10.122 1.00 25.24 254 THR B C 1
ATOM 4206 O O . THR B 1 254 ? 29.001 -9.418 -10.036 1.00 26.30 254 THR B O 1
ATOM 4210 N N . THR B 1 255 ? 27.477 -10.552 -11.243 1.00 25.18 255 THR B N 1
ATOM 4211 C CA . THR B 1 255 ? 27.657 -9.741 -12.437 1.00 26.21 255 THR B CA 1
ATOM 4212 C C . THR B 1 255 ? 26.391 -8.953 -12.746 1.00 34.96 255 THR B C 1
ATOM 4213 O O . THR B 1 255 ? 26.395 -8.100 -13.633 1.00 29.94 255 THR B O 1
ATOM 4217 N N . THR B 1 256 ? 25.315 -9.236 -12.007 1.00 29.90 256 THR B N 1
ATOM 4218 C CA . THR B 1 256 ? 24.009 -8.626 -12.286 1.00 29.51 256 THR B CA 1
ATOM 4219 C C . THR B 1 256 ? 23.870 -7.235 -11.678 1.00 33.02 256 THR B C 1
ATOM 4220 O O . THR B 1 256 ? 23.015 -6.449 -12.098 1.00 32.92 256 THR B O 1
ATOM 4224 N N . THR B 1 257 ? 24.705 -6.946 -10.685 1.00 25.58 257 THR B N 1
ATOM 4225 C CA . THR B 1 257 ? 24.682 -5.670 -9.979 1.00 26.20 257 THR B CA 1
ATOM 4226 C C . THR B 1 257 ? 25.935 -5.553 -9.113 1.00 31.65 257 THR B C 1
ATOM 4227 O O . THR B 1 257 ? 26.911 -6.270 -9.331 1.00 29.30 257 THR B O 1
ATOM 4231 N N . THR B 1 258 ? 25.923 -4.647 -8.143 1.00 27.37 258 THR B N 1
ATOM 4232 C CA . THR B 1 258 ? 27.055 -4.514 -7.234 1.00 31.77 258 THR B CA 1
ATOM 4233 C C . THR B 1 258 ? 27.127 -5.697 -6.256 1.00 28.62 258 THR B C 1
ATOM 4234 O O . THR B 1 258 ? 26.172 -6.467 -6.117 1.00 24.42 258 THR B O 1
ATOM 4238 N N . SER B 1 259 ? 28.274 -5.836 -5.598 1.00 26.98 259 SER B N 1
ATOM 4239 C CA . SER B 1 259 ? 28.436 -6.795 -4.512 1.00 24.47 259 SER B CA 1
ATOM 4240 C C . SER B 1 259 ? 28.969 -6.050 -3.310 1.00 21.40 259 SER B C 1
ATOM 4241 O O . SER B 1 259 ? 29.703 -5.064 -3.453 1.00 27.84 259 SER B O 1
ATOM 4244 N N . THR B 1 260 ? 28.605 -6.510 -2.118 1.00 20.76 260 THR B N 1
ATOM 4245 C CA . THR B 1 260 ? 29.238 -5.998 -0.925 1.00 19.67 260 THR B CA 1
ATOM 4246 C C . THR B 1 260 ? 30.424 -6.901 -0.611 1.00 21.15 260 THR B C 1
ATOM 4247 O O . THR B 1 260 ? 30.312 -8.129 -0.679 1.00 18.28 260 THR B O 1
ATOM 4251 N N . ILE B 1 261 ? 31.561 -6.289 -0.299 1.00 22.00 261 ILE B N 1
ATOM 4252 C CA . ILE B 1 261 ? 32.749 -7.048 0.080 1.00 24.12 261 ILE B CA 1
ATOM 4253 C C . ILE B 1 261 ? 33.225 -6.625 1.457 1.00 24.04 261 ILE B C 1
ATOM 4254 O O . ILE B 1 261 ? 33.422 -5.434 1.723 1.00 22.13 261 ILE B O 1
ATOM 4259 N N . TRP B 1 262 ? 33.396 -7.600 2.345 1.00 19.42 262 TRP B N 1
ATOM 4260 C CA . TRP B 1 262 ? 34.062 -7.343 3.605 1.00 19.68 262 TRP B CA 1
ATOM 4261 C C . TRP B 1 262 ? 35.482 -7.830 3.420 1.00 23.87 262 TRP B C 1
ATOM 4262 O O . TRP B 1 262 ? 35.733 -9.042 3.350 1.00 18.86 262 TRP B O 1
ATOM 4273 N N . ARG B 1 263 ? 36.398 -6.874 3.288 1.00 18.52 263 ARG B N 1
ATOM 4274 C CA . ARG B 1 263 ? 37.794 -7.166 2.989 1.00 17.94 263 ARG B CA 1
ATOM 4275 C C . ARG B 1 263 ? 38.577 -7.356 4.274 1.00 20.35 263 ARG B C 1
ATOM 4276 O O . ARG B 1 263 ? 38.644 -6.460 5.120 1.00 20.99 263 ARG B O 1
ATOM 4284 N N . VAL B 1 264 ? 39.159 -8.542 4.421 1.00 19.82 264 VAL B N 1
ATOM 4285 C CA . VAL B 1 264 ? 39.888 -8.885 5.626 1.00 18.77 264 VAL B CA 1
ATOM 4286 C C . VAL B 1 264 ? 41.375 -8.858 5.320 1.00 16.65 264 VAL B C 1
ATOM 4287 O O . VAL B 1 264 ? 41.858 -9.614 4.472 1.00 17.60 264 VAL B O 1
ATOM 4291 N N . ALA B 1 265 ? 42.089 -7.983 6.020 1.00 20.52 265 ALA B N 1
ATOM 4292 C CA . ALA B 1 265 ? 43.520 -7.790 5.816 1.00 26.85 265 ALA B CA 1
ATOM 4293 C C . ALA B 1 265 ? 44.145 -7.198 7.071 1.00 24.60 265 ALA B C 1
ATOM 4294 O O . ALA B 1 265 ? 43.565 -6.312 7.696 1.00 27.15 265 ALA B O 1
ATOM 4296 N N . ALA B 1 266 ? 45.327 -7.693 7.432 1.00 24.35 266 ALA B N 1
ATOM 4297 C CA . ALA B 1 266 ? 46.038 -7.234 8.626 1.00 25.93 266 ALA B CA 1
ATOM 4298 C C . ALA B 1 266 ? 45.191 -7.272 9.899 1.00 31.97 266 ALA B C 1
ATOM 4299 O O . ALA B 1 266 ? 45.292 -6.380 10.738 1.00 25.52 266 ALA B O 1
ATOM 4301 N N . GLY B 1 267 ? 44.348 -8.296 10.032 1.00 24.76 267 GLY B N 1
ATOM 4302 C CA . GLY B 1 267 ? 43.576 -8.494 11.252 1.00 24.96 267 GLY B CA 1
ATOM 4303 C C . GLY B 1 267 ? 42.404 -7.540 11.374 1.00 24.41 267 GLY B C 1
ATOM 4304 O O . GLY B 1 267 ? 41.761 -7.452 12.422 1.00 27.89 267 GLY B O 1
ATOM 4305 N N . SER B 1 268 ? 42.118 -6.829 10.289 1.00 24.70 268 SER B N 1
ATOM 4306 C CA . SER B 1 268 ? 41.080 -5.809 10.291 1.00 30.12 268 SER B CA 1
ATOM 4307 C C . SER B 1 268 ? 40.086 -6.021 9.145 1.00 31.48 268 SER B C 1
ATOM 4308 O O . SER B 1 268 ? 40.402 -6.670 8.143 1.00 30.15 268 SER B O 1
ATOM 4311 N N . VAL B 1 269 ? 38.885 -5.468 9.296 1.00 24.97 269 VAL B N 1
ATOM 4312 C CA . VAL B 1 269 ? 37.835 -5.615 8.295 1.00 26.74 269 VAL B CA 1
ATOM 4313 C C . VAL B 1 269 ? 37.393 -4.249 7.764 1.00 31.85 269 VAL B C 1
ATOM 4314 O O . VAL B 1 269 ? 37.177 -3.314 8.540 1.00 30.84 269 VAL B O 1
ATOM 4318 N N . ASP B 1 270 ? 37.285 -4.134 6.441 1.00 26.44 270 ASP B N 1
ATOM 4319 C CA . ASP B 1 270 ? 36.775 -2.921 5.798 1.00 30.55 270 ASP B CA 1
ATOM 4320 C C . ASP B 1 270 ? 35.644 -3.310 4.851 1.00 26.57 270 ASP B C 1
ATOM 4321 O O . ASP B 1 270 ? 35.783 -4.250 4.069 1.00 26.07 270 ASP B O 1
ATOM 4323 N N . LYS B 1 271 ? 34.519 -2.605 4.930 1.00 25.09 271 LYS B N 1
ATOM 4324 C CA . LYS B 1 271 ? 33.363 -2.929 4.100 1.00 25.98 271 LYS B CA 1
ATOM 4325 C C . LYS B 1 271 ? 33.343 -2.082 2.826 1.00 33.73 271 LYS B C 1
ATOM 4326 O O . LYS B 1 271 ? 33.391 -0.851 2.896 1.00 31.83 271 LYS B O 1
ATOM 4332 N N . LEU B 1 272 ? 33.259 -2.742 1.671 1.00 23.45 272 LEU B N 1
ATOM 4333 C CA . LEU B 1 272 ? 33.334 -2.055 0.380 1.00 29.95 272 LEU B CA 1
ATOM 4334 C C . LEU B 1 272 ? 32.140 -2.374 -0.497 1.00 27.85 272 LEU B C 1
ATOM 4335 O O . LEU B 1 272 ? 31.579 -3.469 -0.426 1.00 28.09 272 LEU B O 1
ATOM 4340 N N . THR B 1 273 ? 31.760 -1.423 -1.343 1.00 26.57 273 THR B N 1
ATOM 4341 C CA . THR B 1 273 ? 30.836 -1.722 -2.428 1.00 23.21 273 THR B CA 1
ATOM 4342 C C . THR B 1 273 ? 31.657 -1.919 -3.703 1.00 26.66 273 THR B C 1
ATOM 4343 O O . THR B 1 273 ? 32.489 -1.083 -4.051 1.00 30.27 273 THR B O 1
ATOM 4347 N N . PHE B 1 274 ? 31.436 -3.043 -4.374 1.00 23.70 274 PHE B N 1
ATOM 4348 C CA . PHE B 1 274 ? 32.226 -3.431 -5.540 1.00 32.77 274 PHE B CA 1
ATOM 4349 C C . PHE B 1 274 ? 31.352 -3.452 -6.789 1.00 29.09 274 PHE B C 1
ATOM 4350 O O . PHE B 1 274 ? 30.275 -4.051 -6.791 1.00 27.30 274 PHE B O 1
ATOM 4358 N N . ASP B 1 275 ? 31.820 -2.808 -7.858 1.00 33.36 275 ASP B N 1
ATOM 4359 C CA . ASP B 1 275 ? 31.078 -2.788 -9.114 1.00 30.94 275 ASP B CA 1
ATOM 4360 C C . ASP B 1 275 ? 31.959 -3.309 -10.251 1.00 33.72 275 ASP B C 1
ATOM 4361 O O . ASP B 1 275 ? 32.987 -2.707 -10.580 1.00 33.47 275 ASP B O 1
ATOM 4366 N N . PRO B 1 276 ? 31.561 -4.439 -10.852 1.00 28.25 276 PRO B N 1
ATOM 4367 C CA . PRO B 1 276 ? 32.363 -5.090 -11.893 1.00 34.38 276 PRO B CA 1
ATOM 4368 C C . PRO B 1 276 ? 32.413 -4.276 -13.187 1.00 42.89 276 PRO B C 1
ATOM 4369 O O . PRO B 1 276 ? 33.225 -4.578 -14.062 1.00 38.69 276 PRO B O 1
ATOM 4373 N N . ALA B 1 277 ? 31.555 -3.265 -13.306 1.00 41.15 277 ALA B N 1
ATOM 4374 C CA . ALA B 1 277 ? 31.515 -2.445 -14.514 1.00 37.00 277 ALA B CA 1
ATOM 4375 C C . ALA B 1 277 ? 32.781 -1.608 -14.648 1.00 38.54 277 ALA B C 1
ATOM 4376 O O . ALA B 1 277 ? 33.195 -1.274 -15.758 1.00 37.43 277 ALA B O 1
ATOM 4378 N N . GLY B 1 278 ? 33.391 -1.270 -13.513 1.00 34.92 278 GLY B N 1
ATOM 4379 C CA . GLY B 1 278 ? 34.656 -0.555 -13.507 1.00 38.66 278 GLY B CA 1
ATOM 4380 C C . GLY B 1 278 ? 35.784 -1.330 -14.175 1.00 35.57 278 GLY B C 1
ATOM 4381 O O . GLY B 1 278 ? 36.808 -0.746 -14.544 1.00 38.72 278 GLY B O 1
ATOM 4382 N N . PHE B 1 279 ? 35.606 -2.644 -14.313 1.00 34.91 279 PHE B N 1
ATOM 4383 C CA . PHE B 1 279 ? 36.560 -3.485 -15.037 1.00 33.94 279 PHE B CA 1
ATOM 4384 C C . PHE B 1 279 ? 35.943 -3.929 -16.361 1.00 33.64 279 PHE B C 1
ATOM 4385 O O . PHE B 1 279 ? 36.447 -4.831 -17.030 1.00 38.44 279 PHE B O 1
ATOM 4393 N N . GLY B 1 280 ? 34.840 -3.285 -16.735 1.00 40.23 280 GLY B N 1
ATOM 4394 C CA . GLY B 1 280 ? 34.285 -3.445 -18.068 1.00 40.64 280 GLY B CA 1
ATOM 4395 C C . GLY B 1 280 ? 33.274 -4.561 -18.262 1.00 39.07 280 GLY B C 1
ATOM 4396 O O . GLY B 1 280 ? 32.951 -4.919 -19.398 1.00 39.69 280 GLY B O 1
ATOM 4397 N N . PHE B 1 281 ? 32.765 -5.114 -17.166 1.00 43.49 281 PHE B N 1
ATOM 4398 C CA . PHE B 1 281 ? 31.794 -6.202 -17.261 1.00 40.11 281 PHE B CA 1
ATOM 4399 C C . PHE B 1 281 ? 30.418 -5.710 -17.698 1.00 44.89 281 PHE B C 1
ATOM 4400 O O . PHE B 1 281 ? 29.972 -4.637 -17.297 1.00 48.27 281 PHE B O 1
ATOM 4408 N N . ALA B 1 282 ? 29.750 -6.504 -18.525 1.00 45.36 282 ALA B N 1
ATOM 4409 C CA . ALA B 1 282 ? 28.385 -6.198 -18.921 1.00 48.78 282 ALA B CA 1
ATOM 4410 C C . ALA B 1 282 ? 27.431 -6.670 -17.830 1.00 51.32 282 ALA B C 1
ATOM 4411 O O . ALA B 1 282 ? 27.562 -7.794 -17.334 1.00 47.82 282 ALA B O 1
ATOM 4413 N N . ARG B 1 283 ? 26.488 -5.810 -17.447 1.00 44.97 283 ARG B N 1
ATOM 4414 C CA . ARG B 1 283 ? 25.437 -6.201 -16.509 1.00 44.82 283 ARG B CA 1
ATOM 4415 C C . ARG B 1 283 ? 24.704 -7.425 -17.040 1.00 43.13 283 ARG B C 1
ATOM 4416 O O . ARG B 1 283 ? 24.368 -7.497 -18.224 1.00 54.79 283 ARG B O 1
ATOM 4424 N N . ALA B 1 284 ? 24.479 -8.401 -16.168 1.00 35.77 284 ALA B N 1
ATOM 4425 C CA . ALA B 1 284 ? 23.815 -9.637 -16.567 1.00 36.65 284 ALA B CA 1
ATOM 4426 C C . ALA B 1 284 ? 22.486 -9.795 -15.837 1.00 34.36 284 ALA B C 1
ATOM 4427 O O . ALA B 1 284 ? 22.159 -9.008 -14.951 1.00 36.84 284 ALA B O 1
ATOM 4429 N N . GLN B 1 285 ? 21.728 -10.822 -16.206 1.00 33.32 285 GLN B N 1
ATOM 4430 C CA . GLN B 1 285 ? 20.493 -11.147 -15.506 1.00 42.25 285 GLN B CA 1
ATOM 4431 C C . GLN B 1 285 ? 20.650 -12.495 -14.803 1.00 37.68 285 GLN B C 1
ATOM 4432 O O . GLN B 1 285 ? 21.326 -13.388 -15.314 1.00 38.18 285 GLN B O 1
ATOM 4438 N N . LEU B 1 286 ? 20.021 -12.639 -13.639 1.00 37.31 286 LEU B N 1
ATOM 4439 C CA . LEU B 1 286 ? 20.180 -13.837 -12.814 1.00 32.27 286 LEU B CA 1
ATOM 4440 C C . LEU B 1 286 ? 19.757 -15.122 -13.515 1.00 34.33 286 LEU B C 1
ATOM 4441 O O . LEU B 1 286 ? 20.292 -16.196 -13.234 1.00 37.03 286 LEU B O 1
ATOM 4443 N N . ASP B 1 287 ? 18.789 -15.017 -14.420 1.00 33.95 287 ASP B N 1
ATOM 4444 C CA . ASP B 1 287 ? 18.358 -16.166 -15.208 1.00 38.37 287 ASP B CA 1
ATOM 4445 C C . ASP B 1 287 ? 19.503 -16.711 -16.070 1.00 29.29 287 ASP B C 1
ATOM 4446 O O . ASP B 1 287 ? 19.542 -17.904 -16.389 1.00 32.73 287 ASP B O 1
ATOM 4448 N N . GLN B 1 288 ? 20.432 -15.837 -16.446 1.00 32.51 288 GLN B N 1
ATOM 4449 C CA . GLN B 1 288 ? 21.566 -16.245 -17.271 1.00 34.13 288 GLN B CA 1
ATOM 4450 C C . GLN B 1 288 ? 22.594 -17.054 -16.468 1.00 34.37 288 GLN B C 1
ATOM 4451 O O . GLN B 1 288 ? 23.404 -17.789 -17.035 1.00 30.91 288 GLN B O 1
ATOM 4457 N N . LEU B 1 289 ? 22.547 -16.929 -15.148 1.00 29.00 289 LEU B N 1
ATOM 4458 C CA . LEU B 1 289 ? 23.460 -17.678 -14.286 1.00 30.50 289 LEU B CA 1
ATOM 4459 C C . LEU B 1 289 ? 22.800 -18.916 -13.682 1.00 30.86 289 LEU B C 1
ATOM 4460 O O . LEU B 1 289 ? 23.375 -19.564 -12.804 1.00 28.96 289 LEU B O 1
ATOM 4465 N N . ALA B 1 290 ? 21.601 -19.252 -14.159 1.00 33.73 290 ALA B N 1
ATOM 4466 C CA . ALA B 1 290 ? 20.808 -20.324 -13.549 1.00 30.91 290 ALA B CA 1
ATOM 4467 C C . ALA B 1 290 ? 21.352 -21.727 -13.814 1.00 31.01 290 ALA B C 1
ATOM 4468 O O . ALA B 1 290 ? 21.913 -22.002 -14.877 1.00 34.11 290 ALA B O 1
ATOM 4470 N N . GLY B 1 291 ? 21.169 -22.619 -12.843 1.00 29.51 291 GLY B N 1
ATOM 4471 C CA . GLY B 1 291 ? 21.691 -23.969 -12.950 1.00 30.37 291 GLY B CA 1
ATOM 4472 C C . GLY B 1 291 ? 20.623 -25.026 -13.130 1.00 32.91 291 GLY B C 1
ATOM 4473 O O . GLY B 1 291 ? 19.447 -24.712 -13.323 1.00 39.98 291 GLY B O 1
ATOM 4474 N N . GLY B 1 292 ? 21.042 -26.287 -13.074 1.00 28.68 292 GLY B N 1
ATOM 4475 C CA . GLY B 1 292 ? 20.134 -27.415 -13.166 1.00 27.02 292 GLY B CA 1
ATOM 4476 C C . GLY B 1 292 ? 20.644 -28.544 -12.304 1.00 24.94 292 GLY B C 1
ATOM 4477 O O . GLY B 1 292 ? 21.235 -28.297 -11.251 1.00 31.18 292 GLY B O 1
ATOM 4478 N N . ASP B 1 293 ? 20.426 -29.782 -12.734 1.00 26.72 293 ASP B N 1
ATOM 4479 C CA . ASP B 1 293 ? 20.929 -30.934 -11.990 1.00 27.33 293 ASP B CA 1
ATOM 4480 C C . ASP B 1 293 ? 22.439 -31.092 -12.183 1.00 28.95 293 ASP B C 1
ATOM 4481 O O . ASP B 1 293 ? 23.078 -30.268 -12.850 1.00 26.74 293 ASP B O 1
ATOM 4486 N N . ALA B 1 294 ? 23.005 -32.153 -11.615 1.00 23.95 294 ALA B N 1
ATOM 4487 C CA . ALA B 1 294 ? 24.455 -32.338 -11.637 1.00 29.53 294 ALA B CA 1
ATOM 4488 C C . ALA B 1 294 ? 25.000 -32.440 -13.062 1.00 31.22 294 ALA B C 1
ATOM 4489 O O . ALA B 1 294 ? 26.014 -31.822 -13.389 1.00 29.77 294 ALA B O 1
ATOM 4491 N N . GLN B 1 295 ? 24.320 -33.210 -13.908 1.00 32.74 295 GLN B N 1
ATOM 4492 C CA . GLN B 1 295 ? 24.745 -33.359 -15.299 1.00 29.56 295 GLN B CA 1
ATOM 4493 C C . GLN B 1 295 ? 24.683 -32.039 -16.063 1.00 26.16 295 GLN B C 1
ATOM 4494 O O . GLN B 1 295 ? 25.567 -31.740 -16.872 1.00 29.26 295 GLN B O 1
ATOM 4500 N N . ALA B 1 296 ? 23.656 -31.243 -15.797 1.00 22.97 296 ALA B N 1
ATOM 4501 C CA . ALA B 1 296 ? 23.530 -29.937 -16.431 1.00 25.60 296 ALA B CA 1
ATOM 4502 C C . ALA B 1 296 ? 24.655 -29.017 -15.976 1.00 27.32 296 ALA B C 1
ATOM 4503 O O . ALA B 1 296 ? 25.303 -28.360 -16.791 1.00 24.13 296 ALA B O 1
ATOM 4505 N N . ASN B 1 297 ? 24.871 -28.954 -14.668 1.00 24.01 297 ASN B N 1
ATOM 4506 C CA . ASN B 1 297 ? 25.935 -28.110 -14.133 1.00 22.42 297 ASN B CA 1
ATOM 4507 C C . ASN B 1 297 ? 27.325 -28.558 -14.571 1.00 21.28 297 ASN B C 1
ATOM 4508 O O . ASN B 1 297 ? 28.189 -27.732 -14.835 1.00 24.89 297 ASN B O 1
ATOM 4513 N N . ALA B 1 298 ? 27.538 -29.866 -14.648 1.00 19.93 298 ALA B N 1
ATOM 4514 C CA . ALA B 1 298 ? 28.801 -30.393 -15.164 1.00 25.47 298 ALA B CA 1
ATOM 4515 C C . ALA B 1 298 ? 29.015 -29.932 -16.609 1.00 26.73 298 ALA B C 1
ATOM 4516 O O . ALA B 1 298 ? 30.103 -29.478 -16.974 1.00 22.88 298 ALA B O 1
ATOM 4518 N N . ALA B 1 299 ? 27.968 -30.028 -17.424 1.00 23.72 299 ALA B N 1
ATOM 4519 C CA . ALA B 1 299 ? 28.035 -29.538 -18.799 1.00 24.01 299 ALA B CA 1
ATOM 4520 C C . ALA B 1 299 ? 28.419 -28.060 -18.847 1.00 27.38 299 ALA B C 1
ATOM 4521 O O . ALA B 1 299 ? 29.160 -27.625 -19.736 1.00 26.16 299 ALA B O 1
ATOM 4523 N N . ALA B 1 300 ? 27.918 -27.286 -17.891 1.00 20.86 300 ALA B N 1
ATOM 4524 C CA . ALA B 1 300 ? 28.221 -25.861 -17.862 1.00 20.86 300 ALA B CA 1
ATOM 4525 C C . ALA B 1 300 ? 29.690 -25.607 -17.532 1.00 21.70 300 ALA B C 1
ATOM 4526 O O . ALA B 1 300 ? 30.290 -24.642 -18.027 1.00 21.10 300 ALA B O 1
ATOM 4528 N N . VAL B 1 301 ? 30.255 -26.453 -16.673 1.00 21.98 301 VAL B N 1
ATOM 4529 C CA . VAL B 1 301 ? 31.678 -26.359 -16.360 1.00 24.53 301 VAL B CA 1
ATOM 4530 C C . VAL B 1 301 ? 32.486 -26.632 -17.630 1.00 23.39 301 VAL B C 1
ATOM 4531 O O . VAL B 1 301 ? 33.375 -25.858 -17.986 1.00 22.16 301 VAL B O 1
ATOM 4535 N N . ARG B 1 302 ? 32.156 -27.726 -18.314 1.00 23.39 302 ARG B N 1
ATOM 4536 C CA . ARG B 1 302 ? 32.876 -28.133 -19.522 1.00 24.80 302 ARG B CA 1
ATOM 4537 C C . ARG B 1 302 ? 32.822 -27.057 -20.605 1.00 26.22 302 ARG B C 1
ATOM 4538 O O . ARG B 1 302 ? 33.802 -26.828 -21.328 1.00 23.96 302 ARG B O 1
ATOM 4546 N N . ALA B 1 303 ? 31.679 -26.386 -20.700 1.00 20.43 303 ALA B N 1
ATOM 4547 C CA . ALA B 1 303 ? 31.500 -25.317 -21.672 1.00 25.00 303 ALA B CA 1
ATOM 4548 C C . ALA B 1 303 ? 32.404 -24.119 -21.378 1.00 26.99 303 ALA B C 1
ATOM 4549 O O . ALA B 1 303 ? 33.072 -23.602 -22.276 1.00 23.54 303 ALA B O 1
ATOM 4551 N N . VAL B 1 304 ? 32.410 -23.668 -20.124 1.00 23.68 304 VAL B N 1
ATOM 4552 C CA . VAL B 1 304 ? 33.242 -22.537 -19.719 1.00 22.95 304 VAL B CA 1
ATOM 4553 C C . VAL B 1 304 ? 34.725 -22.835 -19.883 1.00 19.40 304 VAL B C 1
ATOM 4554 O O . VAL B 1 304 ? 35.488 -22.006 -20.376 1.00 23.37 304 VAL B O 1
ATOM 4558 N N . LEU B 1 305 ? 35.129 -24.028 -19.474 1.00 19.02 305 LEU B N 1
ATOM 4559 C CA . LEU B 1 305 ? 36.536 -24.404 -19.563 1.00 19.38 305 LEU B CA 1
ATOM 4560 C C . LEU B 1 305 ? 36.944 -24.577 -21.022 1.00 21.89 305 LEU B C 1
ATOM 4561 O O . LEU B 1 305 ? 38.100 -24.347 -21.377 1.00 21.94 305 LEU B O 1
ATOM 4566 N N . GLY B 1 306 ? 35.978 -24.936 -21.869 1.00 21.78 306 GLY B N 1
ATOM 4567 C CA . GLY B 1 306 ? 36.220 -25.086 -23.296 1.00 23.85 306 GLY B CA 1
ATOM 4568 C C . GLY B 1 306 ? 36.232 -23.769 -24.059 1.00 23.91 306 GLY B C 1
ATOM 4569 O O . GLY B 1 306 ? 36.394 -23.757 -25.281 1.00 32.07 306 GLY B O 1
ATOM 4570 N N . GLY B 1 307 ? 36.053 -22.659 -23.351 1.00 25.86 307 GLY B N 1
ATOM 4571 C CA . GLY B 1 307 ? 36.176 -21.345 -23.963 1.00 22.06 307 GLY B CA 1
ATOM 4572 C C . GLY B 1 307 ? 34.893 -20.625 -24.351 1.00 30.56 307 GLY B C 1
ATOM 4573 O O . GLY B 1 307 ? 34.940 -19.549 -24.948 1.00 29.17 307 GLY B O 1
ATOM 4574 N N . ALA B 1 308 ? 33.745 -21.199 -24.008 1.00 26.30 308 ALA B N 1
ATOM 4575 C CA . ALA B 1 308 ? 32.463 -20.568 -24.318 1.00 27.20 308 ALA B CA 1
ATOM 4576 C C . ALA B 1 308 ? 32.359 -19.195 -23.666 1.00 34.36 308 ALA B C 1
ATOM 4577 O O . ALA B 1 308 ? 32.576 -19.055 -22.459 1.00 30.50 308 ALA B O 1
ATOM 4579 N N . ARG B 1 309 ? 32.032 -18.187 -24.470 1.00 29.66 309 ARG B N 1
ATOM 4580 C CA . ARG B 1 309 ? 31.860 -16.827 -23.971 1.00 26.13 309 ARG B CA 1
ATOM 4581 C C . ARG B 1 309 ? 30.414 -16.620 -23.547 1.00 30.01 309 ARG B C 1
ATOM 4582 O O . ARG B 1 309 ? 29.517 -17.343 -23.994 1.00 32.16 309 ARG B O 1
ATOM 4590 N N . GLY B 1 310 ? 30.185 -15.635 -22.686 1.00 25.04 310 GLY B N 1
ATOM 4591 C CA . GLY B 1 310 ? 28.847 -15.385 -22.181 1.00 29.03 310 GLY B CA 1
ATOM 4592 C C . GLY B 1 310 ? 28.840 -15.122 -20.688 1.00 31.38 310 GLY B C 1
ATOM 4593 O O . GLY B 1 310 ? 29.904 -15.068 -20.061 1.00 26.72 310 GLY B O 1
ATOM 4594 N N . PRO B 1 311 ? 27.638 -14.966 -20.110 1.00 29.92 311 PRO B N 1
ATOM 4595 C CA . PRO B 1 311 ? 27.447 -14.584 -18.704 1.00 27.75 311 PRO B CA 1
ATOM 4596 C C . PRO B 1 311 ? 28.142 -15.507 -17.699 1.00 27.00 311 PRO B C 1
ATOM 4597 O O . PRO B 1 311 ? 28.707 -15.001 -16.725 1.00 25.81 311 PRO B O 1
ATOM 4601 N N . VAL B 1 312 ? 28.089 -16.820 -17.914 1.00 23.68 312 VAL B N 1
ATOM 4602 C CA . VAL B 1 312 ? 28.669 -17.760 -16.951 1.00 24.84 312 VAL B CA 1
ATOM 4603 C C . VAL B 1 312 ? 30.177 -17.576 -16.856 1.00 24.23 312 VAL B C 1
ATOM 4604 O O . VAL B 1 312 ? 30.723 -17.468 -15.754 1.00 22.50 312 VAL B O 1
ATOM 4608 N N . ARG B 1 313 ? 30.844 -17.551 -18.009 1.00 25.75 313 ARG B N 1
ATOM 4609 C CA . ARG B 1 313 ? 32.283 -17.287 -18.048 1.00 25.57 313 ARG B CA 1
ATOM 4610 C C . ARG B 1 313 ? 32.628 -15.994 -17.312 1.00 22.51 313 ARG B C 1
ATOM 4611 O O . ARG B 1 313 ? 33.548 -15.968 -16.487 1.00 24.30 313 ARG B O 1
ATOM 4619 N N . ASP B 1 314 ? 31.885 -14.928 -17.601 1.00 21.28 314 ASP B N 1
ATOM 4620 C CA . ASP B 1 314 ? 32.119 -13.633 -16.958 1.00 20.17 314 ASP B CA 1
ATOM 4621 C C . ASP B 1 314 ? 32.077 -13.744 -15.432 1.00 23.72 314 ASP B C 1
ATOM 4622 O O . ASP B 1 314 ? 32.935 -13.201 -14.743 1.00 21.18 314 ASP B O 1
ATOM 4627 N N . ALA B 1 315 ? 31.070 -14.439 -14.912 1.00 21.58 315 ALA B N 1
ATOM 4628 C CA . ALA B 1 315 ? 30.953 -14.608 -13.460 1.00 18.98 315 ALA B CA 1
ATOM 4629 C C . ALA B 1 315 ? 32.063 -15.500 -12.900 1.00 20.87 315 ALA B C 1
ATOM 4630 O O . ALA B 1 315 ? 32.563 -15.255 -11.805 1.00 21.09 315 ALA B O 1
ATOM 4632 N N . VAL B 1 316 ? 32.449 -16.528 -13.648 1.00 21.96 316 VAL B N 1
ATOM 4633 C CA . VAL B 1 316 ? 33.561 -17.390 -13.226 1.00 20.93 316 VAL B CA 1
ATOM 4634 C C . VAL B 1 316 ? 34.866 -16.600 -13.187 1.00 24.39 316 VAL B C 1
ATOM 4635 O O . VAL B 1 316 ? 35.626 -16.693 -12.219 1.00 20.67 316 VAL B O 1
ATOM 4639 N N . VAL B 1 317 ? 35.115 -15.817 -14.233 1.00 19.91 317 VAL B N 1
ATOM 4640 C CA . VAL B 1 317 ? 36.318 -14.999 -14.312 1.00 19.65 317 VAL B CA 1
ATOM 4641 C C . VAL B 1 317 ? 36.352 -13.982 -13.180 1.00 21.81 317 VAL B C 1
ATOM 4642 O O . VAL B 1 317 ? 37.381 -13.795 -12.537 1.00 17.11 317 VAL B O 1
ATOM 4646 N N . LEU B 1 318 ? 35.214 -13.345 -12.914 1.00 19.84 318 LEU B N 1
ATOM 4647 C CA . LEU B 1 318 ? 35.134 -12.355 -11.847 1.00 20.74 318 LEU B CA 1
ATOM 4648 C C . LEU B 1 318 ? 35.479 -12.991 -10.502 1.00 17.11 318 LEU B C 1
ATOM 4649 O O . LEU B 1 318 ? 36.284 -12.454 -9.737 1.00 17.62 318 LEU B O 1
ATOM 4654 N N . ASN B 1 319 ? 34.886 -14.148 -10.228 1.00 17.03 319 ASN B N 1
ATOM 4655 C CA . ASN B 1 319 ? 35.146 -14.828 -8.960 1.00 15.75 319 ASN B CA 1
ATOM 4656 C C . ASN B 1 319 ? 36.558 -15.401 -8.855 1.00 16.14 319 ASN B C 1
ATOM 4657 O O . ASN B 1 319 ? 37.162 -15.368 -7.786 1.00 15.42 319 ASN B O 1
ATOM 4662 N N . ALA B 1 320 ? 37.098 -15.909 -9.959 1.00 16.84 320 ALA B N 1
ATOM 4663 C CA . ALA B 1 320 ? 38.480 -16.387 -9.935 1.00 14.78 320 ALA B CA 1
ATOM 4664 C C . ALA B 1 320 ? 39.413 -15.245 -9.586 1.00 17.56 320 ALA B C 1
ATOM 4665 O O . ALA B 1 320 ? 40.316 -15.392 -8.755 1.00 15.93 320 ALA B O 1
ATOM 4667 N N . ALA B 1 321 ? 39.187 -14.098 -10.214 1.00 15.14 321 ALA B N 1
ATOM 4668 C CA . ALA B 1 321 ? 40.007 -12.921 -9.953 1.00 16.12 321 ALA B CA 1
ATOM 4669 C C . ALA B 1 321 ? 39.929 -12.515 -8.489 1.00 13.49 321 ALA B C 1
ATOM 4670 O O . ALA B 1 321 ? 40.927 -12.119 -7.896 1.00 16.89 321 ALA B O 1
ATOM 4672 N N . GLY B 1 322 ? 38.732 -12.597 -7.914 1.00 15.57 322 GLY B N 1
ATOM 4673 C CA . GLY B 1 322 ? 38.566 -12.282 -6.502 1.00 16.86 322 GLY B CA 1
ATOM 4674 C C . GLY B 1 322 ? 39.401 -13.187 -5.621 1.00 13.35 322 GLY B C 1
ATOM 4675 O O . GLY B 1 322 ? 40.023 -12.732 -4.662 1.00 16.12 322 GLY B O 1
ATOM 4676 N N . ALA B 1 323 ? 39.438 -14.476 -5.942 1.00 13.05 323 ALA B N 1
ATOM 4677 C CA . ALA B 1 323 ? 40.283 -15.394 -5.178 1.00 12.27 323 ALA B CA 1
ATOM 4678 C C . ALA B 1 323 ? 41.770 -15.071 -5.350 1.00 15.18 323 ALA B C 1
ATOM 4679 O O . ALA B 1 323 ? 42.561 -15.193 -4.411 1.00 12.65 323 ALA B O 1
ATOM 4681 N N . ILE B 1 324 ? 42.155 -14.670 -6.558 1.00 14.44 324 ILE B N 1
ATOM 4682 C CA . ILE B 1 324 ? 43.538 -14.273 -6.809 1.00 13.08 324 ILE B CA 1
ATOM 4683 C C . ILE B 1 324 ? 43.891 -13.001 -6.023 1.00 13.22 324 ILE B C 1
ATOM 4684 O O . ILE B 1 324 ? 44.985 -12.871 -5.486 1.00 15.25 324 ILE B O 1
ATOM 4689 N N . VAL B 1 325 ? 42.943 -12.078 -5.928 1.00 14.62 325 VAL B N 1
ATOM 4690 C CA . VAL B 1 325 ? 43.133 -10.880 -5.121 1.00 15.04 325 VAL B CA 1
ATOM 4691 C C . VAL B 1 325 ? 43.319 -11.220 -3.636 1.00 15.79 325 VAL B C 1
ATOM 4692 O O . VAL B 1 325 ? 44.192 -10.666 -2.966 1.00 15.31 325 VAL B O 1
ATOM 4696 N N . ALA B 1 326 ? 42.503 -12.137 -3.116 1.00 14.51 326 ALA B N 1
ATOM 4697 C CA . ALA B 1 326 ? 42.671 -12.555 -1.717 1.00 11.81 326 ALA B CA 1
ATOM 4698 C C . ALA B 1 326 ? 44.048 -13.176 -1.538 1.00 16.09 326 ALA B C 1
ATOM 4699 O O . ALA B 1 326 ? 44.750 -12.923 -0.548 1.00 15.54 326 ALA B O 1
ATOM 4701 N N . HIS B 1 327 ? 44.454 -13.982 -2.511 1.00 13.22 327 HIS B N 1
ATOM 4702 C CA . HIS B 1 327 ? 45.775 -14.609 -2.442 1.00 14.82 327 HIS B CA 1
ATOM 4703 C C . HIS B 1 327 ? 46.883 -13.553 -2.427 1.00 15.75 327 HIS B C 1
ATOM 4704 O O . HIS B 1 327 ? 47.841 -13.651 -1.658 1.00 16.33 327 HIS B O 1
ATOM 4711 N N . ALA B 1 328 ? 46.731 -12.528 -3.261 1.00 17.35 328 ALA B N 1
ATOM 4712 C CA . ALA B 1 328 ? 47.722 -11.451 -3.336 1.00 17.70 328 ALA B CA 1
ATOM 4713 C C . ALA B 1 328 ? 47.833 -10.733 -2.001 1.00 20.28 328 ALA B C 1
ATOM 4714 O O . ALA B 1 328 ? 48.918 -10.287 -1.606 1.00 18.35 328 ALA B O 1
ATOM 4716 N N . GLY B 1 329 ? 46.699 -10.614 -1.318 1.00 17.49 329 GLY B N 1
ATOM 4717 C CA . GLY B 1 329 ? 46.625 -9.892 -0.059 1.00 21.49 329 GLY B CA 1
ATOM 4718 C C . GLY B 1 329 ? 47.473 -10.492 1.046 1.00 24.33 329 GLY B C 1
ATOM 4719 O O . GLY B 1 329 ? 47.703 -9.849 2.077 1.00 24.17 329 GLY B O 1
ATOM 4720 N N . LEU B 1 330 ? 47.952 -11.718 0.846 1.00 18.95 330 LEU B N 1
ATOM 4721 C CA . LEU B 1 330 ? 48.811 -12.345 1.848 1.00 19.56 330 LEU B CA 1
ATOM 4722 C C . LEU B 1 330 ? 50.100 -11.546 2.046 1.00 31.24 330 LEU B C 1
ATOM 4723 O O . LEU B 1 330 ? 50.760 -11.675 3.077 1.00 30.61 330 LEU B O 1
ATOM 4728 N N . SER B 1 331 ? 50.453 -10.722 1.060 1.00 32.98 331 SER B N 1
ATOM 4729 C CA . SER B 1 331 ? 51.512 -9.726 1.259 1.00 42.58 331 SER B CA 1
ATOM 4730 C C . SER B 1 331 ? 50.918 -8.324 1.436 1.00 40.46 331 SER B C 1
ATOM 4731 O O . SER B 1 331 ? 50.062 -7.901 0.658 1.00 39.46 331 SER B O 1
ATOM 4734 N N . SER B 1 332 ? 51.375 -7.610 2.461 1.00 48.52 332 SER B N 1
ATOM 4735 C CA . SER B 1 332 ? 50.834 -6.290 2.785 1.00 52.82 332 SER B CA 1
ATOM 4736 C C . SER B 1 332 ? 51.161 -5.228 1.730 1.00 60.40 332 SER B C 1
ATOM 4737 O O . SER B 1 332 ? 50.602 -4.126 1.750 1.00 56.43 332 SER B O 1
ATOM 4739 N N . ARG B 1 333 ? 52.064 -5.564 0.812 1.00 56.50 333 ARG B N 1
ATOM 4740 C CA . ARG B 1 333 ? 52.482 -4.638 -0.239 1.00 61.85 333 ARG B CA 1
ATOM 4741 C C . ARG B 1 333 ? 51.588 -4.702 -1.483 1.00 54.03 333 ARG B C 1
ATOM 4742 O O . ARG B 1 333 ? 51.846 -4.020 -2.475 1.00 56.09 333 ARG B O 1
ATOM 4744 N N . ALA B 1 334 ? 50.537 -5.515 -1.429 1.00 51.25 334 ALA B N 1
ATOM 4745 C CA . ALA B 1 334 ? 49.602 -5.618 -2.548 1.00 47.06 334 ALA B CA 1
ATOM 4746 C C . ALA B 1 334 ? 48.621 -4.445 -2.562 1.00 46.06 334 ALA B C 1
ATOM 4747 O O . ALA B 1 334 ? 48.212 -3.954 -1.507 1.00 44.89 334 ALA B O 1
ATOM 4749 N N . GLU B 1 335 ? 48.242 -4.008 -3.760 1.00 35.78 335 GLU B N 1
ATOM 4750 C CA . GLU B 1 335 ? 47.361 -2.850 -3.920 1.00 36.92 335 GLU B CA 1
ATOM 4751 C C . GLU B 1 335 ? 46.064 -3.212 -4.644 1.00 34.73 335 GLU B C 1
ATOM 4752 O O . GLU B 1 335 ? 46.080 -3.972 -5.605 1.00 34.15 335 GLU B O 1
ATOM 4754 N N . TRP B 1 336 ? 44.953 -2.627 -4.199 1.00 35.45 336 TRP B N 1
ATOM 4755 C CA . TRP B 1 336 ? 43.602 -3.056 -4.589 1.00 29.75 336 TRP B CA 1
ATOM 4756 C C . TRP B 1 336 ? 43.315 -3.166 -6.096 1.00 32.46 336 TRP B C 1
ATOM 4757 O O . TRP B 1 336 ? 43.108 -4.264 -6.608 1.00 28.97 336 TRP B O 1
ATOM 4768 N N . LEU B 1 337 ? 43.277 -2.037 -6.797 1.00 31.43 337 LEU B N 1
ATOM 4769 C CA . LEU B 1 337 ? 42.907 -2.040 -8.217 1.00 32.79 337 LEU B CA 1
ATOM 4770 C C . LEU B 1 337 ? 43.867 -2.816 -9.144 1.00 30.25 337 LEU B C 1
ATOM 4771 O O . LEU B 1 337 ? 43.407 -3.577 -10.002 1.00 27.65 337 LEU B O 1
ATOM 4773 N N . PRO B 1 338 ? 45.192 -2.624 -8.985 1.00 30.15 338 PRO B N 1
ATOM 4774 C CA . PRO B 1 338 ? 46.129 -3.460 -9.743 1.00 30.76 338 PRO B CA 1
ATOM 4775 C C . PRO B 1 338 ? 45.957 -4.952 -9.448 1.00 27.64 338 PRO B C 1
ATOM 4776 O O . PRO B 1 338 ? 46.122 -5.772 -10.354 1.00 25.32 338 PRO B O 1
ATOM 4780 N N . ALA B 1 339 ? 45.651 -5.299 -8.198 1.00 25.57 339 ALA B N 1
ATOM 4781 C CA . ALA B 1 339 ? 45.425 -6.699 -7.848 1.00 22.12 339 ALA B CA 1
ATOM 4782 C C . ALA B 1 339 ? 44.288 -7.281 -8.675 1.00 19.27 339 ALA B C 1
ATOM 4783 O O . ALA B 1 339 ? 44.407 -8.387 -9.206 1.00 20.17 339 ALA B O 1
ATOM 4785 N N . TRP B 1 340 ? 43.187 -6.538 -8.785 1.00 19.07 340 TRP B N 1
ATOM 4786 C CA . TRP B 1 340 ? 42.050 -6.993 -9.579 1.00 19.15 340 TRP B CA 1
ATOM 4787 C C . TRP B 1 340 ? 42.383 -7.124 -11.054 1.00 20.81 340 TRP B C 1
ATOM 4788 O O . TRP B 1 340 ? 42.000 -8.101 -11.691 1.00 18.28 340 TRP B O 1
ATOM 4799 N N . GLU B 1 341 ? 43.078 -6.133 -11.606 1.00 26.09 341 GLU B N 1
ATOM 4800 C CA . GLU B 1 341 ? 43.451 -6.199 -13.016 1.00 22.14 341 GLU B CA 1
ATOM 4801 C C . GLU B 1 341 ? 44.302 -7.426 -13.288 1.00 21.41 341 GLU B C 1
ATOM 4802 O O . GLU B 1 341 ? 44.085 -8.133 -14.280 1.00 21.73 341 GLU B O 1
ATOM 4808 N N . GLU B 1 342 ? 45.264 -7.678 -12.405 1.00 20.14 342 GLU B N 1
ATOM 4809 C CA . GLU B 1 342 ? 46.123 -8.846 -12.557 1.00 20.20 342 GLU B CA 1
ATOM 4810 C C . GLU B 1 342 ? 45.308 -10.122 -12.391 1.00 20.98 342 GLU B C 1
ATOM 4811 O O . GLU B 1 342 ? 45.473 -11.077 -13.160 1.00 16.48 342 GLU B O 1
ATOM 4817 N N . GLY B 1 343 ? 44.416 -10.133 -11.399 1.00 18.02 343 GLY B N 1
ATOM 4818 C CA . GLY B 1 343 ? 43.566 -11.292 -11.174 1.00 15.64 343 GLY B CA 1
ATOM 4819 C C . GLY B 1 343 ? 42.718 -11.587 -12.393 1.00 16.47 343 GLY B C 1
ATOM 4820 O O . GLY B 1 343 ? 42.553 -12.743 -12.786 1.00 15.67 343 GLY B O 1
ATOM 4821 N N . LEU B 1 344 ? 42.177 -10.538 -13.003 1.00 15.93 344 LEU B N 1
ATOM 4822 C CA . LEU B 1 344 ? 41.324 -10.725 -14.172 1.00 18.92 344 LEU B CA 1
ATOM 4823 C C . LEU B 1 344 ? 42.136 -11.237 -15.357 1.00 15.82 344 LEU B C 1
ATOM 4824 O O . LEU B 1 344 ? 41.699 -12.148 -16.075 1.00 18.58 344 LEU B O 1
ATOM 4829 N N A ARG B 1 345 ? 43.319 -10.662 -15.545 0.50 17.61 345 ARG B N 1
ATOM 4830 N N B ARG B 1 345 ? 43.313 -10.658 -15.562 0.50 17.61 345 ARG B N 1
ATOM 4831 C CA A ARG B 1 345 ? 44.223 -11.082 -16.614 0.50 16.44 345 ARG B CA 1
ATOM 4832 C CA B ARG B 1 345 ? 44.190 -11.107 -16.641 0.50 16.43 345 ARG B CA 1
ATOM 4833 C C A ARG B 1 345 ? 44.573 -12.559 -16.481 0.50 17.28 345 ARG B C 1
ATOM 4834 C C B ARG B 1 345 ? 44.554 -12.576 -16.482 0.50 17.28 345 ARG B C 1
ATOM 4835 O O A ARG B 1 345 ? 44.469 -13.331 -17.438 0.50 16.06 345 ARG B O 1
ATOM 4836 O O B ARG B 1 345 ? 44.443 -13.362 -17.427 0.50 16.05 345 ARG B O 1
ATOM 4851 N N . ARG B 1 346 ? 44.988 -12.945 -15.281 1.00 15.03 346 ARG B N 1
ATOM 4852 C CA . ARG B 1 346 ? 45.412 -14.323 -15.018 1.00 16.22 346 ARG B CA 1
ATOM 4853 C C . ARG B 1 346 ? 44.278 -15.324 -15.144 1.00 15.34 346 ARG B C 1
ATOM 4854 O O . ARG B 1 346 ? 44.476 -16.429 -15.655 1.00 15.96 346 ARG B O 1
ATOM 4862 N N . ALA B 1 347 ? 43.087 -14.942 -14.682 1.00 15.93 347 ALA B N 1
ATOM 4863 C CA . ALA B 1 347 ? 41.932 -15.830 -14.737 1.00 14.70 347 ALA B CA 1
ATOM 4864 C C . ALA B 1 347 ? 41.517 -16.082 -16.186 1.00 15.85 347 ALA B C 1
ATOM 4865 O O . ALA B 1 347 ? 41.284 -17.223 -16.596 1.00 15.55 347 ALA B O 1
ATOM 4867 N N . SER B 1 348 ? 41.429 -15.007 -16.958 1.00 15.16 348 SER B N 1
ATOM 4868 C CA . SER B 1 348 ? 41.073 -15.115 -18.371 1.00 17.42 348 SER B CA 1
ATOM 4869 C C . SER B 1 348 ? 42.099 -15.939 -19.149 1.00 16.98 348 SER B C 1
ATOM 4870 O O . SER B 1 348 ? 41.734 -16.775 -19.976 1.00 16.80 348 SER B O 1
ATOM 4873 N N . ALA B 1 349 ? 43.383 -15.697 -18.886 1.00 17.92 349 ALA B N 1
ATOM 4874 C CA . ALA B 1 349 ? 44.436 -16.430 -19.578 1.00 16.39 349 ALA B CA 1
ATOM 4875 C C . ALA B 1 349 ? 44.402 -17.909 -19.211 1.00 16.94 349 ALA B C 1
ATOM 4876 O O . ALA B 1 349 ? 44.622 -18.764 -20.057 1.00 16.08 349 ALA B O 1
ATOM 4878 N N . ALA B 1 350 ? 44.100 -18.216 -17.948 1.00 17.17 350 ALA B N 1
ATOM 4879 C CA . ALA B 1 350 ? 44.042 -19.609 -17.527 1.00 14.10 350 ALA B CA 1
ATOM 4880 C C . ALA B 1 350 ? 43.003 -20.395 -18.326 1.00 14.72 350 ALA B C 1
ATOM 4881 O O . ALA B 1 350 ? 43.174 -21.584 -18.586 1.00 17.75 350 ALA B O 1
ATOM 4883 N N . ILE B 1 351 ? 41.917 -19.739 -18.704 1.00 13.99 351 ILE B N 1
ATOM 4884 C CA . ILE B 1 351 ? 40.908 -20.413 -19.509 1.00 13.95 351 ILE B CA 1
ATOM 4885 C C . ILE B 1 351 ? 41.364 -20.474 -20.969 1.00 13.44 351 ILE B C 1
ATOM 4886 O O . ILE B 1 351 ? 41.402 -21.544 -21.568 1.00 17.55 351 ILE B O 1
ATOM 4891 N N . ASP B 1 352 ? 41.721 -19.316 -21.514 1.00 17.50 352 ASP B N 1
ATOM 4892 C CA . ASP B 1 352 ? 42.035 -19.189 -22.938 1.00 17.44 352 ASP B CA 1
ATOM 4893 C C . ASP B 1 352 ? 43.205 -20.059 -23.421 1.00 22.51 352 ASP B C 1
ATOM 4894 O O . ASP B 1 352 ? 43.221 -20.489 -24.573 1.00 21.46 352 ASP B O 1
ATOM 4899 N N . THR B 1 353 ? 44.180 -20.325 -22.555 1.00 19.91 353 THR B N 1
ATOM 4900 C CA . THR B 1 353 ? 45.319 -21.147 -22.959 1.00 16.16 353 THR B CA 1
ATOM 4901 C C . THR B 1 353 ? 44.971 -22.611 -22.888 1.00 15.72 353 THR B C 1
ATOM 4902 O O . THR B 1 353 ? 45.753 -23.461 -23.309 1.00 18.39 353 THR B O 1
ATOM 4906 N N . GLY B 1 354 ? 43.795 -22.910 -22.344 1.00 15.69 354 GLY B N 1
ATOM 4907 C CA . GLY B 1 354 ? 43.420 -24.289 -22.120 1.00 16.06 354 GLY B CA 1
ATOM 4908 C C . GLY B 1 354 ? 43.951 -24.865 -20.823 1.00 17.83 354 GLY B C 1
ATOM 4909 O O . GLY B 1 354 ? 43.722 -26.037 -20.529 1.00 18.47 354 GLY B O 1
ATOM 4910 N N . ALA B 1 355 ? 44.677 -24.059 -20.050 1.00 15.96 355 ALA B N 1
ATOM 4911 C CA . ALA B 1 355 ? 45.250 -24.543 -18.797 1.00 18.65 355 ALA B CA 1
ATOM 4912 C C . ALA B 1 355 ? 44.163 -25.045 -17.850 1.00 16.09 355 ALA B C 1
ATOM 4913 O O . ALA B 1 355 ? 44.339 -26.062 -17.190 1.00 13.63 355 ALA B O 1
ATOM 4915 N N . ALA B 1 356 ? 43.047 -24.326 -17.782 1.00 15.25 356 ALA B N 1
ATOM 4916 C CA . ALA B 1 356 ? 41.959 -24.704 -16.859 1.00 15.04 356 ALA B CA 1
ATOM 4917 C C . ALA B 1 356 ? 41.311 -26.021 -17.275 1.00 17.71 356 ALA B C 1
ATOM 4918 O O . ALA B 1 356 ? 41.056 -26.892 -16.445 1.00 18.04 356 ALA B O 1
ATOM 4920 N N . GLU B 1 357 ? 41.057 -26.170 -18.570 1.00 16.55 357 GLU B N 1
ATOM 4921 C CA . GLU B 1 357 ? 40.515 -27.422 -19.095 1.00 16.86 357 GLU B CA 1
ATOM 4922 C C . GLU B 1 357 ? 41.450 -28.608 -18.856 1.00 18.97 357 GLU B C 1
ATOM 4923 O O . GLU B 1 357 ? 41.008 -29.691 -18.446 1.00 18.18 357 GLU B O 1
ATOM 4929 N N . GLN B 1 358 ? 42.745 -28.408 -19.095 1.00 15.86 358 GLN B N 1
ATOM 4930 C CA . GLN B 1 358 ? 43.707 -29.483 -18.910 1.00 18.59 358 GLN B CA 1
ATOM 4931 C C . GLN B 1 358 ? 43.835 -29.885 -17.446 1.00 17.92 358 GLN B C 1
ATOM 4932 O O . GLN B 1 358 ? 44.032 -31.065 -17.135 1.00 17.92 358 GLN B O 1
ATOM 4938 N N . LEU B 1 359 ? 43.723 -28.909 -16.547 1.00 17.69 359 LEU B N 1
ATOM 4939 C CA . LEU B 1 359 ? 43.876 -29.196 -15.117 1.00 18.28 359 LEU B CA 1
ATOM 4940 C C . LEU B 1 359 ? 42.739 -30.104 -14.664 1.00 15.56 359 LEU B C 1
ATOM 4941 O O . LEU B 1 359 ? 42.955 -31.073 -13.925 1.00 17.24 359 LEU B O 1
ATOM 4946 N N . LEU B 1 360 ? 41.528 -29.803 -15.126 1.00 18.55 360 LEU B N 1
ATOM 4947 C CA . LEU B 1 360 ? 40.377 -30.637 -14.787 1.00 20.63 360 LEU B CA 1
ATOM 4948 C C . LEU B 1 360 ? 40.581 -32.056 -15.310 1.00 22.86 360 LEU B C 1
ATOM 4949 O O . LEU B 1 360 ? 40.336 -33.028 -14.602 1.00 19.91 360 LEU B O 1
ATOM 4954 N N . ALA B 1 361 ? 41.044 -32.170 -16.552 1.00 20.05 361 ALA B N 1
ATOM 4955 C CA . ALA B 1 361 ? 41.356 -33.476 -17.118 1.00 18.13 361 ALA B CA 1
ATOM 4956 C C . ALA B 1 361 ? 42.411 -34.185 -16.285 1.00 20.23 361 ALA B C 1
ATOM 4957 O O . ALA B 1 361 ? 42.316 -35.391 -16.035 1.00 20.66 361 ALA B O 1
ATOM 4959 N N . ARG B 1 362 ? 43.428 -33.442 -15.849 1.00 19.57 362 ARG B N 1
ATOM 4960 C CA . ARG B 1 362 ? 44.492 -34.036 -15.054 1.00 22.43 362 ARG B CA 1
ATOM 4961 C C . ARG B 1 362 ? 43.994 -34.443 -13.676 1.00 21.51 362 ARG B C 1
ATOM 4962 O O . ARG B 1 362 ? 44.445 -35.439 -13.111 1.00 22.27 362 ARG B O 1
ATOM 4970 N N . TRP B 1 363 ? 43.055 -33.665 -13.150 1.00 18.07 363 TRP B N 1
ATOM 4971 C CA . TRP B 1 363 ? 42.477 -33.930 -11.833 1.00 21.67 363 TRP B CA 1
ATOM 4972 C C . TRP B 1 363 ? 41.651 -35.217 -11.871 1.00 19.73 363 TRP B C 1
ATOM 4973 O O . TRP B 1 363 ? 41.752 -36.057 -10.974 1.00 24.34 363 TRP B O 1
ATOM 4984 N N . VAL B 1 364 ? 40.853 -35.372 -12.924 1.00 22.24 364 VAL B N 1
ATOM 4985 C CA . VAL B 1 364 ? 40.068 -36.592 -13.134 1.00 22.98 364 VAL B CA 1
ATOM 4986 C C . VAL B 1 364 ? 40.975 -37.813 -13.232 1.00 28.59 364 VAL B C 1
ATOM 4987 O O . VAL B 1 364 ? 40.732 -38.844 -12.600 1.00 26.06 364 VAL B O 1
ATOM 4991 N N . ARG B 1 365 ? 42.035 -37.675 -14.021 1.00 26.88 365 ARG B N 1
ATOM 4992 C CA . ARG B 1 365 ? 43.009 -38.740 -14.218 1.00 26.34 365 ARG B CA 1
ATOM 4993 C C . ARG B 1 365 ? 43.690 -39.144 -12.909 1.00 29.40 365 ARG B C 1
ATOM 4994 O O . ARG B 1 365 ? 43.866 -40.339 -12.625 1.00 27.28 365 ARG B O 1
ATOM 5002 N N . PHE B 1 366 ? 44.071 -38.144 -12.118 1.00 26.64 366 PHE B N 1
ATOM 5003 C CA . PHE B 1 366 ? 44.705 -38.376 -10.822 1.00 27.42 366 PHE B CA 1
ATOM 5004 C C . PHE B 1 366 ? 43.869 -39.314 -9.964 1.00 27.08 366 PHE B C 1
ATOM 5005 O O . PHE B 1 366 ? 44.402 -40.221 -9.319 1.00 25.59 366 PHE B O 1
ATOM 5013 N N . GLY B 1 367 ? 42.558 -39.091 -9.966 1.00 25.24 367 GLY B N 1
ATOM 5014 C CA . GLY B 1 367 ? 41.658 -39.853 -9.118 1.00 33.42 367 GLY B CA 1
ATOM 5015 C C . GLY B 1 367 ? 41.534 -41.308 -9.533 1.00 37.06 367 GLY B C 1
ATOM 5016 O O . GLY B 1 367 ? 41.362 -42.197 -8.699 1.00 34.70 367 GLY B O 1
ATOM 5017 N N . ARG B 1 368 ? 41.629 -41.554 -10.833 1.00 34.32 368 ARG B N 1
ATOM 5018 C CA . ARG B 1 368 ? 41.541 -42.912 -11.348 1.00 37.65 368 ARG B CA 1
ATOM 5019 C C . ARG B 1 368 ? 42.854 -43.666 -11.169 1.00 42.46 368 ARG B C 1
ATOM 5020 O O . ARG B 1 368 ? 42.894 -44.890 -11.312 1.00 45.50 368 ARG B O 1
ATOM 5028 N N . GLN B 1 369 ? 43.905 -42.914 -10.843 1.00 43.48 369 GLN B N 1
ATOM 5029 C CA . GLN B 1 369 ? 45.265 -43.419 -10.620 1.00 42.63 369 GLN B CA 1
ATOM 5030 C C . GLN B 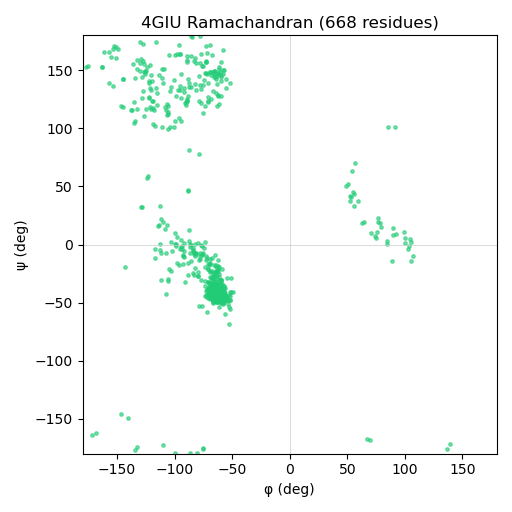1 369 ? 45.963 -43.778 -11.923 1.00 52.36 369 GLN B C 1
ATOM 5031 O O . GLN B 1 369 ? 46.310 -42.894 -12.704 1.00 52.12 369 GLN B O 1
#

B-factor: mean 21.53, std 8.61, range [8.24, 66.18]

Solvent-accessible surface area: 26091 Å² total; per-residue (Å²): 130,60,42,17,58,84,0,0,16,59,0,20,99,97,125,78,18,40,217,36,15,1,26,59,0,0,51,39,0,4,68,40,99,14,130,56,0,22,5,0,0,0,0,0,0,0,32,25,22,61,7,42,32,94,8,0,25,36,0,0,32,17,4,19,89,60,11,72,96,18,46,89,151,45,42,52,75,49,0,0,3,1,15,18,26,31,51,33,74,42,38,18,8,16,1,14,4,0,0,1,0,0,0,8,22,24,59,2,27,0,0,7,5,6,74,98,37,110,92,45,119,2,10,16,0,22,0,0,87,27,17,29,6,116,11,64,16,14,28,102,74,1,8,120,2,8,88,108,21,23,1,0,6,0,24,20,70,87,0,8,50,29,38,154,64,0,35,40,4,69,172,35,0,37,17,69,6,0,3,35,0,1,37,3,0,2,7,6,12,149,22,112,3,0,5,2,4,0,14,38,50,136,36,0,111,26,0,0,19,4,11,11,87,96,156,6,9,3,5,0,1,18,0,69,39,22,0,10,17,0,0,2,25,40,32,0,18,0,16,66,1,43,85,30,68,52,54,139,46,95,8,57,1,53,67,67,70,30,75,118,6,120,61,113,83,0,57,19,18,85,25,120,49,2,0,51,21,0,123,48,4,4,54,27,51,171,28,43,28,19,41,0,0,6,0,1,0,0,0,0,2,9,2,37,28,30,43,64,125,93,49,56,77,54,80,13,0,106,69,0,21,150,58,0,32,43,5,4,84,105,18,36,0,86,98,15,16,63,151,8,18,42,24,19,183,176,170,56,40,18,60,87,0,0,24,61,0,30,95,94,113,78,16,40,220,34,19,0,27,62,0,0,48,41,0,5,63,40,100,14,130,49,0,22,5,0,0,0,1,0,0,0,34,20,20,61,7,41,32,92,8,0,24,37,0,0,33,18,4,19,89,62,11,72,95,18,47,94,155,46,39,52,75,49,0,0,3,2,14,18,26,30,50,33,78,51,49,19,8,17,1,14,4,0,0,1,0,0,0,7,22,25,60,2,28,0,0,8,5,6,75,100,35,113,95,49,65,3,9,15,0,21,0,1,86,26,17,26,5,95,12,78,12,11,28,104,70,0,8,119,1,8,90,113,20,23,1,0,6,0,28,20,69,96,0,8,49,23,39,154,57,0,35,48,4,74,174,37,1,38,23,67,10,1,3,38,0,2,36,4,0,1,7,6,12,146,25,111,2,0,4,2,3,0,15,41,46,137,41,0,114,24,0,0,19,4,11,10,90,97,162,7,10,3,5,0,1,19,0,70,52,23,2,10,16,0,0,2,25,38,30,0,19,0,11,69,1,43,86,30,67,52,40,140,47,108,11,56,0,51,70,53,68,32,73,119,8,123,46,88,92,0,58,24,23,89,29,118,49,2,0,51,22,0,120,49,4,4,52,28,49,178,27,41,30,13,45,0,0,8,0,0,0,0,0,0,4,8,1,37,33,29,44,66,112,103,47,58,77,52,86,15,0,99,83,0,20,147,58,0,32,43,6,4,82,104,19,32,0,85,94,16,16,52,123,9,18,142,34,7,181,180

GO terms:
  GO:0005576 extracellular region (C, HDA)
  GO:0005886 plasma membrane (C, HDA)

Organism: Mycobacterium tuberculosis (strain ATCC 25618 / H37Rv) (NCBI:txid83332)

CATH classification: 1.20.970.10 (+1 more: 3.40.1030.10)

InterPro domains:
  IPR000312 Glycosyl transferase, family 3 [PF00591] (101-356)
  IPR005940 Anthranilate phosphoribosyl transferase [MF_00211] (29-366)
  IPR005940 Anthranilate phosphoribosyl transferase [PTHR43285] (22-366)
  IPR005940 Anthranilate phosphoribosyl transferase [TIGR01245] (32-365)
  IPR017459 Glycosyl transferase family 3, N-terminal domain [PF02885] (29-90)
  IPR035902 Nucleoside phosphorylase/phosphoribosyltransferase catalytic domain superfamily [G3DSA:3.40.1030.10] (99-370)
  IPR035902 Nucleoside phosphorylase/phosphoribosyltransferase catalytic domain superfamily [SSF52418] (100-367)
  IPR036320 Glycosyl transferase family 3, N-terminal domain superfamily [SSF47648] (27-93)

Radius of gyration: 32.31 Å; Cα contacts (8 Å, |Δi|>4): 1540; chains: 2; bounding box: 77×43×88 Å

Nearest PDB structures (foldseek):
  4x58-assembly1_A  TM=1.001E+00  e=3.464E-61  Mycobacterium tuberculosis
  4zof-assembly1_B  TM=1.002E+00  e=9.749E-61  Mycobacterium tuberculosis H37Ra
  5c1r-assembly1_B  TM=1.001E+00  e=8.133E-60  Mycobacterium tuberculosis H37Rv
  4x59-assembly1_B  TM=1.001E+00  e=6.964E-60  Mycobacterium tuberculosis
  4owo-assembly1_B  TM=9.986E-01  e=1.437E-59  Mycobacterium tuberculosis

Sequence (692 aa):
VPSWPQILGRLTDDNNRDLARRGQAAWAMDQIMTGNARPAQIAAFAVAMTMKAPTADEVGELAGVMLSHAHPLPADTVPDDAVDVVGTGGDGVNTVNLSTMAAIVVAAAGVPVVKHGNRAASSSLSGGADTLEALGVRIDLGPDLVARSLAEVGIGFCFAPRFHPSYRRHAAAVRREIGVPTVFNLLGPLTNPARPRAGLIGCAFADLAEVMAGVFAARRSSVLVVHGDDGLDELTTTTTSTIWWRVAAGSVDKLTFDPAGFGFARAQLDDQLAGGDAQANAAAVRAVLGGARGPVRDAVVLNAAGAIVAHAGLSSRAEWLPAWEEGLRRASAAIDTGAAEQLLARWVRFGRQVPSWPQILGRLTDNRDLARRGQAAWAMDQIMTGNARPAQIAAFAVAMTMKAPTADEVGELAGVMLSHAHPLPADTVPDDAVDVVGTGGDGVNTVNLSTMAAIVVAAAGVPVVKHGNRAASSSLSGGADTLEALGVRIDLGPDLVARSLAEVGIGFCFAPRFHPSYRHAAAVRREIGVPTVFNLLGPLTNPARPRAGLIGCAFADLAEVMAGVFAARRSSVLVVHGDDGLDELTTTTTSTIWRVAAGSVDKLTFDPAGFGFARAQLDQLAGGDAQANAAAVRAVLGGARGPVRDAVVLNAAGAIVAHAGLSSRAEWLPAWEEGLRRRASAAIDTGAAEQLLARWVRFGRQ

Foldseek 3Di:
DDDLCVLLVCLQVLHADDQPRLLVLLLCLLVVNDDLVSLLSNQASCQVSPHALSNLLSNLVNLLVQWQAADPPLDDQLEEEQEELDPLPLQFQAQSLLLQLLLLLLPHQYEYEFEFDPPHQTTSLLLLVLLQFDQQDDRHLQSVLCVPLRYGYHYCCNGRVSNVSSVVSCVVVPDDGSVSLNRVSHRNHPHQFYEYFYLDPVCQVSSLLSSLVVQGFYWQKADPVRDRACAQQAKIWTFTHANSDTDIDIGHCVVVVRDHDDSVQRHADHSNRSNVVSVCLLQPPDDRSVVRNLQRSLRRQLSSQRVDVPDDDPVSSVVSSVSSVVSSVVSSSVVSSVVSSVSNVD/DDDLCVQLVCLVVLHADDQCNLLVLLLCLLVLNDDLVSLLSNQVSCQVSDHALSNLLSNLVNLLVQWQAADPPLADQLEEEQEELDPLPLQFQAQSLLLQLLLLLLPHQYEYEWEFDDRHQTTSVLLLVLLLFDAQDDRHLQSVLCVQLRYGYHYVCNGRVSNVSCVVSCVVVPDDTSVSLNRVSHRNHPHQFYEYFYLDVVCLVSSLLSSLQVQGFYWQKADPVRTSACAQQAWIWTFTHHNSDTDIDIGHCCVVPGDHDDSVQRHAHHSNGSNVVSLCLLQPPDDRSVSRSLQRSLNRQLSSQRVDVPDDDPVSSVVSSVSSVVSSVVSSSVVSSVVSSVSVVD